Protein AF-0000000084687013 (afdb_homodimer)

Organism: Botryosphaeria parva (strain UCR-NP2) (NCBI:txid1287680)

Structure (mmCIF, N/CA/C/O backbone):
data_AF-0000000084687013-model_v1
#
loop_
_entity.id
_entity.type
_entity.pdbx_description
1 polymer 'Putative alpha-ketoglutarate-dependent sulfonate protein'
#
loop_
_atom_site.group_PDB
_atom_site.id
_atom_site.type_symbol
_atom_site.label_atom_id
_atom_site.label_alt_id
_atom_site.label_comp_id
_atom_site.label_asym_id
_atom_site.label_entity_id
_atom_site.label_seq_id
_atom_site.pdbx_PDB_ins_code
_atom_site.Cartn_x
_atom_site.Cartn_y
_atom_site.Cartn_z
_atom_site.occupancy
_atom_site.B_iso_or_equiv
_atom_site.auth_seq_id
_atom_site.auth_comp_id
_atom_site.auth_asym_id
_atom_site.auth_atom_id
_atom_site.pdbx_PDB_model_num
ATOM 1 N N . MET A 1 1 ? -30.984 -27.062 -12.453 1 40.03 1 MET A N 1
ATOM 2 C CA . MET A 1 1 ? -30.375 -26.594 -13.688 1 40.03 1 MET A CA 1
ATOM 3 C C . MET A 1 1 ? -28.891 -26.938 -13.719 1 40.03 1 MET A C 1
ATOM 5 O O . MET A 1 1 ? -28.172 -26.719 -12.734 1 40.03 1 MET A O 1
ATOM 9 N N . HIS A 1 2 ? -28.484 -27.766 -14.602 1 52.94 2 HIS A N 1
ATOM 10 C CA . HIS A 1 2 ? -27.141 -28.281 -14.719 1 52.94 2 HIS A CA 1
ATOM 11 C C . HIS A 1 2 ? -26.125 -27.156 -14.898 1 52.94 2 HIS A C 1
ATOM 13 O O . HIS A 1 2 ? -26.375 -26.203 -15.641 1 52.94 2 HIS A O 1
ATOM 19 N N . SER A 1 3 ? -25.125 -27.094 -14.016 1 67.81 3 SER A N 1
ATOM 20 C CA . SER A 1 3 ? -24.094 -26.078 -14.156 1 67.81 3 SER A CA 1
ATOM 21 C C . SER A 1 3 ? -23.484 -26.094 -15.555 1 67.81 3 SER A C 1
ATOM 23 O O . SER A 1 3 ? -23.219 -27.172 -16.109 1 67.81 3 SER A O 1
ATOM 25 N N . THR A 1 4 ? -23.453 -25.172 -16.344 1 86.12 4 THR A N 1
ATOM 26 C CA . THR A 1 4 ? -22.875 -25.047 -17.688 1 86.12 4 THR A CA 1
ATOM 27 C C . THR A 1 4 ? -21.406 -24.672 -17.594 1 86.12 4 THR A C 1
ATOM 29 O O . THR A 1 4 ? -20.766 -24.422 -18.625 1 86.12 4 THR A O 1
ATOM 32 N N . LEU A 1 5 ? -20.922 -24.766 -16.328 1 90.19 5 LEU A N 1
ATOM 33 C CA . LEU A 1 5 ? -19.531 -24.391 -16.141 1 90.19 5 LEU A CA 1
ATOM 34 C C . LEU A 1 5 ? -18.609 -25.5 -16.625 1 90.19 5 LEU A C 1
ATOM 36 O O . LEU A 1 5 ? -18.906 -26.688 -16.469 1 90.19 5 LEU A O 1
ATOM 40 N N . VAL A 1 6 ? -17.453 -25.172 -17.188 1 91.62 6 VAL A N 1
ATOM 41 C CA . VAL A 1 6 ? -16.406 -26.125 -17.609 1 91.62 6 VAL A CA 1
ATOM 42 C C . VAL A 1 6 ? -15.93 -26.922 -16.391 1 91.62 6 VAL A C 1
ATOM 44 O O . VAL A 1 6 ? -15.695 -28.125 -16.484 1 91.62 6 VAL A O 1
ATOM 47 N N . VAL A 1 7 ? -15.719 -26.25 -15.273 1 95.06 7 VAL A N 1
ATOM 48 C CA . VAL A 1 7 ? -15.297 -26.844 -14.008 1 95.06 7 VAL A CA 1
ATOM 49 C C . VAL A 1 7 ? -16.203 -26.359 -12.883 1 95.06 7 VAL A C 1
ATOM 51 O O . VAL A 1 7 ? -16.438 -25.156 -12.742 1 95.06 7 VAL A O 1
ATOM 54 N N . GLU A 1 8 ? -16.734 -27.281 -12.086 1 96.25 8 GLU A N 1
ATOM 55 C CA . GLU A 1 8 ? -17.562 -26.906 -10.953 1 96.25 8 GLU A CA 1
ATOM 56 C C . GLU A 1 8 ? -16.719 -26.375 -9.797 1 96.25 8 GLU A C 1
ATOM 58 O O . GLU A 1 8 ? -15.742 -27.016 -9.398 1 96.25 8 GLU A O 1
ATOM 63 N N . PRO A 1 9 ? -17.094 -25.203 -9.266 1 96.94 9 PRO A N 1
ATOM 64 C CA . PRO A 1 9 ? -16.344 -24.672 -8.125 1 96.94 9 PRO A CA 1
ATOM 65 C C . PRO A 1 9 ? -16.328 -25.625 -6.93 1 96.94 9 PRO A C 1
ATOM 67 O O . PRO A 1 9 ? -17.281 -26.375 -6.734 1 96.94 9 PRO A O 1
ATOM 70 N N . LEU A 1 10 ? -15.297 -25.5 -6.191 1 97.44 10 LEU A N 1
ATOM 71 C CA . LEU A 1 10 ? -15.164 -26.359 -5.016 1 97.44 10 LEU A CA 1
ATOM 72 C C . LEU A 1 10 ? -15.922 -25.766 -3.828 1 97.44 10 LEU A C 1
ATOM 74 O O . LEU A 1 10 ? -16.109 -24.547 -3.748 1 97.44 10 LEU A O 1
ATOM 78 N N . LYS A 1 11 ? -16.375 -26.641 -2.912 1 95.5 11 LYS A N 1
ATOM 79 C CA . LYS A 1 11 ? -17.031 -26.25 -1.672 1 95.5 11 LYS A CA 1
ATOM 80 C C . LYS A 1 11 ? -16.219 -26.672 -0.455 1 95.5 11 LYS A C 1
ATOM 82 O O . LYS A 1 11 ? -15.742 -27.812 -0.384 1 95.5 11 LYS A O 1
ATOM 87 N N . SER A 1 12 ? -15.992 -25.734 0.34 1 96.94 12 SER A N 1
ATOM 88 C CA . SER A 1 12 ? -15.266 -26.047 1.568 1 96.94 12 SER A CA 1
ATOM 89 C C . SER A 1 12 ? -16.031 -27.047 2.428 1 96.94 12 SER A C 1
ATOM 91 O O . SER A 1 12 ? -17.266 -27.016 2.477 1 96.94 12 SER A O 1
ATOM 93 N N . SER A 1 13 ? -15.328 -27.859 3.131 1 96.81 13 SER A N 1
ATOM 94 C CA . SER A 1 13 ? -15.945 -28.781 4.066 1 96.81 13 SER A CA 1
ATOM 95 C C . SER A 1 13 ? -16.203 -28.125 5.418 1 96.81 13 SER A C 1
ATOM 97 O O . SER A 1 13 ? -16.953 -28.672 6.246 1 96.81 13 SER A O 1
ATOM 99 N N . GLY A 1 14 ? -15.539 -26.984 5.648 1 96.25 14 GLY A N 1
ATOM 100 C CA . GLY A 1 14 ? -15.672 -26.297 6.918 1 96.25 14 GLY A CA 1
ATOM 101 C C . GLY A 1 14 ? -14.602 -26.688 7.922 1 96.25 14 GLY A C 1
ATOM 102 O O . GLY A 1 14 ? -14.695 -26.328 9.102 1 96.25 14 GLY A O 1
ATOM 103 N N . SER A 1 15 ? -13.57 -27.328 7.469 1 96.75 15 SER A N 1
ATOM 104 C CA . SER A 1 15 ? -12.539 -27.844 8.367 1 96.75 15 SER A CA 1
ATOM 105 C C . SER A 1 15 ? -11.727 -26.719 8.977 1 96.75 15 SER A C 1
ATOM 107 O O . SER A 1 15 ? -10.992 -26.922 9.945 1 96.75 15 SER A O 1
ATOM 109 N N . LEU A 1 16 ? -11.805 -25.516 8.414 1 96.75 16 LEU A N 1
ATOM 110 C CA . LEU A 1 16 ? -11.055 -24.391 8.953 1 96.75 16 LEU A CA 1
ATOM 111 C C . LEU A 1 16 ? -11.93 -23.562 9.891 1 96.75 16 LEU A C 1
ATOM 113 O O . LEU A 1 16 ? -11.5 -22.531 10.406 1 96.75 16 LEU A O 1
ATOM 117 N N . ASP A 1 17 ? -13.164 -24 10.078 1 94.44 17 ASP A N 1
ATOM 118 C CA . ASP A 1 17 ? -14.047 -23.281 10.992 1 94.44 17 ASP A CA 1
ATOM 119 C C . ASP A 1 17 ? -13.422 -23.172 12.383 1 94.44 17 ASP A C 1
ATOM 121 O O . ASP A 1 17 ? -12.906 -24.172 12.914 1 94.44 17 ASP A O 1
ATOM 125 N N . GLY A 1 18 ? -13.477 -21.984 12.953 1 93.69 18 GLY A N 1
ATOM 126 C CA . GLY A 1 18 ? -12.977 -21.781 14.297 1 93.69 18 GLY A CA 1
ATOM 127 C C . GLY A 1 18 ? -11.508 -21.375 14.336 1 93.69 18 GLY A C 1
ATOM 128 O O . GLY A 1 18 ? -11.008 -20.938 15.367 1 93.69 18 GLY A O 1
ATOM 129 N N . VAL A 1 19 ? -10.797 -21.625 13.234 1 96.69 19 VAL A N 1
ATOM 130 C CA . VAL A 1 19 ? -9.406 -21.188 13.18 1 96.69 19 VAL A CA 1
ATOM 131 C C . VAL A 1 19 ? -9.336 -19.672 13.352 1 96.69 19 VAL A C 1
ATOM 133 O O . VAL A 1 19 ? -10.117 -18.922 12.742 1 96.69 19 VAL A O 1
ATOM 136 N N . LYS A 1 20 ? -8.422 -19.25 14.227 1 96.94 20 LYS A N 1
ATOM 137 C CA . LYS A 1 20 ? -8.242 -17.828 14.453 1 96.94 20 LYS A CA 1
ATOM 138 C C . LYS A 1 20 ? -7.602 -17.156 13.242 1 96.94 20 LYS A C 1
ATOM 140 O O . LYS A 1 20 ? -6.562 -17.594 12.758 1 96.94 20 LYS A O 1
ATOM 145 N N . MET A 1 21 ? -8.25 -16.047 12.789 1 97.56 21 MET A N 1
ATOM 146 C CA . MET A 1 21 ? -7.781 -15.359 11.594 1 97.56 21 MET A CA 1
ATOM 147 C C . MET A 1 21 ? -7.789 -13.844 11.797 1 97.56 21 MET A C 1
ATOM 149 O O . MET A 1 21 ? -8.648 -13.312 12.5 1 97.56 21 MET A O 1
ATOM 153 N N . LYS A 1 22 ? -6.816 -13.219 11.266 1 96.81 22 LYS A N 1
ATOM 154 C CA . LYS A 1 22 ? -6.801 -11.766 11.117 1 96.81 22 LYS A CA 1
ATOM 155 C C . LYS A 1 22 ? -6.879 -11.367 9.648 1 96.81 22 LYS A C 1
ATOM 157 O O . LYS A 1 22 ? -5.926 -11.562 8.891 1 96.81 22 LYS A O 1
ATOM 162 N N . HIS A 1 23 ? -7.988 -10.836 9.258 1 97.38 23 HIS A N 1
ATOM 163 C CA . HIS A 1 23 ? -8.141 -10.367 7.887 1 97.38 23 HIS A CA 1
ATOM 164 C C . HIS A 1 23 ? -7.449 -9.023 7.684 1 97.38 23 HIS A C 1
ATOM 166 O O . HIS A 1 23 ? -7.801 -8.039 8.328 1 97.38 23 HIS A O 1
ATOM 172 N N . LEU A 1 24 ? -6.516 -8.938 6.801 1 97.44 24 LEU A N 1
ATOM 173 C CA . LEU A 1 24 ? -5.656 -7.773 6.621 1 97.44 24 LEU A CA 1
ATOM 174 C C . LEU A 1 24 ? -6.41 -6.645 5.926 1 97.44 24 LEU A C 1
ATOM 176 O O . LEU A 1 24 ? -6.207 -5.469 6.238 1 97.44 24 LEU A O 1
ATOM 180 N N . THR A 1 25 ? -7.199 -6.941 4.922 1 97.81 25 THR A N 1
ATOM 181 C CA . THR A 1 25 ? -8.133 -6.035 4.262 1 97.81 25 THR A CA 1
ATOM 182 C C . THR A 1 25 ? -9.445 -6.742 3.953 1 97.81 25 THR A C 1
ATOM 184 O O . THR A 1 25 ? -9.516 -7.973 3.961 1 97.81 25 THR A O 1
ATOM 187 N N . PRO A 1 26 ? -10.484 -5.969 3.688 1 96.31 26 PRO A N 1
ATOM 188 C CA . PRO A 1 26 ? -11.75 -6.609 3.328 1 96.31 26 PRO A CA 1
ATOM 189 C C . PRO A 1 26 ? -11.664 -7.391 2.02 1 96.31 26 PRO A C 1
ATOM 191 O O . PRO A 1 26 ? -12.266 -8.461 1.895 1 96.31 26 PRO A O 1
ATOM 194 N N . CYS A 1 27 ? -10.797 -6.91 1.166 1 95.19 27 CYS A N 1
ATOM 195 C CA . CYS A 1 27 ? -10.781 -7.426 -0.198 1 95.19 27 CYS A CA 1
ATOM 196 C C . CYS A 1 27 ? -9.898 -8.664 -0.302 1 95.19 27 CYS A C 1
ATOM 198 O O . CYS A 1 27 ? -10.211 -9.586 -1.057 1 95.19 27 CYS A O 1
ATOM 200 N N . LEU A 1 28 ? -8.805 -8.703 0.384 1 97.25 28 LEU A N 1
ATOM 201 C CA . LEU A 1 28 ? -7.883 -9.828 0.265 1 97.25 28 LEU A CA 1
ATOM 202 C C . LEU A 1 28 ? -6.922 -9.867 1.449 1 97.25 28 LEU A C 1
ATOM 204 O O . LEU A 1 28 ? -6.781 -8.883 2.174 1 97.25 28 LEU A O 1
ATOM 208 N N . GLY A 1 29 ? -6.348 -11.039 1.647 1 98.5 29 GLY A N 1
ATOM 209 C CA . GLY A 1 29 ? -5.273 -11.195 2.615 1 98.5 29 GLY A CA 1
ATOM 210 C C . GLY A 1 29 ? -5.77 -11.594 3.994 1 98.5 29 GLY A C 1
ATOM 211 O O . GLY A 1 29 ? -6.645 -10.938 4.559 1 98.5 29 GLY A O 1
ATOM 212 N N . THR A 1 30 ? -5.207 -12.656 4.516 1 98.69 30 THR A N 1
ATOM 213 C CA . THR A 1 30 ? -5.535 -13.141 5.852 1 98.69 30 THR A CA 1
ATOM 214 C C . THR A 1 30 ? -4.305 -13.742 6.527 1 98.69 30 THR A C 1
ATOM 216 O O . THR A 1 30 ? -3.527 -14.453 5.895 1 98.69 30 THR A O 1
ATOM 219 N N . VAL A 1 31 ? -4.094 -13.406 7.754 1 98.38 31 VAL A N 1
ATOM 220 C CA . VAL A 1 31 ? -3.129 -14.117 8.578 1 98.38 31 VAL A CA 1
ATOM 221 C C . VAL A 1 31 ? -3.842 -15.188 9.398 1 98.38 31 VAL A C 1
ATOM 223 O O . VAL A 1 31 ? -4.754 -14.883 10.172 1 98.38 31 VAL A O 1
ATOM 226 N N . ILE A 1 32 ? -3.518 -16.375 9.164 1 98.31 32 ILE A N 1
ATOM 227 C CA . ILE A 1 32 ? -4.02 -17.484 9.984 1 98.31 32 ILE A CA 1
ATOM 228 C C . ILE A 1 32 ? -3.168 -17.609 11.242 1 98.31 32 ILE A C 1
ATOM 2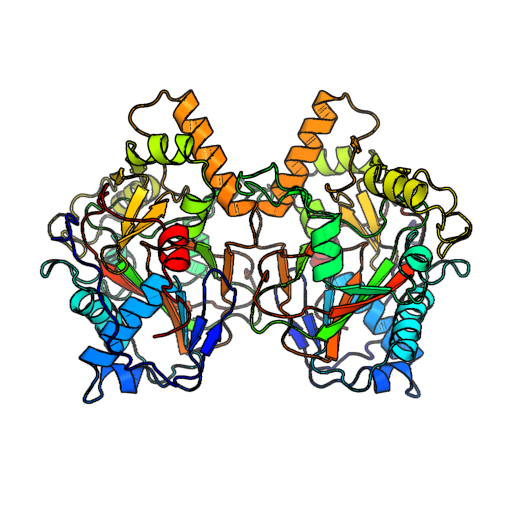30 O O . ILE A 1 32 ? -1.947 -17.766 11.156 1 98.31 32 ILE A O 1
ATOM 234 N N . GLN A 1 33 ? -3.828 -17.562 12.328 1 97.44 33 GLN A N 1
ATOM 235 C CA . GLN A 1 33 ? -3.109 -17.406 13.594 1 97.44 33 GLN A CA 1
ATOM 236 C C . GLN A 1 33 ? -3.145 -18.703 14.406 1 97.44 33 GLN A C 1
ATOM 238 O O . GLN A 1 33 ? -4.113 -19.453 14.336 1 97.44 33 GLN A O 1
ATOM 243 N N . ASP A 1 34 ? -2.055 -18.922 15.156 1 96.44 34 ASP A N 1
ATOM 244 C CA . ASP A 1 34 ? -1.953 -19.969 16.172 1 96.44 34 ASP A CA 1
ATOM 245 C C . ASP A 1 34 ? -2.1 -21.359 15.562 1 96.44 34 ASP A C 1
ATOM 247 O O . ASP A 1 34 ? -2.777 -22.219 16.125 1 96.44 34 ASP A O 1
ATOM 251 N N . VAL A 1 35 ? -1.617 -21.531 14.398 1 96.31 35 VAL A N 1
ATOM 252 C CA . VAL A 1 35 ? -1.641 -22.797 13.68 1 96.31 35 VAL A CA 1
ATOM 253 C C . VAL A 1 35 ? -0.219 -23.203 13.297 1 96.31 35 VAL A C 1
ATOM 255 O O . VAL A 1 35 ? 0.578 -22.359 12.867 1 96.31 35 VAL A O 1
ATOM 258 N N . ASN A 1 36 ? 0.105 -24.422 13.555 1 96.81 36 ASN A N 1
ATOM 259 C CA . ASN A 1 36 ? 1.317 -25.016 13.008 1 96.81 36 ASN A CA 1
ATOM 260 C C . ASN A 1 36 ? 1.042 -25.75 11.695 1 96.81 36 ASN A C 1
ATOM 262 O O . ASN A 1 36 ? 0.39 -26.797 11.688 1 96.81 36 ASN A O 1
ATOM 266 N N . LEU A 1 37 ? 1.521 -25.297 10.625 1 97.62 37 LEU A N 1
ATOM 267 C CA . LEU A 1 37 ? 1.234 -25.797 9.289 1 97.62 37 LEU A CA 1
ATOM 268 C C . LEU A 1 37 ? 1.715 -27.234 9.141 1 97.62 37 LEU A C 1
ATOM 270 O O . LEU A 1 37 ? 1.105 -28.031 8.414 1 97.62 37 LEU A O 1
ATOM 274 N N . LYS A 1 38 ? 2.805 -27.594 9.766 1 98.06 38 LYS A N 1
ATOM 275 C CA . LYS A 1 38 ? 3.281 -28.969 9.719 1 98.06 38 LYS A CA 1
ATOM 276 C C . LYS A 1 38 ? 2.193 -29.953 10.164 1 98.06 38 LYS A C 1
ATOM 278 O O . LYS A 1 38 ? 2.041 -31.031 9.578 1 98.06 38 LYS A O 1
ATOM 283 N N . ASP A 1 39 ? 1.474 -29.562 11.195 1 97.31 39 ASP A N 1
ATOM 284 C CA . ASP A 1 39 ? 0.395 -30.406 11.695 1 97.31 39 ASP A CA 1
ATOM 285 C C . ASP A 1 39 ? -0.703 -30.578 10.648 1 97.31 39 ASP A C 1
ATOM 287 O O . ASP A 1 39 ? -1.325 -31.625 10.555 1 97.31 39 ASP A O 1
ATOM 291 N N . TRP A 1 40 ? -0.98 -29.516 9.891 1 97.75 40 TRP A N 1
ATOM 292 C CA . TRP A 1 40 ? -1.974 -29.609 8.828 1 97.75 40 TRP A CA 1
ATOM 293 C C . TRP A 1 40 ? -1.481 -30.5 7.695 1 97.75 40 TRP A C 1
ATOM 295 O O . TRP A 1 40 ? -2.27 -31.219 7.078 1 97.75 40 TRP A O 1
ATOM 305 N N . ILE A 1 41 ? -0.212 -30.484 7.371 1 98.38 41 ILE A N 1
ATOM 306 C CA . ILE A 1 41 ? 0.369 -31.219 6.25 1 98.38 41 ILE A CA 1
ATOM 307 C C . ILE A 1 41 ? 0.458 -32.719 6.598 1 98.38 41 ILE A C 1
ATOM 309 O O . ILE A 1 41 ? 0.206 -33.562 5.746 1 98.38 41 ILE A O 1
ATOM 313 N N . THR A 1 42 ? 0.759 -33.031 7.883 1 98.06 42 THR A N 1
ATOM 314 C CA . THR A 1 42 ? 1.121 -34.406 8.219 1 98.06 42 THR A CA 1
ATOM 315 C C . THR A 1 42 ? 0.022 -35.062 9.039 1 98.06 42 THR A C 1
ATOM 317 O O . THR A 1 42 ? 0.051 -36.281 9.266 1 98.06 42 THR A O 1
ATOM 320 N N . GLY A 1 43 ? -0.936 -34.312 9.492 1 97.19 43 GLY A N 1
ATOM 321 C CA . GLY A 1 43 ? -1.951 -34.844 10.391 1 97.19 43 GLY A CA 1
ATOM 322 C C . GLY A 1 43 ? -2.943 -35.75 9.703 1 97.19 43 GLY A C 1
ATOM 323 O O . GLY A 1 43 ? -2.908 -35.906 8.484 1 97.19 43 GLY A O 1
ATOM 324 N N . PRO A 1 44 ? -3.869 -36.438 10.445 1 95.81 44 PRO A N 1
ATOM 325 C CA . PRO A 1 44 ? -4.809 -37.406 9.914 1 95.81 44 PRO A CA 1
ATOM 326 C C . PRO A 1 44 ? -5.832 -36.812 8.961 1 95.81 44 PRO A C 1
ATOM 328 O O . PRO A 1 44 ? -6.332 -37.5 8.07 1 95.81 44 PRO A O 1
ATOM 331 N N . ASP A 1 45 ? -6.168 -35.594 9.086 1 96.06 45 ASP A N 1
ATOM 332 C CA . ASP A 1 45 ? -7.145 -34.938 8.211 1 96.06 45 ASP A CA 1
ATOM 333 C C . ASP A 1 45 ? -6.465 -33.969 7.254 1 96.06 45 ASP A C 1
ATOM 335 O O . ASP A 1 45 ? -7.062 -32.969 6.859 1 96.06 45 ASP A O 1
ATOM 339 N N . SER A 1 46 ? -5.258 -34.281 6.922 1 98 46 SER A N 1
ATOM 340 C CA . SER A 1 46 ? -4.395 -33.375 6.164 1 98 46 SER A CA 1
ATOM 341 C C . SER A 1 46 ? -5.016 -33.031 4.816 1 98 46 SER A C 1
ATOM 343 O O . SER A 1 46 ? -5.051 -31.859 4.434 1 98 46 SER A O 1
ATOM 345 N N . ASP A 1 47 ? -5.531 -34.062 4.086 1 98.5 47 ASP A N 1
ATOM 346 C CA . ASP A 1 47 ? -6.086 -33.781 2.764 1 98.5 47 ASP A CA 1
ATOM 347 C C . ASP A 1 47 ? -7.258 -32.812 2.85 1 98.5 47 ASP A C 1
ATOM 349 O O . ASP A 1 47 ? -7.363 -31.875 2.043 1 98.5 47 ASP A O 1
ATOM 353 N N . THR A 1 48 ? -8.133 -33.031 3.83 1 98.31 48 THR A N 1
ATOM 354 C CA . THR A 1 48 ? -9.297 -32.188 4.008 1 98.31 48 THR A CA 1
ATOM 355 C C . THR A 1 48 ? -8.867 -30.766 4.375 1 98.31 48 THR A C 1
ATOM 357 O O . THR A 1 48 ? -9.391 -29.781 3.832 1 98.31 48 THR A O 1
ATOM 360 N N . LYS A 1 49 ? -7.898 -30.578 5.27 1 98 49 LYS A N 1
ATOM 361 C CA . LYS A 1 49 ? -7.402 -29.281 5.711 1 98 49 LYS A CA 1
ATOM 362 C C . LYS A 1 49 ? -6.742 -28.516 4.559 1 98 49 LYS A C 1
ATOM 364 O O . LYS A 1 49 ? -7.004 -27.344 4.355 1 98 49 LYS A O 1
ATOM 369 N N . LEU A 1 50 ? -5.934 -29.234 3.859 1 98.81 50 LEU A N 1
ATOM 370 C CA . LEU A 1 50 ? -5.195 -28.594 2.783 1 98.81 50 LEU A CA 1
ATOM 371 C C . LEU A 1 50 ? -6.125 -28.219 1.632 1 98.81 50 LEU A C 1
ATOM 373 O O . LEU A 1 50 ? -5.938 -27.188 0.986 1 98.81 50 LEU A O 1
ATOM 377 N N . ARG A 1 51 ? -7.078 -29.047 1.337 1 98.81 51 ARG A N 1
ATOM 378 C CA . ARG A 1 51 ? -8.07 -28.719 0.319 1 98.81 51 ARG A CA 1
ATOM 379 C C . ARG A 1 51 ? -8.844 -27.453 0.7 1 98.81 51 ARG A C 1
ATOM 381 O O . ARG A 1 51 ? -9.008 -26.562 -0.122 1 98.81 51 ARG A O 1
ATOM 388 N N . ASP A 1 52 ? -9.297 -27.422 1.933 1 98.75 52 ASP A N 1
ATOM 389 C CA . ASP A 1 52 ? -10.039 -26.25 2.396 1 98.75 52 ASP A CA 1
ATOM 390 C C . ASP A 1 52 ? -9.141 -25.016 2.441 1 98.75 52 ASP A C 1
ATOM 392 O O . ASP A 1 52 ? -9.594 -23.906 2.18 1 98.75 52 ASP A O 1
ATOM 396 N N . LEU A 1 53 ? -7.867 -25.234 2.803 1 98.81 53 LEU A N 1
ATOM 397 C CA . LEU A 1 53 ? -6.918 -24.125 2.762 1 98.81 53 LEU A CA 1
ATOM 398 C C . LEU A 1 53 ? -6.777 -23.578 1.342 1 98.81 53 LEU A C 1
ATOM 400 O O . LEU A 1 53 ? -6.773 -22.375 1.133 1 98.81 53 LEU A O 1
ATOM 404 N N . ALA A 1 54 ? -6.68 -24.484 0.354 1 98.88 54 ALA A N 1
ATOM 405 C CA . ALA A 1 54 ? -6.59 -24.078 -1.043 1 98.88 54 ALA A CA 1
ATOM 406 C C . ALA A 1 54 ? -7.805 -23.25 -1.453 1 98.88 54 ALA A C 1
ATOM 408 O O . ALA A 1 54 ? -7.668 -22.219 -2.109 1 98.88 54 ALA A O 1
ATOM 409 N N . ILE A 1 55 ? -8.969 -23.688 -1.062 1 98.75 55 ILE A N 1
ATOM 410 C CA . ILE A 1 55 ? -10.211 -22.984 -1.367 1 98.75 55 ILE A CA 1
ATOM 411 C C . ILE A 1 55 ? -10.188 -21.609 -0.709 1 98.75 55 ILE A C 1
ATOM 413 O O . ILE A 1 55 ? -10.508 -20.609 -1.35 1 98.75 55 ILE A O 1
ATOM 417 N N . PHE A 1 56 ? -9.789 -21.594 0.539 1 98.81 56 PHE A N 1
ATOM 418 C CA . PHE A 1 56 ? -9.773 -20.344 1.289 1 98.81 56 PHE A CA 1
ATOM 419 C C . PHE A 1 56 ? -8.789 -19.359 0.67 1 98.81 56 PHE A C 1
ATOM 421 O O . PHE A 1 56 ? -9.102 -18.172 0.515 1 98.81 56 PHE A O 1
ATOM 428 N N . ILE A 1 57 ? -7.621 -19.844 0.298 1 98.88 57 ILE A N 1
ATOM 429 C CA . ILE A 1 57 ? -6.625 -19 -0.353 1 98.88 57 ILE A CA 1
ATOM 430 C C . ILE A 1 57 ? -7.184 -18.469 -1.67 1 98.88 57 ILE A C 1
ATOM 432 O O . ILE A 1 57 ? -6.98 -17.297 -2.008 1 98.88 57 ILE A O 1
ATOM 436 N N . SER A 1 58 ? -7.879 -19.281 -2.406 1 98.81 58 SER A N 1
ATOM 437 C CA . SER A 1 58 ? -8.43 -18.875 -3.695 1 98.81 58 SER A CA 1
ATOM 438 C C . SER A 1 58 ? -9.477 -17.781 -3.529 1 98.81 58 SER A C 1
ATOM 440 O O . SER A 1 58 ? -9.695 -16.984 -4.441 1 98.81 58 SER A O 1
ATOM 442 N N . LYS A 1 59 ? -10.125 -17.734 -2.365 1 98.62 59 LYS A N 1
ATOM 443 C CA . LYS A 1 59 ? -11.094 -16.688 -2.076 1 98.62 59 LYS A CA 1
ATOM 444 C C . LYS A 1 59 ? -10.406 -15.422 -1.573 1 98.62 59 LYS A C 1
ATOM 446 O O . LYS A 1 59 ? -10.695 -14.312 -2.043 1 98.62 59 LYS A O 1
ATOM 451 N N . ARG A 1 60 ? -9.43 -15.57 -0.713 1 98.62 60 ARG A N 1
ATOM 452 C CA . ARG A 1 60 ? -8.805 -14.445 -0.024 1 98.62 60 ARG A CA 1
ATOM 453 C C . ARG A 1 60 ? -7.582 -13.945 -0.789 1 98.62 60 ARG A C 1
ATOM 455 O O . ARG A 1 60 ? -7.055 -12.875 -0.49 1 98.62 60 ARG A O 1
ATOM 462 N N . GLY A 1 61 ? -7.152 -14.75 -1.736 1 98.69 61 GLY A N 1
ATOM 463 C CA . GLY A 1 61 ? -6.031 -14.375 -2.588 1 98.69 61 GLY A CA 1
ATOM 464 C C . GLY A 1 61 ? -4.688 -14.75 -1.998 1 98.69 61 GLY A C 1
ATOM 465 O O . GLY A 1 61 ? -3.828 -15.297 -2.693 1 98.69 61 GLY A O 1
ATOM 466 N N . VAL A 1 62 ? -4.461 -14.438 -0.72 1 98.88 62 VAL A N 1
ATOM 467 C CA . VAL A 1 62 ? -3.174 -14.664 -0.068 1 98.88 62 VAL A CA 1
ATOM 468 C C . VAL A 1 62 ? -3.385 -14.891 1.426 1 98.88 62 VAL A C 1
ATOM 470 O O . VAL A 1 62 ? -4.219 -14.234 2.051 1 98.88 62 VAL A O 1
ATOM 473 N N . VAL A 1 63 ? -2.611 -15.828 1.998 1 98.81 63 VAL A N 1
ATOM 474 C CA . VAL A 1 63 ? -2.621 -16.078 3.434 1 98.81 63 VAL A CA 1
ATOM 475 C C . VAL A 1 63 ? -1.188 -16.125 3.961 1 98.81 63 VAL A C 1
ATOM 477 O O . VAL A 1 63 ? -0.264 -16.484 3.229 1 98.81 63 VAL A O 1
ATOM 480 N N . ALA A 1 64 ? -1.051 -15.758 5.176 1 98.81 64 ALA A N 1
ATOM 481 C CA . ALA A 1 64 ? 0.247 -15.82 5.844 1 98.81 64 ALA A CA 1
ATOM 482 C C . ALA A 1 64 ? 0.161 -16.625 7.137 1 98.81 64 ALA A C 1
ATOM 484 O O . ALA A 1 64 ? -0.865 -16.594 7.82 1 98.81 64 ALA A O 1
ATOM 485 N N . PHE A 1 65 ? 1.154 -17.375 7.398 1 98.75 65 PHE A N 1
ATOM 486 C CA . PHE A 1 65 ? 1.429 -18.016 8.688 1 98.75 65 PHE A CA 1
ATOM 487 C C . PHE A 1 65 ? 2.721 -17.484 9.289 1 98.75 65 PHE A C 1
ATOM 489 O O . PHE A 1 65 ? 3.707 -17.281 8.578 1 98.75 65 PHE A O 1
ATOM 496 N N . ARG A 1 66 ? 2.641 -17.234 10.555 1 98.31 66 ARG A N 1
ATOM 497 C CA . ARG A 1 66 ? 3.811 -16.656 11.203 1 98.31 66 ARG A CA 1
ATOM 498 C C . ARG A 1 66 ? 4.625 -17.719 11.93 1 98.31 66 ARG A C 1
ATOM 500 O O . ARG A 1 66 ? 4.066 -18.688 12.453 1 98.31 66 ARG A O 1
ATOM 507 N N . ALA A 1 67 ? 5.965 -17.562 11.906 1 97.75 67 ALA A N 1
ATOM 508 C CA . ALA A 1 67 ? 6.91 -18.297 12.742 1 97.75 67 ALA A CA 1
ATOM 509 C C . ALA A 1 67 ? 6.742 -19.812 12.578 1 97.75 67 ALA A C 1
ATOM 511 O O . ALA A 1 67 ? 6.652 -20.547 13.562 1 97.75 67 ALA A O 1
ATOM 512 N N . GLN A 1 68 ? 6.574 -20.234 11.344 1 98.25 68 GLN A N 1
ATOM 513 C CA . GLN A 1 68 ? 6.488 -21.656 11.055 1 98.25 68 GLN A CA 1
ATOM 514 C C . GLN A 1 68 ? 7.871 -22.312 11.055 1 98.25 68 GLN A C 1
ATOM 516 O O . GLN A 1 68 ? 8.367 -22.734 10.008 1 98.25 68 GLN A O 1
ATOM 521 N N . THR A 1 69 ? 8.438 -22.484 12.141 1 95.12 69 THR A N 1
ATOM 522 C CA . THR A 1 69 ? 9.836 -22.859 12.297 1 95.12 69 THR A CA 1
ATOM 523 C C . THR A 1 69 ? 10.023 -24.359 12.109 1 95.12 69 THR A C 1
ATOM 525 O O . THR A 1 69 ? 11.148 -24.844 11.945 1 95.12 69 THR A O 1
ATOM 528 N N . ASP A 1 70 ? 8.945 -25.094 12.062 1 95.44 70 ASP A N 1
ATOM 529 C CA . ASP A 1 70 ? 9.016 -26.531 11.891 1 95.44 70 ASP A CA 1
ATOM 530 C C . ASP A 1 70 ? 8.938 -26.922 10.414 1 95.44 70 ASP A C 1
ATOM 532 O O . ASP A 1 70 ? 9.016 -28.109 10.078 1 95.44 70 ASP A O 1
ATOM 536 N N . LEU A 1 71 ? 8.758 -26 9.555 1 96.56 71 LEU A N 1
ATOM 537 C CA . LEU A 1 71 ? 8.695 -26.281 8.125 1 96.56 71 LEU A CA 1
ATOM 538 C C . LEU A 1 71 ? 10.086 -26.281 7.504 1 96.56 71 LEU A C 1
ATOM 540 O O . LEU A 1 71 ? 10.93 -25.453 7.852 1 96.56 71 LEU A O 1
ATOM 544 N N . ASP A 1 72 ? 10.367 -27.25 6.73 1 95.56 72 ASP A N 1
ATOM 545 C CA . ASP A 1 72 ? 11.562 -27.281 5.898 1 95.56 72 ASP A CA 1
ATOM 546 C C . ASP A 1 72 ? 11.203 -27.344 4.418 1 95.56 72 ASP A C 1
ATOM 548 O O . ASP A 1 72 ? 10.023 -27.25 4.055 1 95.56 72 ASP A O 1
ATOM 552 N N . GLU A 1 73 ? 12.188 -27.438 3.596 1 96.31 73 GLU A N 1
ATOM 553 C CA . GLU A 1 73 ? 11.969 -27.375 2.152 1 96.31 73 GLU A CA 1
ATOM 554 C C . GLU A 1 73 ? 11.125 -28.562 1.676 1 96.31 73 GLU A C 1
ATOM 556 O O . GLU A 1 73 ? 10.273 -28.406 0.794 1 96.31 73 GLU A O 1
ATOM 561 N N . GLU A 1 74 ? 11.359 -29.703 2.23 1 97.5 74 GLU A N 1
ATOM 562 C CA . GLU A 1 74 ? 10.625 -30.906 1.812 1 97.5 74 GLU A CA 1
ATOM 563 C C . GLU A 1 74 ? 9.141 -30.766 2.139 1 97.5 74 GLU A C 1
ATOM 565 O O . GLU A 1 74 ? 8.289 -31.078 1.302 1 97.5 74 GLU A O 1
ATOM 570 N N . LEU A 1 75 ? 8.828 -30.359 3.365 1 98.25 75 LEU A N 1
ATOM 571 C CA . LEU A 1 75 ? 7.438 -30.141 3.748 1 98.25 75 LEU A CA 1
ATOM 572 C C . LEU A 1 75 ? 6.816 -29.016 2.914 1 98.25 75 LEU A C 1
ATOM 574 O O . LEU A 1 75 ? 5.629 -29.078 2.58 1 98.25 75 LEU A O 1
ATOM 578 N N . GLN A 1 76 ? 7.582 -28.031 2.645 1 98.44 76 GLN A N 1
ATOM 579 C CA . GLN A 1 76 ? 7.094 -26.922 1.83 1 98.44 76 GLN A CA 1
ATOM 580 C C . GLN A 1 76 ? 6.734 -27.391 0.423 1 98.44 76 GLN A C 1
ATOM 582 O O . GLN A 1 76 ? 5.703 -27 -0.125 1 98.44 76 GLN A O 1
ATOM 587 N N . LYS A 1 77 ? 7.613 -28.219 -0.182 1 98.62 77 LYS A N 1
ATOM 588 C CA . LYS A 1 77 ? 7.332 -28.797 -1.493 1 98.62 77 LYS A CA 1
ATOM 589 C C . LYS A 1 77 ? 6.047 -29.609 -1.466 1 98.62 77 LYS A C 1
ATOM 591 O O . LYS A 1 77 ? 5.223 -29.516 -2.377 1 98.62 77 LYS A O 1
ATOM 596 N N . ASP A 1 78 ? 5.98 -30.359 -0.441 1 98.69 78 ASP A N 1
ATOM 597 C CA . ASP A 1 78 ? 4.789 -31.188 -0.283 1 98.69 78 ASP A CA 1
ATOM 598 C C . ASP A 1 78 ? 3.531 -30.328 -0.183 1 98.69 78 ASP A C 1
ATOM 600 O O . ASP A 1 78 ? 2.52 -30.625 -0.822 1 98.69 78 ASP A O 1
ATOM 604 N N . LEU A 1 79 ? 3.58 -29.297 0.599 1 98.88 79 LEU A N 1
ATOM 605 C CA . LEU A 1 79 ? 2.475 -28.359 0.758 1 98.88 79 LEU A CA 1
ATOM 606 C C . LEU A 1 79 ? 2.061 -27.781 -0.587 1 98.88 79 LEU A C 1
ATOM 608 O O . LEU A 1 79 ? 0.887 -27.828 -0.961 1 98.88 79 LEU A O 1
ATOM 612 N N . ALA A 1 80 ? 3.012 -27.234 -1.305 1 98.88 80 ALA A N 1
ATOM 613 C CA . ALA A 1 80 ? 2.729 -26.578 -2.586 1 98.88 80 ALA A CA 1
ATOM 614 C C . ALA A 1 80 ? 2.086 -27.562 -3.562 1 98.88 80 ALA A C 1
ATOM 616 O O . ALA A 1 80 ? 1.071 -27.25 -4.188 1 98.88 80 ALA A O 1
ATOM 617 N N . GLN A 1 81 ? 2.66 -28.734 -3.656 1 98.69 81 GLN A N 1
ATOM 618 C CA . GLN A 1 81 ? 2.152 -29.75 -4.57 1 98.69 81 GLN A CA 1
ATOM 619 C C . GLN A 1 81 ? 0.733 -30.156 -4.195 1 98.69 81 GLN A C 1
ATOM 621 O O . GLN A 1 81 ? -0.141 -30.25 -5.059 1 98.69 81 GLN A O 1
ATOM 626 N N . ARG A 1 82 ? 0.474 -30.375 -2.99 1 98.81 82 ARG A N 1
ATOM 627 C CA . ARG A 1 82 ? -0.804 -30.922 -2.539 1 98.81 82 ARG A CA 1
ATOM 628 C C . ARG A 1 82 ? -1.898 -29.859 -2.592 1 98.81 82 ARG A C 1
ATOM 630 O O . ARG A 1 82 ? -3.064 -30.172 -2.836 1 98.81 82 ARG A O 1
ATOM 637 N N . LEU A 1 83 ? -1.577 -28.578 -2.348 1 98.88 83 LEU A N 1
ATOM 638 C CA . LEU A 1 83 ? -2.57 -27.531 -2.541 1 98.88 83 LEU A CA 1
ATOM 639 C C . LEU A 1 83 ? -3.158 -27.594 -3.945 1 98.88 83 LEU A C 1
ATOM 641 O O . LEU A 1 83 ? -4.379 -27.547 -4.117 1 98.88 83 LEU A O 1
ATOM 645 N N . GLY A 1 84 ? -2.258 -27.703 -4.934 1 98.81 84 GLY A N 1
ATOM 646 C CA . GLY A 1 84 ? -2.713 -27.781 -6.312 1 98.81 84 GLY A CA 1
ATOM 647 C C . GLY A 1 84 ? -3.494 -29.062 -6.602 1 98.81 84 GLY A C 1
ATOM 648 O O . GLY A 1 84 ? -4.598 -29 -7.152 1 98.81 84 GLY A O 1
ATOM 649 N N . LEU A 1 85 ? -2.979 -30.172 -6.195 1 98.62 85 LEU A N 1
ATOM 650 C CA . LEU A 1 85 ? -3.596 -31.453 -6.488 1 98.62 85 LEU A CA 1
ATOM 651 C C . LEU A 1 85 ? -4.98 -31.562 -5.855 1 98.62 85 LEU A C 1
ATOM 653 O O . LEU A 1 85 ? -5.945 -31.938 -6.52 1 98.62 85 LEU A O 1
ATOM 657 N N . LEU A 1 86 ? -5.09 -31.156 -4.617 1 98.75 86 LEU A N 1
ATOM 658 C CA . LEU A 1 86 ? -6.324 -31.312 -3.854 1 98.75 86 LEU A CA 1
ATOM 659 C C . LEU A 1 86 ? -7.371 -30.297 -4.297 1 98.75 86 LEU A C 1
ATOM 661 O O . LEU A 1 86 ? -8.555 -30.438 -3.982 1 98.75 86 LEU A O 1
ATOM 665 N N . SER A 1 87 ? -6.902 -29.25 -5 1 98.31 87 SER A N 1
ATOM 666 C CA . SER A 1 87 ? -7.852 -28.266 -5.48 1 98.31 87 SER A CA 1
ATOM 667 C C . SER A 1 87 ? -8.188 -28.484 -6.953 1 98.31 87 SER A C 1
ATOM 669 O O . SER A 1 87 ? -8.883 -27.672 -7.566 1 98.31 87 SER A O 1
ATOM 671 N N . GLY A 1 88 ? -7.652 -29.531 -7.559 1 97.88 88 GLY A N 1
ATOM 672 C CA . GLY A 1 88 ? -8.203 -29.984 -8.828 1 97.88 88 GLY A CA 1
ATOM 673 C C . GLY A 1 88 ? -7.289 -29.703 -10.008 1 97.88 88 GLY A C 1
ATOM 674 O O . GLY A 1 88 ? -7.711 -29.797 -11.164 1 97.88 88 GLY A O 1
ATOM 675 N N . LYS A 1 89 ? -6.023 -29.359 -9.797 1 98.06 89 LYS A N 1
ATOM 676 C CA . LYS A 1 89 ? -5.145 -29.156 -10.945 1 98.06 89 LYS A CA 1
ATOM 677 C C . LYS A 1 89 ? -4.977 -30.453 -11.734 1 98.06 89 LYS A C 1
ATOM 679 O O . LYS A 1 89 ? -5.207 -31.547 -11.203 1 98.06 89 LYS A O 1
ATOM 684 N N . PRO A 1 90 ? -4.566 -30.312 -13.062 1 97.75 90 PRO A N 1
ATOM 685 C CA . PRO A 1 90 ? -4.301 -31.547 -13.812 1 97.75 90 PRO A CA 1
ATOM 686 C C . PRO A 1 90 ? -3.234 -32.406 -13.156 1 97.75 90 PRO A C 1
ATOM 688 O O . PRO A 1 90 ? -2.23 -31.906 -12.656 1 97.75 90 PRO A O 1
ATOM 691 N N . LYS A 1 91 ? -3.43 -33.688 -13.227 1 97.19 91 LYS A N 1
ATOM 692 C CA . LYS A 1 91 ? -2.555 -34.656 -12.547 1 97.19 91 LYS A CA 1
ATOM 693 C C . LYS A 1 91 ? -1.141 -34.594 -13.125 1 97.19 91 LYS A C 1
ATOM 695 O O . LYS A 1 91 ? -0.173 -34.938 -12.43 1 97.19 91 LYS A O 1
ATOM 700 N N . GLU A 1 92 ? -1.036 -34.188 -14.336 1 97.5 92 GLU A N 1
ATOM 701 C CA . GLU A 1 92 ? 0.265 -34.156 -15 1 97.5 92 GLU A CA 1
ATOM 702 C C . GLU A 1 92 ? 1.051 -32.906 -14.617 1 97.5 92 GLU A C 1
ATOM 704 O O . GLU A 1 92 ? 2.215 -32.75 -15 1 97.5 92 GLU A O 1
ATOM 709 N N . CYS A 1 93 ? 0.407 -32 -13.914 1 98.12 93 CYS A N 1
ATOM 710 C CA . CYS A 1 93 ? 1.063 -30.766 -13.461 1 98.12 93 CYS A CA 1
ATOM 711 C C . CYS A 1 93 ? 1.677 -30.953 -12.078 1 98.12 93 CYS A C 1
ATOM 713 O O . CYS A 1 93 ? 1.029 -31.484 -11.172 1 98.12 93 CYS A O 1
ATOM 715 N N . HIS A 1 94 ? 2.867 -30.547 -11.922 1 98.19 94 HIS A N 1
ATOM 716 C CA . HIS A 1 94 ? 3.621 -30.672 -10.68 1 98.19 94 HIS A CA 1
ATOM 717 C C . HIS A 1 94 ? 4.176 -29.328 -10.227 1 98.19 94 HIS A C 1
ATOM 719 O O . HIS A 1 94 ? 3.502 -28.297 -10.344 1 98.19 94 HIS A O 1
ATOM 725 N N . LEU A 1 95 ? 5.352 -29.375 -9.523 1 98.5 95 LEU A N 1
ATOM 726 C CA . LEU A 1 95 ? 5.969 -28.125 -9.086 1 98.5 95 LEU A CA 1
ATOM 727 C C . LEU A 1 95 ? 6.719 -27.453 -10.227 1 98.5 95 LEU A C 1
ATOM 729 O O . LEU A 1 95 ? 7.32 -28.141 -11.062 1 98.5 95 LEU A O 1
ATOM 733 N N . TRP A 1 96 ? 6.664 -26.188 -10.258 1 97.88 96 TRP A N 1
ATOM 734 C CA . TRP A 1 96 ? 7.367 -25.422 -11.281 1 97.88 96 TRP A CA 1
ATOM 735 C C . TRP A 1 96 ? 8.875 -25.516 -11.094 1 97.88 96 TRP A C 1
ATOM 737 O O . TRP A 1 96 ? 9.375 -25.453 -9.969 1 97.88 96 TRP A O 1
ATOM 747 N N . LYS A 1 97 ? 9.523 -25.672 -12.203 1 96.88 97 LYS A N 1
ATOM 748 C CA . LYS A 1 97 ? 10.984 -25.594 -12.242 1 96.88 97 LYS A CA 1
ATOM 749 C C . LYS A 1 97 ? 11.453 -24.312 -12.938 1 96.88 97 LYS A C 1
ATOM 751 O O . LYS A 1 97 ? 11.258 -24.156 -14.148 1 96.88 97 LYS A O 1
ATOM 756 N N . HIS A 1 98 ? 12.008 -23.438 -12.141 1 93.75 98 HIS A N 1
ATOM 757 C CA . HIS A 1 98 ? 12.539 -22.234 -12.758 1 93.75 98 HIS A CA 1
ATOM 758 C C . HIS A 1 98 ? 13.594 -22.562 -13.805 1 93.75 98 HIS A C 1
ATOM 760 O O . HIS A 1 98 ? 14.484 -23.375 -13.562 1 93.75 98 HIS A O 1
ATOM 766 N N . PRO A 1 99 ? 13.586 -21.812 -14.906 1 93.62 99 PRO A N 1
ATOM 767 C CA . PRO A 1 99 ? 14.523 -22.141 -15.984 1 93.62 99 PRO A CA 1
ATOM 768 C C . PRO A 1 99 ? 15.984 -21.984 -15.562 1 93.62 99 PRO A C 1
ATOM 770 O O . PRO A 1 99 ? 16.859 -22.656 -16.094 1 93.62 99 PRO A O 1
ATOM 773 N N . MET A 1 100 ? 16.25 -21.203 -14.617 1 91.25 100 MET A N 1
ATOM 774 C CA . MET A 1 100 ? 17.625 -20.891 -14.219 1 91.25 100 MET A CA 1
ATOM 775 C C . MET A 1 100 ? 18.031 -21.719 -13 1 91.25 100 MET A C 1
ATOM 777 O O . MET A 1 100 ? 19.125 -21.531 -12.453 1 91.25 100 MET A O 1
ATOM 781 N N . SER A 1 101 ? 17.172 -22.578 -12.508 1 92.44 101 SER A N 1
ATOM 782 C CA . SER A 1 101 ? 17.422 -23.281 -11.258 1 92.44 101 SER A CA 1
ATOM 783 C C . SER A 1 101 ? 18.75 -24.047 -11.312 1 92.44 101 SER A C 1
ATOM 785 O O . SER A 1 101 ? 19.547 -23.984 -10.383 1 92.44 101 SER A O 1
ATOM 787 N N . LEU A 1 102 ? 19.031 -24.719 -12.367 1 91 102 LEU A N 1
ATOM 788 C CA . LEU A 1 102 ? 20.25 -25.5 -12.484 1 91 102 LEU A CA 1
ATOM 789 C C . LEU A 1 102 ? 21.484 -24.594 -12.547 1 91 102 LEU A C 1
ATOM 791 O O . LEU A 1 102 ? 22.5 -24.875 -11.906 1 91 102 LEU A O 1
ATOM 795 N N . ALA A 1 103 ? 21.328 -23.562 -13.344 1 88.5 103 ALA A N 1
ATOM 796 C CA . ALA A 1 103 ? 22.422 -22.609 -13.461 1 88.5 103 ALA A CA 1
ATOM 797 C C . ALA A 1 103 ? 22.766 -21.984 -12.102 1 88.5 103 ALA A C 1
ATOM 799 O O . ALA A 1 103 ? 23.922 -21.688 -11.812 1 88.5 103 ALA A O 1
ATOM 800 N N . ARG A 1 104 ? 21.766 -21.812 -11.281 1 87.31 104 ARG A N 1
ATOM 801 C CA . ARG A 1 104 ? 21.938 -21.188 -9.977 1 87.31 104 ARG A CA 1
ATOM 802 C C . ARG A 1 104 ? 22.328 -22.219 -8.922 1 87.31 104 ARG A C 1
ATOM 804 O O . ARG A 1 104 ? 22.703 -21.859 -7.801 1 87.31 104 ARG A O 1
ATOM 811 N N . GLY A 1 105 ? 22.234 -23.484 -9.242 1 89 105 GLY A N 1
ATOM 812 C CA . GLY A 1 105 ? 22.5 -24.531 -8.281 1 89 105 GLY A CA 1
ATOM 813 C C . GLY A 1 105 ? 21.391 -24.719 -7.262 1 89 105 GLY A C 1
ATOM 814 O O . GLY A 1 105 ? 21.641 -25.172 -6.141 1 89 105 GLY A O 1
ATOM 815 N N . ASP A 1 106 ? 20.188 -24.359 -7.598 1 89.25 106 ASP A N 1
ATOM 816 C CA . ASP A 1 106 ? 19.031 -24.453 -6.719 1 89.25 106 ASP A CA 1
ATOM 817 C C . ASP A 1 106 ? 18.375 -25.844 -6.82 1 89.25 106 ASP A C 1
ATOM 819 O O . ASP A 1 106 ? 18.547 -26.547 -7.82 1 89.25 106 ASP A O 1
ATOM 823 N N . ASP A 1 107 ? 17.75 -26.219 -5.707 1 94.12 107 ASP A N 1
ATOM 824 C CA . ASP A 1 107 ? 16.719 -27.25 -5.852 1 94.12 107 ASP A CA 1
ATOM 825 C C . ASP A 1 107 ? 15.656 -26.828 -6.855 1 94.12 107 ASP A C 1
ATOM 827 O O . ASP A 1 107 ? 15 -25.797 -6.672 1 94.12 107 ASP A O 1
ATOM 831 N N . PRO A 1 108 ? 15.477 -27.562 -7.918 1 95.38 108 PRO A N 1
ATOM 832 C CA . PRO A 1 108 ? 14.531 -27.141 -8.953 1 95.38 108 PRO A CA 1
ATOM 833 C C . PRO A 1 108 ? 13.102 -27.031 -8.445 1 95.38 108 PRO A C 1
ATOM 835 O O . PRO A 1 108 ? 12.266 -26.359 -9.055 1 95.38 108 PRO A O 1
ATOM 838 N N . ASP A 1 109 ? 12.773 -27.719 -7.363 1 97.06 109 ASP A N 1
ATOM 839 C CA . ASP A 1 109 ? 11.406 -27.719 -6.848 1 97.06 109 ASP A CA 1
ATOM 840 C C . ASP A 1 109 ? 11.227 -26.672 -5.75 1 97.06 109 ASP A C 1
ATOM 842 O O . ASP A 1 109 ? 10.117 -26.453 -5.266 1 97.06 109 ASP A O 1
ATOM 846 N N . CYS A 1 110 ? 12.234 -26.125 -5.305 1 96.69 110 CYS A N 1
ATOM 847 C CA . CYS A 1 110 ? 12.227 -25.141 -4.227 1 96.69 110 CYS A CA 1
ATOM 848 C C . CYS A 1 110 ? 13.422 -24.203 -4.34 1 96.69 110 CYS A C 1
ATOM 850 O O . CYS A 1 110 ? 14.508 -24.516 -3.848 1 96.69 110 CYS A O 1
ATOM 852 N N . SER A 1 111 ? 13.156 -23.062 -4.895 1 93.69 111 SER A N 1
ATOM 853 C CA . SER A 1 111 ? 14.242 -22.141 -5.23 1 93.69 111 SER A CA 1
ATOM 854 C C . SER A 1 111 ? 14.555 -21.203 -4.074 1 93.69 111 SER A C 1
ATOM 856 O O . SER A 1 111 ? 13.641 -20.719 -3.398 1 93.69 111 SER A O 1
ATOM 858 N N . LYS A 1 112 ? 15.859 -20.984 -3.949 1 91.94 112 LYS A N 1
ATOM 859 C CA . LYS A 1 112 ? 16.312 -19.969 -2.986 1 91.94 112 LYS A CA 1
ATOM 860 C C . LYS A 1 112 ? 16.219 -18.578 -3.572 1 91.94 112 LYS A C 1
ATOM 862 O O . LYS A 1 112 ? 16.703 -18.312 -4.676 1 91.94 112 LYS A O 1
ATOM 867 N N . LEU A 1 113 ? 15.508 -17.734 -2.898 1 90.94 113 LEU A N 1
ATOM 868 C CA . LEU A 1 113 ? 15.461 -16.312 -3.252 1 90.94 113 LEU A CA 1
ATOM 869 C C . LEU A 1 113 ? 16.375 -15.5 -2.344 1 90.94 113 LEU A C 1
ATOM 871 O O . LEU A 1 113 ? 16.062 -15.289 -1.17 1 90.94 113 LEU A O 1
ATOM 875 N N . ASP A 1 114 ? 17.406 -15.172 -2.928 1 86.69 114 ASP A N 1
ATOM 876 C CA . ASP A 1 114 ? 18.391 -14.312 -2.266 1 86.69 114 ASP A CA 1
ATOM 877 C C . ASP A 1 114 ? 18.406 -12.914 -2.879 1 86.69 114 ASP A C 1
ATOM 879 O O . ASP A 1 114 ? 18.797 -12.742 -4.031 1 86.69 114 ASP A O 1
ATOM 883 N N . ALA A 1 115 ? 17.984 -11.984 -2.068 1 83.31 115 ALA A N 1
ATOM 884 C CA . ALA A 1 115 ? 17.812 -10.633 -2.58 1 83.31 115 ALA A CA 1
ATOM 885 C C . ALA A 1 115 ? 19.125 -10.094 -3.148 1 83.31 115 ALA A C 1
ATOM 887 O O . ALA A 1 115 ? 19.125 -9.344 -4.129 1 83.31 115 ALA A O 1
ATOM 888 N N . LYS A 1 116 ? 20.281 -10.375 -2.582 1 78.31 116 LYS A N 1
ATOM 889 C CA . LYS A 1 116 ? 21.562 -9.922 -3.088 1 78.31 116 LYS A CA 1
ATOM 890 C C . LYS A 1 116 ? 21.812 -10.414 -4.512 1 78.31 116 LYS A C 1
ATOM 892 O O . LYS A 1 116 ? 22.297 -9.664 -5.359 1 78.31 116 LYS A O 1
ATOM 897 N N . VAL A 1 117 ? 21.391 -11.641 -4.738 1 72.06 117 VAL A N 1
ATOM 898 C CA . VAL A 1 117 ? 21.562 -12.242 -6.055 1 72.06 117 VAL A CA 1
ATOM 899 C C . VAL A 1 117 ? 20.578 -11.602 -7.043 1 72.06 117 VAL A C 1
ATOM 901 O O . VAL A 1 117 ? 20.953 -11.273 -8.172 1 72.06 117 VAL A O 1
ATOM 904 N N . GLN A 1 118 ? 19.391 -11.367 -6.602 1 69.88 118 GLN A N 1
ATOM 905 C CA . GLN A 1 118 ? 18.359 -10.805 -7.465 1 69.88 118 GLN A CA 1
ATOM 906 C C . GLN A 1 118 ? 18.703 -9.375 -7.867 1 69.88 118 GLN A C 1
ATOM 908 O O . GLN A 1 118 ? 18.438 -8.969 -9.008 1 69.88 118 GLN A O 1
ATOM 913 N N . GLN A 1 119 ? 19.125 -8.578 -6.922 1 67.06 119 GLN A N 1
ATOM 914 C CA . GLN A 1 119 ? 19.453 -7.176 -7.164 1 67.06 119 GLN A CA 1
ATOM 915 C C . GLN A 1 119 ? 20.609 -7.039 -8.141 1 67.06 119 GLN A C 1
ATOM 917 O O . GLN A 1 119 ? 20.703 -6.055 -8.875 1 67.06 119 GLN A O 1
ATOM 922 N N . SER A 1 120 ? 21.438 -7.98 -8.195 1 61.09 120 SER A N 1
ATOM 923 C CA . SER A 1 120 ? 22.594 -7.934 -9.086 1 61.09 120 SER A CA 1
ATOM 924 C C . SER A 1 120 ? 22.203 -8.289 -10.516 1 61.09 120 SER A C 1
ATOM 926 O O . SER A 1 120 ? 22.891 -7.895 -11.461 1 61.09 120 SER A O 1
ATOM 928 N N . THR A 1 121 ? 21.047 -8.906 -10.719 1 55.75 121 THR A N 1
ATOM 929 C CA . THR A 1 121 ? 20.719 -9.43 -12.039 1 55.75 121 THR A CA 1
ATOM 930 C C . THR A 1 121 ? 19.594 -8.609 -12.68 1 55.75 121 THR A C 1
ATOM 932 O O . THR A 1 121 ? 19.5 -8.531 -13.898 1 55.75 121 THR A O 1
ATOM 935 N N . HIS A 1 122 ? 18.734 -8.078 -11.945 1 53.25 122 HIS A N 1
ATOM 936 C CA . HIS A 1 122 ? 17.484 -7.66 -12.555 1 53.25 122 HIS A CA 1
ATOM 937 C C . HIS A 1 122 ? 17.375 -6.137 -12.617 1 53.25 122 HIS A C 1
ATOM 939 O O . HIS A 1 122 ? 16.656 -5.594 -13.453 1 53.25 122 HIS A O 1
ATOM 945 N N . PHE A 1 123 ? 17.891 -5.441 -11.75 1 51.75 123 PHE A N 1
ATOM 946 C CA . PHE A 1 123 ? 17.516 -4.035 -11.695 1 51.75 123 PHE A CA 1
ATOM 947 C C . PHE A 1 123 ? 18.609 -3.152 -12.266 1 51.75 123 PHE A C 1
ATOM 949 O O . PHE A 1 123 ? 19.734 -3.135 -11.75 1 51.75 123 PHE A O 1
ATOM 956 N N . LYS A 1 124 ? 18.578 -3.092 -13.617 1 48.34 124 LYS A N 1
ATOM 957 C CA . LYS A 1 124 ? 19.469 -2.053 -14.141 1 48.34 124 LYS A CA 1
ATOM 958 C C . LYS A 1 124 ? 18.797 -0.679 -14.062 1 48.34 124 LYS A C 1
ATOM 960 O O . LYS A 1 124 ? 17.75 -0.452 -14.672 1 48.34 124 LYS A O 1
ATOM 965 N N . LEU A 1 125 ? 18.969 -0.04 -13 1 52.09 125 LEU A N 1
ATOM 966 C CA . LEU A 1 125 ? 18.609 1.372 -13.023 1 52.09 125 LEU A CA 1
ATOM 967 C C . LEU A 1 125 ? 19.375 2.117 -14.109 1 52.09 125 LEU A C 1
ATOM 969 O O . LEU A 1 125 ? 20.484 1.708 -14.484 1 52.09 125 LEU A O 1
ATOM 973 N N . GLU A 1 126 ? 18.547 2.822 -14.961 1 51.78 126 GLU A N 1
ATOM 974 C CA . GLU A 1 126 ? 19.297 3.766 -15.781 1 51.78 126 GLU A CA 1
ATOM 975 C C . GLU A 1 126 ? 20.469 4.367 -15.016 1 51.78 126 GLU A C 1
ATOM 977 O O . GLU A 1 126 ? 20.344 4.68 -13.828 1 51.78 126 GLU A O 1
ATOM 982 N N . GLU A 1 127 ? 21.531 4.203 -15.461 1 59.47 127 GLU A N 1
ATOM 983 C CA . GLU A 1 127 ? 22.766 4.684 -14.828 1 59.47 127 GLU A CA 1
ATOM 984 C C . GLU A 1 127 ? 22.562 6.062 -14.211 1 59.47 127 GLU A C 1
ATOM 986 O O . GLU A 1 127 ? 22.094 6.984 -14.883 1 59.47 127 GLU A O 1
ATOM 991 N N . ASP A 1 128 ? 22.516 6.293 -12.906 1 67.38 128 ASP A N 1
ATOM 992 C CA . ASP A 1 128 ? 22.688 7.469 -12.062 1 67.38 128 ASP A CA 1
ATOM 993 C C . ASP A 1 128 ? 21.359 8.195 -11.859 1 67.38 128 ASP A C 1
ATOM 995 O O . ASP A 1 128 ? 21.344 9.367 -11.469 1 67.38 128 ASP A O 1
ATOM 999 N N . MET A 1 129 ? 20.188 7.535 -12.5 1 78.12 129 MET A N 1
ATOM 1000 C CA . MET A 1 129 ? 18.922 8.234 -12.266 1 78.12 129 MET A CA 1
ATOM 1001 C C . MET A 1 129 ? 18.062 7.48 -11.258 1 78.12 129 MET A C 1
ATOM 1003 O O . MET A 1 129 ? 18.062 6.25 -11.234 1 78.12 129 MET A O 1
ATOM 1007 N N . PRO A 1 130 ? 17.375 8.203 -10.484 1 83.12 130 PRO A N 1
ATOM 1008 C CA . PRO A 1 130 ? 16.484 7.559 -9.516 1 83.12 130 PRO A CA 1
ATOM 1009 C C . PRO A 1 130 ? 15.297 6.859 -10.188 1 83.12 130 PRO A C 1
ATOM 1011 O O . PRO A 1 130 ? 14.844 7.285 -11.25 1 83.12 130 PRO A O 1
ATOM 1014 N N . ARG A 1 131 ? 14.898 5.797 -9.625 1 84.69 131 ARG A N 1
ATOM 1015 C CA . ARG A 1 131 ? 13.719 5.09 -10.102 1 84.69 131 ARG A CA 1
ATOM 1016 C C . ARG A 1 131 ? 12.469 5.949 -9.961 1 84.69 131 ARG A C 1
ATOM 1018 O O . ARG A 1 131 ? 12.195 6.492 -8.883 1 84.69 131 ARG A O 1
ATOM 1025 N N . GLN A 1 132 ? 11.703 6.059 -11.062 1 89 132 GLN A N 1
ATOM 1026 C CA . GLN A 1 132 ? 10.547 6.941 -11.055 1 89 132 GLN A CA 1
ATOM 1027 C C . GLN A 1 132 ? 9.25 6.152 -10.891 1 89 132 GLN A C 1
ATOM 1029 O O . GLN A 1 132 ? 8.219 6.711 -10.508 1 89 132 GLN A O 1
ATOM 1034 N N . SER A 1 133 ? 9.336 4.918 -11.242 1 93 133 SER A N 1
ATOM 1035 C CA . SER A 1 133 ? 8.117 4.117 -11.188 1 93 133 SER A CA 1
ATOM 1036 C C . SER A 1 133 ? 8.43 2.654 -10.891 1 93 133 SER A C 1
ATOM 1038 O O . SER A 1 133 ? 9.406 2.102 -11.406 1 93 133 SER A O 1
ATOM 1040 N N . ALA A 1 134 ? 7.59 2.049 -10.023 1 92.88 134 ALA A N 1
ATOM 1041 C CA . ALA A 1 134 ? 7.648 0.612 -9.773 1 92.88 134 ALA A CA 1
ATOM 1042 C C . ALA A 1 134 ? 6.387 -0.087 -10.273 1 92.88 134 ALA A C 1
ATOM 1044 O O . ALA A 1 134 ? 6.082 -1.207 -9.859 1 92.88 134 ALA A O 1
ATOM 1045 N N . ALA A 1 135 ? 5.633 0.577 -11.141 1 93.81 135 ALA A N 1
ATOM 1046 C CA . ALA A 1 135 ? 4.348 0.074 -11.617 1 93.81 135 ALA A CA 1
ATOM 1047 C C . ALA A 1 135 ? 4.523 -1.221 -12.406 1 93.81 135 ALA A C 1
ATOM 1049 O O . ALA A 1 135 ? 3.633 -2.072 -12.414 1 93.81 135 ALA A O 1
ATOM 1050 N N . ASP A 1 136 ? 5.656 -1.376 -12.961 1 90.44 136 ASP A N 1
ATOM 1051 C CA . ASP A 1 136 ? 5.875 -2.51 -13.859 1 90.44 136 ASP A CA 1
ATOM 1052 C C . ASP A 1 136 ? 6.262 -3.762 -13.07 1 90.44 136 ASP A C 1
ATOM 1054 O O . ASP A 1 136 ? 6.461 -4.828 -13.656 1 90.44 136 ASP A O 1
ATOM 1058 N N . GLU A 1 137 ? 6.309 -3.641 -11.789 1 92.19 137 GLU A N 1
ATOM 1059 C CA . GLU A 1 137 ? 6.703 -4.785 -10.969 1 92.19 137 GLU A CA 1
ATOM 1060 C C . GLU A 1 137 ? 5.539 -5.758 -10.789 1 92.19 137 GLU A C 1
ATOM 1062 O O . GLU A 1 137 ? 5.742 -6.914 -10.406 1 92.19 137 GLU A O 1
ATOM 1067 N N . TRP A 1 138 ? 4.336 -5.336 -10.992 1 96.88 138 TRP A N 1
ATOM 1068 C CA . TRP A 1 138 ? 3.148 -6.145 -10.75 1 96.88 138 TRP A CA 1
ATOM 1069 C C . TRP A 1 138 ? 3.045 -7.281 -11.766 1 96.88 138 TRP A C 1
ATOM 1071 O O . TRP A 1 138 ? 3.053 -7.043 -12.977 1 96.88 138 TRP A O 1
ATOM 1081 N N . HIS A 1 139 ? 2.92 -8.539 -11.25 1 96.5 139 HIS A N 1
ATOM 1082 C CA . HIS A 1 139 ? 2.918 -9.664 -12.18 1 96.5 139 HIS A CA 1
ATOM 1083 C C . HIS A 1 139 ? 2.234 -10.875 -11.562 1 96.5 139 HIS A C 1
ATOM 1085 O O . HIS A 1 139 ? 1.871 -10.859 -10.383 1 96.5 139 HIS A O 1
ATOM 1091 N N . VAL A 1 140 ? 1.96 -11.805 -12.406 1 95.81 140 VAL A N 1
ATOM 1092 C CA . VAL A 1 140 ? 1.643 -13.188 -12.047 1 95.81 140 VAL A CA 1
ATOM 1093 C C . VAL A 1 140 ? 2.828 -14.094 -12.383 1 95.81 140 VAL A C 1
ATOM 1095 O O . VAL A 1 140 ? 3.463 -13.938 -13.43 1 95.81 140 VAL A O 1
ATOM 1098 N N . ASP A 1 141 ? 3.078 -14.953 -11.492 1 95.44 141 ASP A N 1
ATOM 1099 C CA . ASP A 1 141 ? 4.254 -15.805 -11.672 1 95.44 141 ASP A CA 1
ATOM 1100 C C . ASP A 1 141 ? 4.156 -16.625 -12.953 1 95.44 141 ASP A C 1
ATOM 1102 O O . ASP A 1 141 ? 3.109 -17.203 -13.25 1 95.44 141 ASP A O 1
ATOM 1106 N N . ALA A 1 142 ? 5.211 -16.609 -13.773 1 95.62 142 ALA A N 1
ATOM 1107 C CA . ALA A 1 142 ? 5.434 -17.5 -14.914 1 95.62 142 ALA A CA 1
ATOM 1108 C C . ALA A 1 142 ? 4.238 -17.484 -15.859 1 95.62 142 ALA A C 1
ATOM 1110 O O . ALA A 1 142 ? 3.844 -18.516 -16.391 1 95.62 142 ALA A O 1
ATOM 1111 N N . CYS A 1 143 ? 3.666 -16.312 -15.984 1 95.5 143 CYS A N 1
ATOM 1112 C CA . CYS A 1 143 ? 2.514 -16.156 -16.859 1 95.5 143 CYS A CA 1
ATOM 1113 C C . CYS A 1 143 ? 2.887 -16.453 -18.312 1 95.5 143 CYS A C 1
ATOM 1115 O O . CYS A 1 143 ? 2.008 -16.609 -19.156 1 95.5 143 CYS A O 1
ATOM 1117 N N . PHE A 1 144 ? 4.184 -16.609 -18.641 1 95.81 144 PHE A N 1
ATOM 1118 C CA . PHE A 1 144 ? 4.672 -16.891 -19.984 1 95.81 144 PHE A CA 1
ATOM 1119 C C . PHE A 1 144 ? 4.707 -18.391 -20.25 1 95.81 144 PHE A C 1
ATOM 1121 O O . PHE A 1 144 ? 5.051 -18.812 -21.359 1 95.81 144 PHE A O 1
ATOM 1128 N N . GLU A 1 145 ? 4.43 -19.234 -19.297 1 97.12 145 GLU A N 1
ATOM 1129 C CA . GLU A 1 145 ? 4.301 -20.672 -19.484 1 97.12 145 GLU A CA 1
ATOM 1130 C C . GLU A 1 145 ? 2.902 -21.047 -19.969 1 97.12 145 GLU A C 1
ATOM 1132 O O . GLU A 1 145 ? 1.932 -20.344 -19.672 1 97.12 145 GLU A O 1
ATOM 1137 N N . THR A 1 146 ? 2.82 -22.203 -20.672 1 97.75 146 THR A N 1
ATOM 1138 C CA . THR A 1 146 ? 1.521 -22.703 -21.109 1 97.75 146 THR A CA 1
ATOM 1139 C C . THR A 1 146 ? 0.624 -23 -19.922 1 97.75 146 THR A C 1
ATOM 1141 O O . THR A 1 146 ? -0.555 -22.641 -19.906 1 97.75 146 THR A O 1
ATOM 1144 N N . HIS A 1 147 ? 1.172 -23.75 -18.969 1 98.12 147 HIS A N 1
ATOM 1145 C CA . HIS A 1 147 ? 0.551 -23.938 -17.672 1 98.12 147 HIS A CA 1
ATOM 1146 C C . HIS A 1 147 ? 1.246 -23.109 -16.594 1 98.12 147 HIS A C 1
ATOM 1148 O O . HIS A 1 147 ? 2.318 -23.469 -16.109 1 98.12 147 HIS A O 1
ATOM 1154 N N . PRO A 1 148 ? 0.632 -21.969 -16.234 1 97.94 148 PRO A N 1
ATOM 1155 C CA . PRO A 1 148 ? 1.231 -21.141 -15.18 1 97.94 148 PRO A CA 1
ATOM 1156 C C . PRO A 1 148 ? 0.901 -21.625 -13.773 1 97.94 148 PRO A C 1
ATOM 1158 O O . PRO A 1 148 ? 0.073 -22.531 -13.609 1 97.94 148 PRO A O 1
ATOM 1161 N N . PRO A 1 149 ? 1.525 -21.062 -12.812 1 98.44 149 PRO A N 1
ATOM 1162 C CA . PRO A 1 149 ? 1.312 -21.469 -11.43 1 98.44 149 PRO A CA 1
ATOM 1163 C C . PRO A 1 149 ? -0.109 -21.203 -10.938 1 98.44 149 PRO A C 1
ATOM 1165 O O . PRO A 1 149 ? -0.707 -20.188 -11.305 1 98.44 149 PRO A O 1
ATOM 1168 N N . ASP A 1 150 ? -0.614 -22.188 -10.125 1 98.62 150 ASP A N 1
ATOM 1169 C CA . ASP A 1 150 ? -1.804 -21.906 -9.328 1 98.62 150 ASP A CA 1
ATOM 1170 C C . ASP A 1 150 ? -1.428 -21.359 -7.957 1 98.62 150 ASP A C 1
ATOM 1172 O O . ASP A 1 150 ? -1.576 -20.156 -7.707 1 98.62 150 ASP A O 1
ATOM 1176 N N . TYR A 1 151 ? -0.744 -22.109 -7.055 1 98.94 151 TYR A N 1
ATOM 1177 C CA . TYR A 1 151 ? -0.354 -21.641 -5.73 1 98.94 151 TYR A CA 1
ATOM 1178 C C . TYR A 1 151 ? 1.16 -21.5 -5.629 1 98.94 151 TYR A C 1
ATOM 1180 O O . TYR A 1 151 ? 1.903 -22.406 -6.016 1 98.94 151 TYR A O 1
ATOM 1188 N N . THR A 1 152 ? 1.596 -20.406 -5.121 1 98.81 152 THR A N 1
ATOM 1189 C CA . THR A 1 152 ? 2.996 -20.172 -4.785 1 98.81 152 THR A CA 1
ATOM 1190 C C . THR A 1 152 ? 3.172 -20.031 -3.273 1 98.81 152 THR A C 1
ATOM 1192 O O . THR A 1 152 ? 2.35 -19.406 -2.604 1 98.81 152 THR A O 1
ATOM 1195 N N . THR A 1 153 ? 4.199 -20.688 -2.74 1 98.88 153 THR A N 1
ATOM 1196 C CA . THR A 1 153 ? 4.578 -20.562 -1.338 1 98.88 153 THR A CA 1
ATOM 1197 C C . THR A 1 153 ? 5.957 -19.922 -1.203 1 98.88 153 THR A C 1
ATOM 1199 O O . THR A 1 153 ? 6.879 -20.266 -1.95 1 98.88 153 THR A O 1
ATOM 1202 N N . LEU A 1 154 ? 6.078 -18.969 -0.375 1 98.62 154 LEU A N 1
ATOM 1203 C CA . LEU A 1 154 ? 7.348 -18.328 -0.045 1 98.62 154 LEU A CA 1
ATOM 1204 C C . LEU A 1 154 ? 7.574 -18.312 1.463 1 98.62 154 LEU A C 1
ATOM 1206 O O . LEU A 1 154 ? 6.781 -17.734 2.211 1 98.62 154 LEU A O 1
ATOM 1210 N N . ARG A 1 155 ? 8.578 -19 1.878 1 98.5 155 ARG A N 1
ATOM 1211 C CA . ARG A 1 155 ? 8.953 -19.094 3.283 1 98.5 155 ARG A CA 1
ATOM 1212 C C . ARG A 1 155 ? 10.281 -18.375 3.543 1 98.5 155 ARG A C 1
ATOM 1214 O O . ARG A 1 155 ? 11.289 -18.672 2.895 1 98.5 155 ARG A O 1
ATOM 1221 N N . MET A 1 156 ? 10.258 -17.516 4.512 1 97.75 156 MET A N 1
ATOM 1222 C CA . MET A 1 156 ? 11.453 -16.719 4.781 1 97.75 156 MET A CA 1
ATOM 1223 C C . MET A 1 156 ? 12.336 -17.391 5.828 1 97.75 156 MET A C 1
ATOM 1225 O O . MET A 1 156 ? 11.828 -17.953 6.801 1 97.75 156 MET A O 1
ATOM 1229 N N . THR A 1 157 ? 13.641 -17.312 5.617 1 96.81 157 THR A N 1
ATOM 1230 C CA . THR A 1 157 ? 14.594 -17.766 6.625 1 96.81 157 THR A CA 1
ATOM 1231 C C . THR A 1 157 ? 15.375 -16.594 7.199 1 96.81 157 THR A C 1
ATOM 1233 O O . THR A 1 157 ? 15.844 -16.641 8.336 1 96.81 157 THR A O 1
ATOM 1236 N N . HIS A 1 158 ? 15.641 -15.562 6.449 1 96.5 158 HIS A N 1
ATOM 1237 C CA . HIS A 1 158 ? 16.234 -14.305 6.883 1 96.5 158 HIS A CA 1
ATOM 1238 C C . HIS A 1 158 ? 15.391 -13.109 6.434 1 96.5 158 HIS A C 1
ATOM 1240 O O . HIS A 1 158 ? 14.945 -13.062 5.285 1 96.5 158 HIS A O 1
ATOM 1246 N N . VAL A 1 159 ? 15.109 -12.258 7.312 1 95.94 159 VAL A N 1
ATOM 1247 C CA . VAL A 1 159 ? 14.312 -11.07 7.027 1 95.94 159 VAL A CA 1
ATOM 1248 C C . VAL A 1 159 ? 15.023 -9.828 7.578 1 95.94 159 VAL A C 1
ATOM 1250 O O . VAL A 1 159 ? 15.562 -9.859 8.688 1 95.94 159 VAL A O 1
ATOM 1253 N N . PRO A 1 160 ? 15.141 -8.758 6.785 1 95.25 160 PRO A N 1
ATOM 1254 C CA . PRO A 1 160 ? 15.664 -7.512 7.355 1 95.25 160 PRO A CA 1
ATOM 1255 C C . PRO A 1 160 ? 14.766 -6.934 8.438 1 95.25 160 PRO A C 1
ATOM 1257 O O . PRO A 1 160 ? 13.594 -7.316 8.547 1 95.25 160 PRO A O 1
ATOM 1260 N N . PRO A 1 161 ? 15.352 -6.031 9.281 1 94.19 161 PRO A N 1
ATOM 1261 C CA . PRO A 1 161 ? 14.539 -5.441 10.344 1 94.19 161 PRO A CA 1
ATOM 1262 C C . PRO A 1 161 ? 13.328 -4.684 9.812 1 94.19 161 PRO A C 1
ATOM 1264 O O . PRO A 1 161 ? 12.312 -4.562 10.5 1 94.19 161 PRO A O 1
ATOM 1267 N N . THR A 1 162 ? 13.406 -4.082 8.68 1 95.62 162 THR A N 1
ATOM 1268 C CA . THR A 1 162 ? 12.312 -3.404 7.984 1 95.62 162 THR A CA 1
ATOM 1269 C C . THR A 1 162 ? 12.539 -3.434 6.473 1 95.62 162 THR A C 1
ATOM 1271 O O . THR A 1 162 ? 13.672 -3.533 6.008 1 95.62 162 THR A O 1
ATOM 1274 N N . GLY A 1 163 ? 11.352 -3.395 5.75 1 95.69 163 GLY A N 1
ATOM 1275 C CA . GLY A 1 163 ? 11.445 -3.424 4.301 1 95.69 163 GLY A CA 1
ATOM 1276 C C . GLY A 1 163 ? 11.359 -4.824 3.725 1 95.69 163 GLY A C 1
ATOM 1277 O O . GLY A 1 163 ? 11.289 -5.805 4.469 1 95.69 163 GLY A O 1
ATOM 1278 N N . GLY A 1 164 ? 11.297 -4.906 2.369 1 95.88 164 GLY A N 1
ATOM 1279 C CA . GLY A 1 164 ? 11.281 -6.172 1.653 1 95.88 164 GLY A CA 1
ATOM 1280 C C . GLY A 1 164 ? 9.914 -6.832 1.639 1 95.88 164 GLY A C 1
ATOM 1281 O O . GLY A 1 164 ? 9.805 -8.031 1.396 1 95.88 164 GLY A O 1
ATOM 1282 N N . ASP A 1 165 ? 8.891 -6.105 1.851 1 97 165 ASP A N 1
ATOM 1283 C CA . ASP A 1 165 ? 7.527 -6.617 1.896 1 97 165 ASP A CA 1
ATOM 1284 C C . ASP A 1 165 ? 7.047 -7.027 0.505 1 97 165 ASP A C 1
ATOM 1286 O O . ASP A 1 165 ? 7.719 -6.754 -0.493 1 97 165 ASP A O 1
ATOM 1290 N N . THR A 1 166 ? 5.992 -7.723 0.459 1 97.69 166 THR A N 1
ATOM 1291 C CA . THR A 1 166 ? 5.355 -8.094 -0.801 1 97.69 166 THR A CA 1
ATOM 1292 C C . THR A 1 166 ? 3.961 -7.484 -0.903 1 97.69 166 THR A C 1
ATOM 1294 O O . THR A 1 166 ? 3.186 -7.531 0.054 1 97.69 166 THR A O 1
ATOM 1297 N N . MET A 1 167 ? 3.732 -6.867 -1.979 1 98.19 167 MET A N 1
ATOM 1298 C CA . MET A 1 167 ? 2.412 -6.32 -2.275 1 98.19 167 MET A CA 1
ATOM 1299 C C . MET A 1 167 ? 1.576 -7.316 -3.07 1 98.19 167 MET A C 1
ATOM 1301 O O . MET A 1 167 ? 2.098 -8.016 -3.943 1 98.19 167 MET A O 1
ATOM 1305 N N . PHE A 1 168 ? 0.281 -7.332 -2.783 1 98.69 168 PHE A N 1
ATOM 1306 C CA . PHE A 1 168 ? -0.678 -8.094 -3.572 1 98.69 168 PHE A CA 1
ATOM 1307 C C . PHE A 1 168 ? -1.859 -7.227 -3.98 1 98.69 168 PHE A C 1
ATOM 1309 O O . PHE A 1 168 ? -2.248 -6.312 -3.248 1 98.69 168 PHE A O 1
ATOM 1316 N N . ALA A 1 169 ? -2.412 -7.469 -5.125 1 98.56 169 ALA A N 1
ATOM 1317 C CA . ALA A 1 169 ? -3.613 -6.809 -5.629 1 98.56 169 ALA A CA 1
ATOM 1318 C C . ALA A 1 169 ? -4.648 -7.832 -6.09 1 98.56 169 ALA A C 1
ATOM 1320 O O . ALA A 1 169 ? -4.301 -8.844 -6.707 1 98.56 169 ALA A O 1
ATOM 1321 N N . SER A 1 170 ? -5.883 -7.562 -5.91 1 98.44 170 SER A N 1
ATOM 1322 C CA . SER A 1 170 ? -6.961 -8.5 -6.203 1 98.44 170 SER A CA 1
ATOM 1323 C C . SER A 1 170 ? -7.34 -8.461 -7.68 1 98.44 170 SER A C 1
ATOM 1325 O O . SER A 1 170 ? -7.875 -7.465 -8.164 1 98.44 170 SER A O 1
ATOM 1327 N N . SER A 1 171 ? -7.188 -9.609 -8.328 1 98.44 171 SER A N 1
ATOM 1328 C CA . SER A 1 171 ? -7.613 -9.734 -9.719 1 98.44 171 SER A CA 1
ATOM 1329 C C . SER A 1 171 ? -9.133 -9.758 -9.828 1 98.44 171 SER A C 1
ATOM 1331 O O . SER A 1 171 ? -9.695 -9.32 -10.836 1 98.44 171 SER A O 1
ATOM 1333 N N . TYR A 1 172 ? -9.789 -10.258 -8.766 1 98.56 172 TYR A N 1
ATOM 1334 C CA . TYR A 1 172 ? -11.242 -10.258 -8.734 1 98.56 172 TYR A CA 1
ATOM 1335 C C . TYR A 1 172 ? -11.789 -8.836 -8.703 1 98.56 172 TYR A C 1
ATOM 1337 O O . TYR A 1 172 ? -12.703 -8.5 -9.461 1 98.56 172 TYR A O 1
ATOM 1345 N N . GLU A 1 173 ? -11.211 -8.039 -7.828 1 97.56 173 GLU A N 1
ATOM 1346 C CA . GLU A 1 173 ? -11.672 -6.66 -7.688 1 97.56 173 GLU A CA 1
ATOM 1347 C C . GLU A 1 173 ? -11.383 -5.852 -8.953 1 97.56 173 GLU A C 1
ATOM 1349 O O . GLU A 1 173 ? -12.188 -5.004 -9.344 1 97.56 173 GLU A O 1
ATOM 1354 N N . LEU A 1 174 ? -10.234 -6.086 -9.531 1 98 174 LEU A N 1
ATOM 1355 C CA . LEU A 1 174 ? -9.906 -5.406 -10.781 1 98 174 LEU A CA 1
ATOM 1356 C C . LEU A 1 174 ? -10.992 -5.656 -11.828 1 98 174 LEU A C 1
ATOM 1358 O O . LEU A 1 174 ? -11.438 -4.723 -12.5 1 98 174 LEU A O 1
ATOM 1362 N N . TYR A 1 175 ? -11.391 -6.891 -11.969 1 98.12 175 TYR A N 1
ATOM 1363 C CA . TYR A 1 175 ? -12.453 -7.211 -12.914 1 98.12 175 TYR A CA 1
ATOM 1364 C C . TYR A 1 175 ? -13.742 -6.484 -12.547 1 98.12 175 TYR A C 1
ATOM 1366 O O . TYR A 1 175 ? -14.383 -5.879 -13.414 1 98.12 175 TYR A O 1
ATOM 1374 N N . ASP A 1 176 ? -14.094 -6.508 -11.297 1 97.06 176 ASP A N 1
ATOM 1375 C CA . ASP A 1 176 ? -15.367 -5.969 -10.828 1 97.06 176 ASP A CA 1
ATOM 1376 C C . ASP A 1 176 ? -15.406 -4.449 -10.977 1 97.06 176 ASP A C 1
ATOM 1378 O O . ASP A 1 176 ? -16.484 -3.854 -11.016 1 97.06 176 ASP A O 1
ATOM 1382 N N . ARG A 1 177 ? -14.305 -3.844 -11.094 1 95.69 177 ARG A N 1
ATOM 1383 C CA . ARG A 1 177 ? -14.258 -2.389 -11.203 1 95.69 177 ARG A CA 1
ATOM 1384 C C . ARG A 1 177 ? -14.414 -1.94 -12.648 1 95.69 177 ARG A C 1
ATOM 1386 O O . ARG A 1 177 ? -14.602 -0.752 -12.922 1 95.69 177 ARG A O 1
ATOM 1393 N N . LEU A 1 178 ? -14.281 -2.818 -13.562 1 96.19 178 LEU A N 1
ATOM 1394 C CA . LEU A 1 178 ? -14.555 -2.484 -14.953 1 96.19 178 LEU A CA 1
ATOM 1395 C C . LEU A 1 178 ? -16.047 -2.287 -15.18 1 96.19 178 LEU A C 1
ATOM 1397 O O . LEU A 1 178 ? -16.875 -3.016 -14.617 1 96.19 178 LEU A O 1
ATOM 1401 N N . SER A 1 179 ? -16.422 -1.31 -15.945 1 94.75 179 SER A N 1
ATOM 1402 C CA . SER A 1 179 ? -17.812 -1.196 -16.375 1 94.75 179 SER A CA 1
ATOM 1403 C C . SER A 1 179 ? -18.219 -2.398 -17.219 1 94.75 179 SER A C 1
ATOM 1405 O O . SER A 1 179 ? -17.375 -3.076 -17.812 1 94.75 179 SER A O 1
ATOM 1407 N N . PRO A 1 180 ? -19.484 -2.635 -17.281 1 94.19 180 PRO A N 1
ATOM 1408 C CA . PRO A 1 180 ? -19.953 -3.828 -18 1 94.19 180 PRO A CA 1
ATOM 1409 C C . PRO A 1 180 ? -19.453 -3.867 -19.453 1 94.19 180 PRO A C 1
ATOM 1411 O O . PRO A 1 180 ? -18.984 -4.906 -19.922 1 94.19 180 PRO A O 1
ATOM 1414 N N . PRO A 1 181 ? -19.484 -2.775 -20.266 1 95.94 181 PRO A N 1
ATOM 1415 C CA . PRO A 1 181 ? -18.938 -2.846 -21.625 1 95.94 181 PRO A CA 1
ATOM 1416 C C . PRO A 1 181 ? -17.453 -3.197 -21.641 1 95.94 181 PRO A C 1
ATOM 1418 O O . PRO A 1 181 ? -17 -3.939 -22.516 1 95.94 181 PRO A O 1
ATOM 1421 N N . PHE A 1 182 ? -16.641 -2.66 -20.719 1 96.56 182 PHE A N 1
ATOM 1422 C CA . PHE A 1 182 ? -15.227 -2.979 -20.672 1 96.56 182 PHE A CA 1
ATOM 1423 C C . PHE A 1 182 ? -15.008 -4.422 -20.234 1 96.56 182 PHE A C 1
ATOM 1425 O O . PHE A 1 182 ? -14.062 -5.078 -20.672 1 96.56 182 PHE A O 1
ATOM 1432 N N . GLN A 1 183 ? -15.891 -4.941 -19.328 1 96.94 183 GLN A N 1
ATOM 1433 C CA . GLN A 1 183 ? -15.836 -6.363 -19 1 96.94 183 GLN A CA 1
ATOM 1434 C C . GLN A 1 183 ? -16.016 -7.227 -20.234 1 96.94 183 GLN A C 1
ATOM 1436 O O . GLN A 1 183 ? -15.195 -8.102 -20.516 1 96.94 183 GLN A O 1
ATOM 1441 N N . ARG A 1 184 ? -17 -6.934 -21.016 1 97.31 184 ARG A N 1
ATOM 1442 C CA . ARG A 1 184 ? -17.281 -7.695 -22.219 1 97.31 184 ARG A CA 1
ATOM 1443 C C . ARG A 1 184 ? -16.125 -7.598 -23.203 1 97.31 184 ARG A C 1
ATOM 1445 O O . ARG A 1 184 ? -15.75 -8.594 -23.828 1 97.31 184 ARG A O 1
ATOM 1452 N N . LEU A 1 185 ? -15.617 -6.418 -23.344 1 97.56 185 LEU A N 1
ATOM 1453 C CA . LEU A 1 185 ? -14.477 -6.219 -24.234 1 97.56 185 LEU A CA 1
ATOM 1454 C C . LEU A 1 185 ? -13.312 -7.113 -23.844 1 97.56 185 LEU A C 1
ATOM 1456 O O . LEU A 1 185 ? -12.773 -7.848 -24.672 1 97.56 185 LEU A O 1
ATOM 1460 N N . LEU A 1 186 ? -12.938 -7.102 -22.578 1 97.81 186 LEU A N 1
ATOM 1461 C CA . LEU A 1 186 ? -11.727 -7.777 -22.125 1 97.81 186 LEU A CA 1
ATOM 1462 C C . LEU A 1 186 ? -11.938 -9.289 -22.062 1 97.81 186 LEU A C 1
ATOM 1464 O O . LEU A 1 186 ? -10.984 -10.055 -22.172 1 97.81 186 LEU A O 1
ATOM 1468 N N . GLU A 1 187 ? -13.148 -9.773 -21.828 1 97.69 187 GLU A N 1
ATOM 1469 C CA . GLU A 1 187 ? -13.469 -11.195 -21.812 1 97.69 187 GLU A CA 1
ATOM 1470 C C . GLU A 1 187 ? -13.141 -11.852 -23.156 1 97.69 187 GLU A C 1
ATOM 1472 O O . GLU A 1 187 ? -12.859 -13.047 -23.219 1 97.69 187 GLU A O 1
ATOM 1477 N N . GLY A 1 188 ? -13.016 -11.148 -24.203 1 95.12 188 GLY A N 1
ATOM 1478 C CA . GLY A 1 188 ? -12.766 -11.688 -25.531 1 95.12 188 GLY A CA 1
ATOM 1479 C C . GLY A 1 188 ? -11.32 -11.555 -25.969 1 95.12 188 GLY A C 1
ATOM 1480 O O . GLY A 1 188 ? -10.953 -11.977 -27.062 1 95.12 188 GLY A O 1
ATOM 1481 N N . LEU A 1 189 ? -10.492 -11.055 -25.094 1 97.81 189 LEU A N 1
ATOM 1482 C CA . LEU A 1 189 ? -9.141 -10.711 -25.516 1 97.81 189 LEU A CA 1
ATOM 1483 C C . LEU A 1 189 ? -8.109 -11.594 -24.812 1 97.81 189 LEU A C 1
ATOM 1485 O O . LEU A 1 189 ? -8.43 -12.25 -23.812 1 97.81 189 LEU A O 1
ATOM 1489 N N . LYS A 1 190 ? -6.977 -11.617 -25.422 1 98 190 LYS A N 1
ATOM 1490 C CA . LYS A 1 190 ? -5.816 -12.297 -24.859 1 98 190 LYS A CA 1
ATOM 1491 C C . LYS A 1 190 ? -4.645 -11.336 -24.672 1 98 190 LYS A C 1
ATOM 1493 O O . LYS A 1 190 ? -4.539 -10.336 -25.391 1 98 190 LYS A O 1
ATOM 1498 N N . ILE A 1 191 ? -3.889 -11.633 -23.766 1 97.94 191 ILE A N 1
ATOM 1499 C CA . ILE A 1 191 ? -2.654 -10.898 -23.516 1 97.94 191 ILE A CA 1
ATOM 1500 C C . ILE A 1 191 ? -1.453 -11.773 -23.859 1 97.94 191 ILE A C 1
ATOM 1502 O O . ILE A 1 191 ? -1.398 -12.945 -23.469 1 97.94 191 ILE A O 1
ATOM 1506 N N . HIS A 1 192 ? -0.554 -11.211 -24.656 1 97.56 192 HIS A N 1
ATOM 1507 C CA . HIS A 1 192 ? 0.679 -11.898 -25.016 1 97.56 192 HIS A CA 1
ATOM 1508 C C . HIS A 1 192 ? 1.812 -11.547 -24.062 1 97.56 192 HIS A C 1
ATOM 1510 O O . HIS A 1 192 ? 2.199 -10.375 -23.953 1 97.56 192 HIS A O 1
ATOM 1516 N N . TYR A 1 193 ? 2.299 -12.57 -23.375 1 96.88 193 TYR A N 1
ATOM 1517 C CA . TYR A 1 193 ? 3.41 -12.398 -22.438 1 96.88 193 TYR A CA 1
ATOM 1518 C C . TYR A 1 193 ? 4.719 -12.867 -23.062 1 96.88 193 TYR A C 1
ATOM 1520 O O . TYR A 1 193 ? 4.734 -13.82 -23.844 1 96.88 193 TYR A O 1
ATOM 1528 N N . HIS A 1 194 ? 5.75 -12.164 -22.719 1 95.69 194 HIS A N 1
ATOM 1529 C CA . HIS A 1 194 ? 7.086 -12.531 -23.156 1 95.69 194 HIS A CA 1
ATOM 1530 C C . HIS A 1 194 ? 8.141 -12.094 -22.156 1 95.69 194 HI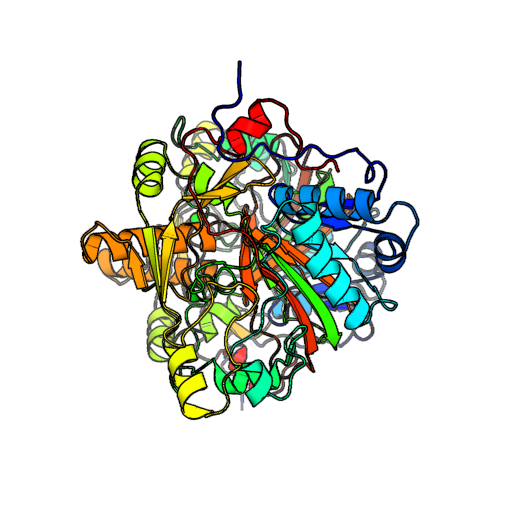S A C 1
ATOM 1532 O O . HIS A 1 194 ? 8.18 -10.922 -21.75 1 95.69 194 HIS A O 1
ATOM 1538 N N . SER A 1 195 ? 8.922 -13.047 -21.672 1 93.62 195 SER A N 1
ATOM 1539 C CA . SER A 1 195 ? 10.086 -12.695 -20.859 1 93.62 195 SER A CA 1
ATOM 1540 C C . SER A 1 195 ? 11.375 -12.812 -21.672 1 93.62 195 SER A C 1
ATOM 1542 O O . SER A 1 195 ? 12.094 -13.805 -21.578 1 93.62 195 SER A O 1
ATOM 1544 N N . ALA A 1 196 ? 11.641 -11.734 -22.375 1 90.44 196 ALA A N 1
ATOM 1545 C CA . ALA A 1 196 ? 12.852 -11.703 -23.188 1 90.44 196 ALA A CA 1
ATOM 1546 C C . ALA A 1 196 ? 14.102 -11.781 -22.328 1 90.44 196 ALA A C 1
ATOM 1548 O O . ALA A 1 196 ? 15.102 -12.375 -22.719 1 90.44 196 ALA A O 1
ATOM 1549 N N . SER A 1 197 ? 14.047 -11.195 -21.203 1 87.31 197 SER A N 1
ATOM 1550 C CA . SER A 1 197 ? 15.188 -11.195 -20.297 1 87.31 197 SER A CA 1
ATOM 1551 C C . SER A 1 197 ? 15.508 -12.602 -19.812 1 87.31 197 SER A C 1
ATOM 1553 O O . SER A 1 197 ? 16.672 -12.969 -19.688 1 87.31 197 SER A O 1
ATOM 1555 N N . LEU A 1 198 ? 14.523 -13.32 -19.531 1 90 198 LEU A N 1
ATOM 1556 C CA . LEU A 1 198 ? 14.727 -14.703 -19.109 1 90 198 LEU A CA 1
ATOM 1557 C C . LEU A 1 198 ? 15.328 -15.531 -20.234 1 90 198 LEU A C 1
ATOM 1559 O O . LEU A 1 198 ? 16.219 -16.359 -20 1 90 198 LEU A O 1
ATOM 1563 N N . SER A 1 199 ? 14.82 -15.336 -21.422 1 92.06 199 SER A N 1
ATOM 1564 C CA . SER A 1 199 ? 15.383 -16.016 -22.578 1 92.06 199 SER A CA 1
ATOM 1565 C C . SER A 1 199 ? 16.875 -15.734 -22.734 1 92.06 199 SER A C 1
ATOM 1567 O O . SER A 1 199 ? 17.672 -16.641 -22.969 1 92.06 199 SER A O 1
ATOM 1569 N N . ARG A 1 200 ? 17.188 -14.508 -22.594 1 91.25 200 ARG A N 1
ATOM 1570 C CA . ARG A 1 200 ? 18.594 -14.102 -22.703 1 91.25 200 ARG A CA 1
ATOM 1571 C C . ARG A 1 200 ? 19.438 -14.727 -21.594 1 91.25 200 ARG A C 1
ATOM 1573 O O . ARG A 1 200 ? 20.547 -15.18 -21.844 1 91.25 200 ARG A O 1
ATOM 1580 N N . ALA A 1 201 ? 18.906 -14.734 -20.422 1 89.25 201 ALA A N 1
ATOM 1581 C CA . ALA A 1 201 ? 19.625 -15.289 -19.281 1 89.25 201 ALA A CA 1
ATOM 1582 C C . ALA A 1 201 ? 19.891 -16.781 -19.469 1 89.25 201 ALA A C 1
ATOM 1584 O O . ALA A 1 201 ? 20.969 -17.266 -19.172 1 89.25 201 ALA A O 1
ATOM 1585 N N . VAL A 1 202 ? 18.922 -17.469 -19.906 1 92 202 VAL A N 1
ATOM 1586 C CA . VAL A 1 202 ? 19.016 -18.906 -20.156 1 92 202 VAL A CA 1
ATOM 1587 C C . VAL A 1 202 ? 20.062 -19.188 -21.219 1 92 202 VAL A C 1
ATOM 1589 O O . VAL A 1 202 ? 20.922 -20.062 -21.062 1 92 202 VAL A O 1
ATOM 1592 N N . LYS A 1 203 ? 20.031 -18.469 -22.234 1 91.69 203 LYS A N 1
ATOM 1593 C CA . LYS A 1 203 ? 21 -18.625 -23.312 1 91.69 203 LYS A CA 1
ATOM 1594 C C . LYS A 1 203 ? 22.422 -18.344 -22.828 1 91.69 203 LYS A C 1
ATOM 1596 O O . LYS A 1 203 ? 23.344 -19.078 -23.156 1 91.69 203 LYS A O 1
ATOM 1601 N N . ALA A 1 204 ? 22.531 -17.359 -22.062 1 92 204 ALA A N 1
ATOM 1602 C CA . ALA A 1 204 ? 23.828 -16.953 -21.562 1 92 204 ALA A CA 1
ATOM 1603 C C . ALA A 1 204 ? 24.391 -17.969 -20.578 1 92 204 ALA A C 1
ATOM 1605 O O . ALA A 1 204 ? 25.594 -18.203 -20.516 1 92 204 ALA A O 1
ATOM 1606 N N . SER A 1 205 ? 23.531 -18.5 -19.797 1 90.31 205 SER A N 1
ATOM 1607 C CA . SER A 1 205 ? 23.969 -19.422 -18.766 1 90.31 205 SER A CA 1
ATOM 1608 C C . SER A 1 205 ? 24.469 -20.734 -19.375 1 90.31 205 SER A C 1
ATOM 1610 O O . SER A 1 205 ? 25.344 -21.391 -18.812 1 90.31 205 SER A O 1
ATOM 1612 N N . GLY A 1 206 ? 23.906 -21.203 -20.422 1 89.5 206 GLY A N 1
ATOM 1613 C CA . GLY A 1 206 ? 24.25 -22.469 -21.078 1 89.5 206 GLY A CA 1
ATOM 1614 C C . GLY A 1 206 ? 23.797 -23.688 -20.297 1 89.5 206 GLY A C 1
ATOM 1615 O O . GLY A 1 206 ? 24.109 -24.812 -20.672 1 89.5 206 GLY A O 1
ATOM 1616 N N . LYS A 1 207 ? 23.172 -23.453 -19.219 1 91.69 207 LYS A N 1
ATOM 1617 C CA . LYS A 1 207 ? 22.734 -24.562 -18.359 1 91.69 207 LYS A CA 1
ATOM 1618 C C . LYS A 1 207 ? 21.297 -24.391 -17.922 1 91.69 207 LYS A C 1
ATOM 1620 O O . LYS A 1 207 ? 21 -24.391 -16.719 1 91.69 207 LYS A O 1
ATOM 1625 N N . PRO A 1 208 ? 20.406 -24.281 -18.859 1 91 208 PRO A N 1
ATOM 1626 C CA . PRO A 1 208 ? 18.984 -24.141 -18.484 1 91 208 PRO A CA 1
ATOM 1627 C C . PRO A 1 208 ? 18.406 -25.453 -17.938 1 91 208 PRO A C 1
ATOM 1629 O O . PRO A 1 208 ? 18.891 -26.531 -18.25 1 91 208 PRO A O 1
ATOM 1632 N N . TYR A 1 209 ? 17.422 -25.312 -17.047 1 93.25 209 TYR A N 1
ATOM 1633 C CA . TYR A 1 209 ? 16.656 -26.5 -16.688 1 93.25 209 TYR A CA 1
ATOM 1634 C C . TYR A 1 209 ? 16.016 -27.141 -17.906 1 93.25 209 TYR A C 1
ATOM 1636 O O . TYR A 1 209 ? 15.43 -26.453 -18.75 1 93.25 209 TYR A O 1
ATOM 1644 N N . PRO A 1 210 ? 16.125 -28.406 -17.922 1 91.62 210 PRO A N 1
ATOM 1645 C CA . PRO A 1 210 ? 15.539 -29.062 -19.078 1 91.62 210 PRO A CA 1
ATOM 1646 C C . PRO A 1 210 ? 14.016 -29.141 -19.016 1 91.62 210 PRO A C 1
ATOM 1648 O O . PRO A 1 210 ? 13.43 -28.938 -17.953 1 91.62 210 PRO A O 1
ATOM 1651 N N . ASP A 1 211 ? 13.391 -29.344 -20.047 1 90.56 211 ASP A N 1
ATOM 1652 C CA . ASP A 1 211 ? 11.953 -29.531 -20.156 1 90.56 211 ASP A CA 1
ATOM 1653 C C . ASP A 1 211 ? 11.539 -30.906 -19.625 1 90.56 211 ASP A C 1
ATOM 1655 O O . ASP A 1 211 ? 12.344 -31.844 -19.625 1 90.56 211 ASP A O 1
ATOM 1659 N N . PRO A 1 212 ? 10.258 -31.062 -19.125 1 96 212 PRO A N 1
ATOM 1660 C CA . PRO A 1 212 ? 9.266 -30 -18.938 1 96 212 PRO A CA 1
ATOM 1661 C C . PRO A 1 212 ? 9.43 -29.266 -17.609 1 96 212 PRO A C 1
ATOM 1663 O O . PRO A 1 212 ? 10.094 -29.781 -16.703 1 96 212 PRO A O 1
ATOM 1666 N N . ARG A 1 213 ? 9.062 -28.141 -17.453 1 97.12 213 ARG A N 1
ATOM 1667 C CA . ARG A 1 213 ? 9.141 -27.328 -16.234 1 97.12 213 ARG A CA 1
ATOM 1668 C C . ARG A 1 213 ? 7.84 -27.391 -15.453 1 97.12 213 ARG A C 1
ATOM 1670 O O . ARG A 1 213 ? 7.125 -26.391 -15.336 1 97.12 213 ARG A O 1
ATOM 1677 N N . GLY A 1 214 ? 7.527 -28.594 -14.859 1 97.38 214 GLY A N 1
ATOM 1678 C CA . GLY A 1 214 ? 6.391 -28.766 -13.969 1 97.38 214 GLY A CA 1
ATOM 1679 C C . GLY A 1 214 ? 5.145 -29.25 -14.688 1 97.38 214 GLY A C 1
ATOM 1680 O O . GLY A 1 214 ? 4.227 -29.781 -14.055 1 97.38 214 GLY A O 1
ATOM 1681 N N . ALA A 1 215 ? 4.996 -29.047 -16.031 1 98.06 215 ALA A N 1
ATOM 1682 C CA . ALA A 1 215 ? 3.914 -29.547 -16.875 1 98.06 215 ALA A CA 1
ATOM 1683 C C . ALA A 1 215 ? 4.43 -29.938 -18.25 1 98.06 215 ALA A C 1
ATOM 1685 O O . ALA A 1 215 ? 5.316 -29.281 -18.797 1 98.06 215 ALA A O 1
ATOM 1686 N N . PRO A 1 216 ? 3.803 -30.969 -18.891 1 97.75 216 PRO A N 1
ATOM 1687 C CA . PRO A 1 216 ? 4.297 -31.438 -20.188 1 97.75 216 PRO A CA 1
ATOM 1688 C C . PRO A 1 216 ? 4.355 -30.344 -21.25 1 97.75 216 PRO A C 1
ATOM 1690 O O . PRO A 1 216 ? 5.238 -30.344 -22.109 1 97.75 216 PRO A O 1
ATOM 1693 N N . ALA A 1 217 ? 3.535 -29.422 -21.141 1 97.56 217 ALA A N 1
ATOM 1694 C CA . ALA A 1 217 ? 3.432 -28.391 -22.172 1 97.56 217 ALA A CA 1
ATOM 1695 C C . ALA A 1 217 ? 4.391 -27.234 -21.891 1 97.56 217 ALA A C 1
ATOM 1697 O O . ALA A 1 217 ? 4.598 -26.375 -22.734 1 97.56 217 ALA A O 1
ATOM 1698 N N . ASN A 1 218 ? 4.965 -27.156 -20.703 1 97.94 218 ASN A N 1
ATOM 1699 C CA . ASN A 1 218 ? 5.926 -26.109 -20.375 1 97.94 218 ASN A CA 1
ATOM 1700 C C . ASN A 1 218 ? 7.328 -26.453 -20.859 1 97.94 218 ASN A C 1
ATOM 1702 O O . ASN A 1 218 ? 8.164 -26.922 -20.094 1 97.94 218 ASN A O 1
ATOM 1706 N N . VAL A 1 219 ? 7.492 -26.188 -22.125 1 96.75 219 VAL A N 1
ATOM 1707 C CA . VAL A 1 219 ? 8.734 -26.562 -22.797 1 96.75 219 VAL A CA 1
ATOM 1708 C C . VAL A 1 219 ? 9.258 -25.391 -23.625 1 96.75 219 VAL A C 1
ATOM 1710 O O . VAL A 1 219 ? 8.555 -24.406 -23.828 1 96.75 219 VAL A O 1
ATOM 1713 N N . GLY A 1 220 ? 10.492 -25.516 -24.047 1 95 220 GLY A N 1
ATOM 1714 C CA . GLY A 1 220 ? 11.109 -24.484 -24.859 1 95 220 GLY A CA 1
ATOM 1715 C C . GLY A 1 220 ? 11.68 -23.328 -24.047 1 95 220 GLY A C 1
ATOM 1716 O O . GLY A 1 220 ? 11.438 -23.234 -22.844 1 95 220 GLY A O 1
ATOM 1717 N N . TYR A 1 221 ? 12.391 -22.5 -24.703 1 94.88 221 TYR A N 1
ATOM 1718 C CA . TYR A 1 221 ? 13.109 -21.453 -23.984 1 94.88 221 TYR A CA 1
ATOM 1719 C C . TYR A 1 221 ? 12.742 -20.062 -24.516 1 94.88 221 TYR A C 1
ATOM 1721 O O . TYR A 1 221 ? 13.461 -19.094 -24.281 1 94.88 221 TYR A O 1
ATOM 1729 N N . GLU A 1 222 ? 11.695 -19.906 -25.203 1 94.19 222 GLU A N 1
ATOM 1730 C CA . GLU A 1 222 ? 11.266 -18.609 -25.719 1 94.19 222 GLU A CA 1
ATOM 1731 C C . GLU A 1 222 ? 10.531 -17.812 -24.656 1 94.19 222 GLU A C 1
ATOM 1733 O O . GLU A 1 222 ? 10.57 -16.578 -24.672 1 94.19 222 GLU A O 1
ATOM 1738 N N . PHE A 1 223 ? 9.836 -18.531 -23.734 1 95.31 223 PHE A N 1
ATOM 1739 C CA . PHE A 1 223 ? 9.102 -17.953 -22.625 1 95.31 223 PHE A CA 1
ATOM 1740 C C . PHE A 1 223 ? 8.094 -16.922 -23.109 1 95.31 223 PHE A C 1
ATOM 1742 O O . PHE A 1 223 ? 8.086 -15.781 -22.625 1 95.31 223 PHE A O 1
ATOM 1749 N N . LYS A 1 224 ? 7.383 -17.234 -24.109 1 96.5 224 LYS A N 1
ATOM 1750 C CA . LYS A 1 224 ? 6.281 -16.453 -24.672 1 96.5 224 LYS A CA 1
ATOM 1751 C C . LYS A 1 224 ? 4.996 -17.281 -24.734 1 96.5 224 LYS A C 1
ATOM 1753 O O . LYS A 1 224 ? 5.031 -18.469 -25.062 1 96.5 224 LYS A O 1
ATOM 1758 N N . ASN A 1 225 ? 3.955 -16.719 -24.359 1 96.56 225 ASN A N 1
ATOM 1759 C CA . ASN A 1 225 ? 2.648 -17.375 -24.391 1 96.56 225 ASN A CA 1
ATOM 1760 C C . ASN A 1 225 ? 1.514 -16.359 -24.375 1 96.56 225 ASN A C 1
ATOM 1762 O O . ASN A 1 225 ? 1.708 -15.211 -23.953 1 96.56 225 ASN A O 1
ATOM 1766 N N . SER A 1 226 ? 0.386 -16.734 -24.875 1 97.31 226 SER A N 1
ATOM 1767 C CA . SER A 1 226 ? -0.827 -15.922 -24.828 1 97.31 226 SER A CA 1
ATOM 1768 C C . SER A 1 226 ? -1.831 -16.484 -23.828 1 97.31 226 SER A C 1
ATOM 1770 O O . SER A 1 226 ? -2.086 -17.688 -23.812 1 97.31 226 SER A O 1
ATOM 1772 N N . GLN A 1 227 ? -2.301 -15.672 -22.969 1 97.75 227 GLN A N 1
ATOM 1773 C CA . GLN A 1 227 ? -3.279 -16.062 -21.953 1 97.75 227 GLN A CA 1
ATOM 1774 C C . GLN A 1 227 ? -4.551 -15.219 -22.078 1 97.75 227 GLN A C 1
ATOM 1776 O O . GLN A 1 227 ? -4.508 -14.078 -22.531 1 97.75 227 GLN A O 1
ATOM 1781 N N . PRO A 1 228 ? -5.684 -15.82 -21.688 1 98 228 PRO A N 1
ATOM 1782 C CA . PRO A 1 228 ? -6.875 -14.969 -21.641 1 98 228 PRO A CA 1
ATOM 1783 C C . PRO A 1 228 ? -6.715 -13.781 -20.703 1 98 228 PRO A C 1
ATOM 1785 O O . PRO A 1 228 ? -6.176 -13.93 -19.594 1 98 228 PRO A O 1
ATOM 1788 N N . LEU A 1 229 ? -7.137 -12.641 -21.109 1 97.81 229 LEU A N 1
ATOM 1789 C CA . LEU A 1 229 ? -7.059 -11.438 -20.281 1 97.81 229 LEU A CA 1
ATOM 1790 C C . LEU A 1 229 ? -7.988 -11.539 -19.078 1 97.81 229 LEU A C 1
ATOM 1792 O O . LEU A 1 229 ? -7.699 -10.984 -18.016 1 97.81 229 LEU A O 1
ATOM 1796 N N . VAL A 1 230 ? -9.141 -12.148 -19.25 1 98.44 230 VAL A N 1
ATOM 1797 C CA . VAL A 1 230 ? -10.039 -12.531 -18.156 1 98.44 230 VAL A CA 1
ATOM 1798 C C . VAL A 1 230 ? -10.078 -14.055 -18.047 1 98.44 230 VAL A C 1
ATOM 1800 O O . VAL A 1 230 ? -10.352 -14.75 -19.031 1 98.44 230 VAL A O 1
ATOM 1803 N N . ARG A 1 231 ? -9.773 -14.508 -16.891 1 98.19 231 ARG A N 1
ATOM 1804 C CA . ARG A 1 231 ? -9.797 -15.953 -16.703 1 98.19 231 ARG A CA 1
ATOM 1805 C C . ARG A 1 231 ? -10.789 -16.344 -15.617 1 98.19 231 ARG A C 1
ATOM 1807 O O . ARG A 1 231 ? -11.227 -15.5 -14.828 1 98.19 231 ARG A O 1
ATOM 1814 N N . THR A 1 232 ? -11.195 -17.609 -15.617 1 98.62 232 THR A N 1
ATOM 1815 C CA . THR A 1 232 ? -12.016 -18.203 -14.57 1 98.62 232 THR A CA 1
ATOM 1816 C C . THR A 1 232 ? -11.156 -19.016 -13.609 1 98.62 232 THR A C 1
ATOM 1818 O O . THR A 1 232 ? -10.344 -19.844 -14.031 1 98.62 232 THR A O 1
ATOM 1821 N N . ASN A 1 233 ? -11.188 -18.688 -12.352 1 98.62 233 ASN A N 1
ATOM 1822 C CA . ASN A 1 233 ? -10.562 -19.547 -11.336 1 98.62 233 ASN A CA 1
ATOM 1823 C C . ASN A 1 233 ? -11.352 -20.828 -11.125 1 98.62 233 ASN A C 1
ATOM 1825 O O . ASN A 1 233 ? -12.508 -20.797 -10.703 1 98.62 233 ASN A O 1
ATOM 1829 N N . PRO A 1 234 ? -10.797 -21.938 -11.43 1 98.44 234 PRO A N 1
ATOM 1830 C CA . PRO A 1 234 ? -11.57 -23.188 -11.367 1 98.44 234 PRO A CA 1
ATOM 1831 C C . PRO A 1 234 ? -11.992 -23.547 -9.945 1 98.44 234 PRO A C 1
ATOM 1833 O O . PRO A 1 234 ? -12.906 -24.344 -9.758 1 98.44 234 PRO A O 1
ATOM 1836 N N . VAL A 1 235 ? -11.336 -22.984 -8.984 1 98.69 235 VAL A N 1
ATOM 1837 C CA . VAL A 1 235 ? -11.609 -23.328 -7.59 1 98.69 235 VAL A CA 1
ATOM 1838 C C . VAL A 1 235 ? -12.828 -22.547 -7.098 1 98.69 235 VAL A C 1
ATOM 1840 O O . VAL A 1 235 ? -13.688 -23.109 -6.406 1 98.69 235 VAL A O 1
ATOM 1843 N N . THR A 1 236 ? -12.961 -21.25 -7.445 1 98.12 236 THR A N 1
ATOM 1844 C CA . THR A 1 236 ? -14.031 -20.391 -6.953 1 98.12 236 THR A CA 1
ATOM 1845 C C . THR A 1 236 ? -15.125 -20.234 -8 1 98.12 236 THR A C 1
ATOM 1847 O O . THR A 1 236 ? -16.266 -19.891 -7.672 1 98.12 236 THR A O 1
ATOM 1850 N N . GLY A 1 237 ? -14.766 -20.406 -9.266 1 98.19 237 GLY A N 1
ATOM 1851 C CA . GLY A 1 237 ? -15.68 -20.109 -10.352 1 98.19 237 GLY A CA 1
ATOM 1852 C C . GLY A 1 237 ? -15.766 -18.625 -10.664 1 98.19 237 GLY A C 1
ATOM 1853 O O . GLY A 1 237 ? -16.672 -18.188 -11.375 1 98.19 237 GLY A O 1
ATOM 1854 N N . TRP A 1 238 ? -14.891 -17.812 -10.102 1 98.69 238 TRP A N 1
ATOM 1855 C CA . TRP A 1 238 ? -14.992 -16.359 -10.227 1 98.69 238 TRP A CA 1
ATOM 1856 C C . TRP A 1 238 ? -14.133 -15.859 -11.383 1 98.69 238 TRP A C 1
ATOM 1858 O O . TRP A 1 238 ? -13.086 -16.438 -11.695 1 98.69 238 TRP A O 1
ATOM 1868 N N . LYS A 1 239 ? -14.555 -14.773 -12.016 1 98.69 239 LYS A N 1
ATOM 1869 C CA . LYS A 1 239 ? -13.805 -14.086 -13.055 1 98.69 239 LYS A CA 1
ATOM 1870 C C . LYS A 1 239 ? -12.719 -13.195 -12.445 1 98.69 239 LYS A C 1
ATOM 1872 O O . LYS A 1 239 ? -12.953 -12.531 -11.438 1 98.69 239 LYS A O 1
ATOM 1877 N N . ALA A 1 240 ? -11.555 -13.25 -13.008 1 98.38 240 ALA A N 1
ATOM 1878 C CA . ALA A 1 240 ? -10.414 -12.453 -12.562 1 98.38 240 ALA A CA 1
ATOM 1879 C C . ALA A 1 240 ? -9.703 -11.805 -13.75 1 98.38 240 ALA A C 1
ATOM 1881 O O . ALA A 1 240 ? -9.594 -12.406 -14.82 1 98.38 240 ALA A O 1
ATOM 1882 N N . LEU A 1 241 ? -9.297 -10.57 -13.57 1 97.5 241 LEU A N 1
ATOM 1883 C CA . LEU A 1 241 ? -8.414 -9.953 -14.555 1 97.5 241 LEU A CA 1
ATOM 1884 C C . LEU A 1 241 ? -6.992 -10.484 -14.43 1 97.5 241 LEU A C 1
ATOM 1886 O O . LEU A 1 241 ? -6.312 -10.211 -13.438 1 97.5 241 LEU A O 1
ATOM 1890 N N . TYR A 1 242 ? -6.578 -11.227 -15.359 1 92.94 242 TYR A N 1
ATOM 1891 C CA . TYR A 1 242 ? -5.277 -11.883 -15.383 1 92.94 242 TYR A CA 1
ATOM 1892 C C . TYR A 1 242 ? -4.262 -11.062 -16.156 1 92.94 242 TYR A C 1
ATOM 1894 O O . TYR A 1 242 ? -3.771 -11.492 -17.203 1 92.94 242 TYR A O 1
ATOM 1902 N N . ALA A 1 243 ? -3.842 -9.859 -15.641 1 86.5 243 ALA A N 1
ATOM 1903 C CA . ALA A 1 243 ? -3.223 -8.828 -16.469 1 86.5 243 ALA A CA 1
ATOM 1904 C C . ALA A 1 243 ? -2.002 -8.227 -15.773 1 86.5 243 ALA A C 1
ATOM 1906 O O . ALA A 1 243 ? -1.835 -7.004 -15.742 1 86.5 243 ALA A O 1
ATOM 1907 N N . GLY A 1 244 ? -1.127 -9.07 -15.328 1 84.44 244 GLY A N 1
ATOM 1908 C CA . GLY A 1 244 ? 0.141 -8.539 -14.852 1 84.44 244 GLY A CA 1
ATOM 1909 C C . GLY A 1 244 ? 0.949 -7.859 -15.945 1 84.44 244 GLY A C 1
ATOM 1910 O O . GLY A 1 244 ? 0.982 -8.336 -17.078 1 84.44 244 GLY A O 1
ATOM 1911 N N . VAL A 1 245 ? 1.666 -6.766 -15.656 1 85.44 245 VAL A N 1
ATOM 1912 C CA . VAL A 1 245 ? 2.217 -5.934 -16.719 1 85.44 245 VAL A CA 1
ATOM 1913 C C . VAL A 1 245 ? 3.703 -6.242 -16.906 1 85.44 245 VAL A C 1
ATOM 1915 O O . VAL A 1 245 ? 4.281 -5.941 -17.953 1 85.44 245 VAL A O 1
ATOM 1918 N N . LEU A 1 246 ? 4.402 -6.734 -15.961 1 88.19 246 LEU A N 1
ATOM 1919 C CA . LEU A 1 246 ? 5.848 -6.93 -16 1 88.19 246 LEU A CA 1
ATOM 1920 C C . LEU A 1 246 ? 6.25 -7.719 -17.25 1 88.19 246 LEU A C 1
ATOM 1922 O O . LEU A 1 246 ? 7.219 -7.363 -17.922 1 88.19 246 LEU A O 1
ATOM 1926 N N . PHE A 1 247 ? 5.496 -8.719 -17.719 1 92.06 247 PHE A N 1
ATOM 1927 C CA . PHE A 1 247 ? 5.863 -9.562 -18.859 1 92.06 247 PHE A CA 1
ATOM 1928 C C . PHE A 1 247 ? 4.918 -9.328 -20.031 1 92.06 247 PHE A C 1
ATOM 1930 O O . PHE A 1 247 ? 4.953 -10.062 -21.016 1 92.06 247 PHE A O 1
ATOM 1937 N N . ALA A 1 248 ? 4.09 -8.352 -19.922 1 94.56 248 ALA A N 1
ATOM 1938 C CA . ALA A 1 248 ? 3.096 -8.117 -20.953 1 94.56 248 ALA A CA 1
ATOM 1939 C C . ALA A 1 248 ? 3.727 -7.465 -22.188 1 94.56 248 ALA A C 1
ATOM 1941 O O . ALA A 1 248 ? 4.414 -6.445 -22.062 1 94.56 248 ALA A O 1
ATOM 1942 N N . GLN A 1 249 ? 3.51 -8 -23.266 1 94.56 249 GLN A N 1
ATOM 1943 C CA . GLN A 1 249 ? 4 -7.418 -24.516 1 94.56 249 GLN A CA 1
ATOM 1944 C C . GLN A 1 249 ? 2.9 -6.637 -25.234 1 94.56 249 GLN A C 1
ATOM 1946 O O . GLN A 1 249 ? 3.113 -5.5 -25.656 1 94.56 249 GLN A O 1
ATOM 1951 N N . ARG A 1 250 ? 1.761 -7.32 -25.344 1 96.12 250 ARG A N 1
ATOM 1952 C CA . ARG A 1 250 ? 0.641 -6.668 -26.016 1 96.12 250 ARG A CA 1
ATOM 1953 C C . ARG A 1 250 ? -0.665 -7.41 -25.75 1 96.12 250 ARG A C 1
ATOM 1955 O O . ARG A 1 250 ? -0.651 -8.578 -25.359 1 96.12 250 ARG A O 1
ATOM 1962 N N . ILE A 1 251 ? -1.722 -6.68 -25.984 1 97.56 251 ILE A N 1
ATOM 1963 C CA . ILE A 1 251 ? -3.039 -7.305 -26.047 1 97.56 251 ILE A CA 1
ATOM 1964 C C . ILE A 1 251 ? -3.361 -7.691 -27.484 1 97.56 251 ILE A C 1
ATOM 1966 O O . ILE A 1 251 ? -3.225 -6.879 -28.406 1 97.56 251 ILE A O 1
ATOM 1970 N N . GLU A 1 252 ? -3.719 -8.891 -27.703 1 97.12 252 GLU A N 1
ATOM 1971 C CA . GLU A 1 252 ? -3.975 -9.414 -29.031 1 97.12 252 GLU A CA 1
ATOM 1972 C C . GLU A 1 252 ? -5.34 -8.961 -29.547 1 97.12 252 GLU A C 1
ATOM 1974 O O . GLU A 1 252 ? -6.246 -8.695 -28.766 1 97.12 252 GLU A O 1
ATOM 1979 N N . GLY A 1 253 ? -5.445 -8.828 -30.891 1 96 253 GLY A N 1
ATOM 1980 C CA . GLY A 1 253 ? -6.73 -8.57 -31.516 1 96 253 GLY A CA 1
ATOM 1981 C C . GLY A 1 253 ? -7.066 -7.094 -31.594 1 96 253 GLY A C 1
ATOM 1982 O O . GLY A 1 253 ? -8.141 -6.723 -32.062 1 96 253 GLY A O 1
ATOM 1983 N N . VAL A 1 254 ? -6.188 -6.254 -31.094 1 97.75 254 VAL A N 1
ATOM 1984 C CA . VAL A 1 254 ? -6.395 -4.809 -31.172 1 97.75 254 VAL A CA 1
ATOM 1985 C C . VAL A 1 254 ? -5.156 -4.137 -31.75 1 97.75 254 VAL A C 1
ATOM 1987 O O . VAL A 1 254 ? -4.117 -4.777 -31.922 1 97.75 254 VAL A O 1
ATOM 1990 N N . THR A 1 255 ? -5.316 -2.869 -32.125 1 97.88 255 THR A N 1
ATOM 1991 C CA . THR A 1 255 ? -4.176 -2.129 -32.656 1 97.88 255 THR A CA 1
ATOM 1992 C C . THR A 1 255 ? -3.125 -1.899 -31.562 1 97.88 255 THR A C 1
ATOM 1994 O O . THR A 1 255 ? -3.41 -2.049 -30.375 1 97.88 255 THR A O 1
ATOM 1997 N N . GLU A 1 256 ? -2.018 -1.513 -32.062 1 97.38 256 GLU A N 1
ATOM 1998 C CA . GLU A 1 256 ? -0.929 -1.235 -31.125 1 97.38 256 GLU A CA 1
ATOM 1999 C C . GLU A 1 256 ? -1.301 -0.113 -30.172 1 97.38 256 GLU A C 1
ATOM 2001 O O . GLU A 1 256 ? -1.014 -0.196 -28.969 1 97.38 256 GLU A O 1
ATOM 2006 N N . SER A 1 257 ? -1.896 0.847 -30.734 1 97.56 257 SER A N 1
ATOM 2007 C CA . SER A 1 257 ? -2.295 1.985 -29.906 1 97.56 257 SER A CA 1
ATOM 2008 C C . SER A 1 257 ? -3.342 1.583 -28.875 1 97.56 257 SER A 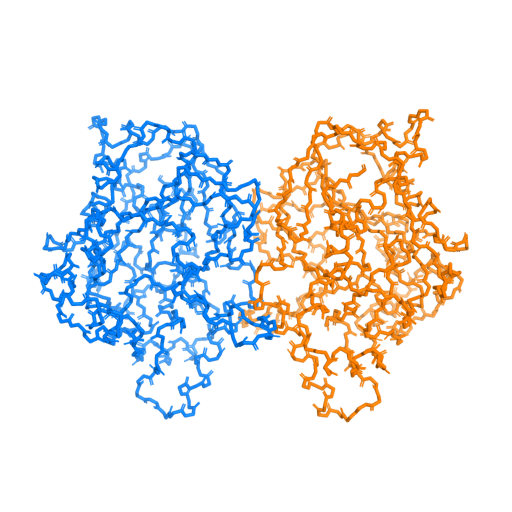C 1
ATOM 2010 O O . SER A 1 257 ? -3.273 2.006 -27.719 1 97.56 257 SER A O 1
ATOM 2012 N N . GLU A 1 258 ? -4.27 0.771 -29.266 1 97.69 258 GLU A N 1
ATOM 2013 C CA . GLU A 1 258 ? -5.301 0.294 -28.359 1 97.69 258 GLU A CA 1
ATOM 2014 C C . GLU A 1 258 ? -4.711 -0.625 -27.281 1 97.69 258 GLU A C 1
ATOM 2016 O O . GLU A 1 258 ? -5.125 -0.582 -26.125 1 97.69 258 GLU A O 1
ATOM 2021 N N . SER A 1 259 ? -3.773 -1.429 -27.703 1 97.62 259 SER A N 1
ATOM 2022 C CA . SER A 1 259 ? -3.08 -2.299 -26.766 1 97.62 259 SER A CA 1
ATOM 2023 C C . SER A 1 259 ? -2.373 -1.489 -25.672 1 97.62 259 SER A C 1
ATOM 2025 O O . SER A 1 259 ? -2.537 -1.758 -24.484 1 97.62 259 SER A O 1
ATOM 2027 N N . LYS A 1 260 ? -1.68 -0.524 -26.125 1 97 260 LYS A N 1
ATOM 2028 C CA . LYS A 1 260 ? -0.959 0.329 -25.172 1 97 260 LYS A CA 1
ATOM 2029 C C . LYS A 1 260 ? -1.922 1.025 -24.219 1 97 260 LYS A C 1
ATOM 2031 O O . LYS A 1 260 ? -1.664 1.096 -23.016 1 97 260 LYS A O 1
ATOM 2036 N N . MET A 1 261 ? -2.963 1.532 -24.734 1 96.81 261 MET A N 1
ATOM 2037 C CA . MET A 1 261 ? -3.971 2.217 -23.922 1 96.81 261 MET A CA 1
ATOM 2038 C C . MET A 1 261 ? -4.559 1.278 -22.875 1 96.81 261 MET A C 1
ATOM 2040 O O . MET A 1 261 ? -4.691 1.652 -21.703 1 96.81 261 MET A O 1
ATOM 2044 N N . LEU A 1 262 ? -4.887 0.1 -23.234 1 97.19 262 LEU A N 1
ATOM 2045 C CA . LEU A 1 262 ? -5.5 -0.862 -22.328 1 97.19 262 LEU A CA 1
ATOM 2046 C C . LEU A 1 262 ? -4.516 -1.291 -21.25 1 97.19 262 LEU A C 1
ATOM 2048 O O . LEU A 1 262 ? -4.879 -1.383 -20.078 1 97.19 262 LEU A O 1
ATOM 2052 N N . LEU A 1 263 ? -3.299 -1.543 -21.672 1 97 263 LEU A N 1
ATOM 2053 C CA . LEU A 1 263 ? -2.285 -1.942 -20.703 1 97 263 LEU A CA 1
ATOM 2054 C C . LEU A 1 263 ? -2.023 -0.827 -19.703 1 97 263 LEU A C 1
ATOM 2056 O O . LEU A 1 263 ? -1.879 -1.086 -18.5 1 97 263 LEU A O 1
ATOM 2060 N N . ASP A 1 264 ? -1.995 0.382 -20.156 1 95.75 264 ASP A N 1
ATOM 2061 C CA . ASP A 1 264 ? -1.831 1.532 -19.266 1 95.75 264 ASP A CA 1
ATOM 2062 C C . ASP A 1 264 ? -3 1.646 -18.297 1 95.75 264 ASP A C 1
ATOM 2064 O O . ASP A 1 264 ? -2.799 1.904 -17.109 1 95.75 264 ASP A O 1
ATOM 2068 N N . LYS A 1 265 ? -4.152 1.508 -18.797 1 95.94 265 LYS A N 1
ATOM 2069 C CA . LYS A 1 265 ? -5.34 1.578 -17.938 1 95.94 265 LYS A CA 1
ATOM 2070 C C . LYS A 1 265 ? -5.289 0.527 -16.844 1 95.94 265 LYS A C 1
ATOM 2072 O O . LYS A 1 265 ? -5.566 0.829 -15.68 1 95.94 265 LYS A O 1
ATOM 2077 N N . ILE A 1 266 ? -4.953 -0.673 -17.188 1 96.25 266 ILE A N 1
ATOM 2078 C CA . ILE A 1 266 ? -4.902 -1.775 -16.234 1 96.25 266 ILE A CA 1
ATOM 2079 C C . ILE A 1 266 ? -3.842 -1.49 -15.172 1 96.25 266 ILE A C 1
ATOM 2081 O O . ILE A 1 266 ? -4.09 -1.659 -13.969 1 96.25 266 ILE A O 1
ATOM 2085 N N . GLN A 1 267 ? -2.703 -1.081 -15.672 1 96.31 267 GLN A N 1
ATOM 2086 C CA . GLN A 1 267 ? -1.63 -0.753 -14.734 1 96.31 267 GLN A CA 1
ATOM 2087 C C . GLN A 1 267 ? -2.066 0.33 -13.758 1 96.31 267 GLN A C 1
ATOM 2089 O O . GLN A 1 267 ? -1.779 0.244 -12.562 1 96.31 267 GLN A O 1
ATOM 2094 N N . ARG A 1 268 ? -2.752 1.321 -14.219 1 96.56 268 ARG A N 1
ATOM 2095 C CA . ARG A 1 268 ? -3.232 2.408 -13.375 1 96.56 268 ARG A CA 1
ATOM 2096 C C . ARG A 1 268 ? -4.297 1.915 -12.406 1 96.56 268 ARG A C 1
ATOM 2098 O O . ARG A 1 268 ? -4.328 2.338 -11.242 1 96.56 268 ARG A O 1
ATOM 2105 N N . MET A 1 269 ? -5.164 1.054 -12.844 1 97.06 269 MET A N 1
ATOM 2106 C CA . MET A 1 269 ? -6.172 0.495 -11.953 1 97.06 269 MET A CA 1
ATOM 2107 C C . MET A 1 269 ? -5.52 -0.227 -10.773 1 97.06 269 MET A C 1
ATOM 2109 O O . MET A 1 269 ? -6.023 -0.175 -9.656 1 97.06 269 MET A O 1
ATOM 2113 N N . ILE A 1 270 ? -4.43 -0.854 -11.062 1 97.69 270 ILE A N 1
ATOM 2114 C CA . ILE A 1 270 ? -3.73 -1.568 -10 1 97.69 270 ILE A CA 1
ATOM 2115 C C . ILE A 1 270 ? -3.088 -0.568 -9.039 1 97.69 270 ILE A C 1
ATOM 2117 O O . ILE A 1 270 ? -3.328 -0.613 -7.832 1 97.69 270 ILE A O 1
ATOM 2121 N N . THR A 1 271 ? -2.352 0.387 -9.531 1 97.69 271 THR A N 1
ATOM 2122 C CA . THR A 1 271 ? -1.483 1.227 -8.711 1 97.69 271 THR A CA 1
ATOM 2123 C C . THR A 1 271 ? -2.291 2.314 -8.008 1 97.69 271 THR A C 1
ATOM 2125 O O . THR A 1 271 ? -1.937 2.744 -6.91 1 97.69 271 THR A O 1
ATOM 2128 N N . GLU A 1 272 ? -3.4 2.727 -8.578 1 97.19 272 GLU A N 1
ATOM 2129 C CA . GLU A 1 272 ? -4.125 3.885 -8.07 1 97.19 272 GLU A CA 1
ATOM 2130 C C . GLU A 1 272 ? -5.125 3.48 -6.988 1 97.19 272 GLU A C 1
ATOM 2132 O O . GLU A 1 272 ? -5.727 4.336 -6.34 1 97.19 272 GLU A O 1
ATOM 2137 N N . ASN A 1 273 ? -5.297 2.184 -6.793 1 97 273 ASN A N 1
ATOM 2138 C CA . ASN A 1 273 ? -6.355 1.733 -5.895 1 97 273 ASN A CA 1
ATOM 2139 C C . ASN A 1 273 ? -5.801 0.889 -4.75 1 97 273 ASN A C 1
ATOM 2141 O O . ASN A 1 273 ? -5.809 -0.341 -4.82 1 97 273 ASN A O 1
ATOM 2145 N N . HIS A 1 274 ? -5.473 1.605 -3.678 1 97.06 274 HIS A N 1
ATOM 2146 C CA . HIS A 1 274 ? -4.855 0.926 -2.545 1 97.06 274 HIS A CA 1
ATOM 2147 C C . HIS A 1 274 ? -5.871 0.067 -1.798 1 97.06 274 HIS A C 1
ATOM 2149 O O . HIS A 1 274 ? -5.492 -0.788 -0.994 1 97.06 274 HIS A O 1
ATOM 2155 N N . ASP A 1 275 ? -7.176 0.275 -2.027 1 96.62 275 ASP A N 1
ATOM 2156 C CA . ASP A 1 275 ? -8.211 -0.501 -1.349 1 96.62 275 ASP A CA 1
ATOM 2157 C C . ASP A 1 275 ? -8.32 -1.903 -1.943 1 96.62 275 ASP A C 1
ATOM 2159 O O . ASP A 1 275 ? -8.953 -2.783 -1.356 1 96.62 275 ASP A O 1
ATOM 2163 N N . LEU A 1 276 ? -7.758 -2.158 -3.07 1 97.56 276 LEU A N 1
ATOM 2164 C CA . LEU A 1 276 ? -7.777 -3.52 -3.598 1 97.56 276 LEU A CA 1
ATOM 2165 C C . LEU A 1 276 ? -6.402 -4.172 -3.473 1 97.56 276 LEU A C 1
ATOM 2167 O O . LEU A 1 276 ? -6.113 -5.152 -4.156 1 97.56 276 LEU A O 1
ATOM 2171 N N . GLN A 1 277 ? -5.543 -3.555 -2.695 1 98.19 277 GLN A N 1
ATOM 2172 C CA . GLN A 1 277 ? -4.195 -4.059 -2.449 1 98.19 277 GLN A CA 1
ATOM 2173 C C . GLN A 1 277 ? -4.023 -4.473 -0.992 1 98.19 277 GLN A C 1
ATOM 2175 O O . GLN A 1 277 ? -4.816 -4.09 -0.132 1 98.19 277 GLN A O 1
ATOM 2180 N N . VAL A 1 278 ? -3.061 -5.258 -0.743 1 98.25 278 VAL A N 1
ATOM 2181 C CA . VAL A 1 278 ? -2.596 -5.547 0.609 1 98.25 278 VAL A CA 1
ATOM 2182 C C . VAL A 1 278 ? -1.072 -5.652 0.621 1 98.25 278 VAL A C 1
ATOM 2184 O O . VAL A 1 278 ? -0.469 -6.117 -0.348 1 98.25 278 VAL A O 1
ATOM 2187 N N . ARG A 1 279 ? -0.492 -5.074 1.596 1 97.56 279 ARG A N 1
ATOM 2188 C CA . ARG A 1 279 ? 0.936 -5.227 1.855 1 97.56 279 ARG A CA 1
ATOM 2189 C C . ARG A 1 279 ? 1.19 -6.281 2.926 1 97.56 279 ARG A C 1
ATOM 2191 O O . ARG A 1 279 ? 0.765 -6.125 4.07 1 97.56 279 ARG A O 1
ATOM 2198 N N . VAL A 1 280 ? 1.871 -7.332 2.625 1 97.81 280 VAL A N 1
ATOM 2199 C CA . VAL A 1 280 ? 2.213 -8.367 3.59 1 97.81 280 VAL A CA 1
ATOM 2200 C C . VAL A 1 280 ? 3.664 -8.211 4.035 1 97.81 280 VAL A C 1
ATOM 2202 O O . VAL A 1 280 ? 4.59 -8.453 3.256 1 97.81 280 VAL A O 1
ATOM 2205 N N . GLY A 1 281 ? 3.863 -7.766 5.215 1 95.94 281 GLY A N 1
ATOM 2206 C CA . GLY A 1 281 ? 5.191 -7.656 5.801 1 95.94 281 GLY A CA 1
ATOM 2207 C C . GLY A 1 281 ? 5.715 -8.977 6.336 1 95.94 281 GLY A C 1
ATOM 2208 O O . GLY A 1 281 ? 4.938 -9.828 6.77 1 95.94 281 GLY A O 1
ATOM 2209 N N . TRP A 1 282 ? 7.008 -9.117 6.309 1 96.56 282 TRP A N 1
ATOM 2210 C CA . TRP A 1 282 ? 7.676 -10.273 6.898 1 96.56 282 TRP A CA 1
ATOM 2211 C C . TRP A 1 282 ? 8.109 -9.977 8.336 1 96.56 282 TRP A C 1
ATOM 2213 O O . TRP A 1 282 ? 8.836 -9.008 8.586 1 96.56 282 TRP A O 1
ATOM 2223 N N . GLU A 1 283 ? 7.68 -10.727 9.242 1 94.62 283 GLU A N 1
ATOM 2224 C CA . GLU A 1 283 ? 7.883 -10.414 10.648 1 94.62 283 GLU A CA 1
ATOM 2225 C C . GLU A 1 283 ? 9.133 -11.109 11.195 1 94.62 283 GLU A C 1
ATOM 2227 O O . GLU A 1 283 ? 9.742 -10.641 12.148 1 94.62 283 GLU A O 1
ATOM 2232 N N . GLY A 1 284 ? 9.461 -12.227 10.633 1 95.75 284 GLY A N 1
ATOM 2233 C CA . GLY A 1 284 ? 10.633 -12.953 11.094 1 95.75 284 GLY A CA 1
ATOM 2234 C C . GLY A 1 284 ? 10.836 -14.273 10.375 1 95.75 284 GLY A C 1
ATOM 2235 O O . GLY A 1 284 ? 10.039 -14.641 9.508 1 95.75 284 GLY A O 1
ATOM 2236 N N . PRO A 1 285 ? 11.922 -14.961 10.711 1 96.12 285 PRO A N 1
ATOM 2237 C CA . PRO A 1 285 ? 12.148 -16.281 10.125 1 96.12 285 PRO A CA 1
ATOM 2238 C C . PRO A 1 285 ? 10.984 -17.25 10.383 1 96.12 285 PRO A C 1
ATOM 2240 O O . PRO A 1 285 ? 10.406 -17.234 11.477 1 96.12 285 PRO A O 1
ATOM 2243 N N . GLY A 1 286 ? 10.688 -18 9.391 1 97.31 286 GLY A N 1
ATOM 2244 C CA . GLY A 1 286 ? 9.617 -18.984 9.516 1 97.31 286 GLY A CA 1
ATOM 2245 C C . GLY A 1 286 ? 8.297 -18.5 8.953 1 97.31 286 GLY A C 1
ATOM 2246 O O . GLY A 1 286 ? 7.383 -19.297 8.719 1 97.31 286 GLY A O 1
ATOM 2247 N N . ASP A 1 287 ? 8.195 -17.219 8.742 1 98.38 287 ASP A N 1
ATOM 2248 C CA . ASP A 1 287 ? 6.992 -16.734 8.078 1 98.38 287 ASP A CA 1
ATOM 2249 C C . ASP A 1 287 ? 6.82 -17.391 6.707 1 98.38 287 ASP A C 1
ATOM 2251 O O . ASP A 1 287 ? 7.789 -17.516 5.949 1 98.38 287 ASP A O 1
ATOM 2255 N N . ILE A 1 288 ? 5.633 -17.812 6.395 1 98.81 288 ILE A N 1
ATOM 2256 C CA . ILE A 1 288 ? 5.328 -18.328 5.07 1 98.81 288 ILE A CA 1
ATOM 2257 C C . ILE A 1 288 ? 4.066 -17.672 4.527 1 98.81 288 ILE A C 1
ATOM 2259 O O . ILE A 1 288 ? 3.082 -17.5 5.254 1 98.81 288 ILE A O 1
ATOM 2263 N N . VAL A 1 289 ? 4.164 -17.188 3.33 1 98.88 289 VAL A N 1
ATOM 2264 C CA . VAL A 1 289 ? 3.037 -16.609 2.604 1 98.88 289 VAL A CA 1
ATOM 2265 C C . VAL A 1 289 ? 2.68 -17.5 1.416 1 98.88 289 VAL A C 1
ATOM 2267 O O . VAL A 1 289 ? 3.564 -18 0.714 1 98.88 289 VAL A O 1
ATOM 2270 N N . ILE A 1 290 ? 1.417 -17.766 1.234 1 98.94 290 ILE A N 1
ATOM 2271 C CA . ILE A 1 290 ? 0.871 -18.578 0.158 1 98.94 290 ILE A CA 1
ATOM 2272 C C . ILE A 1 290 ? -0.172 -17.781 -0.621 1 98.94 290 ILE A C 1
ATOM 2274 O O . ILE A 1 290 ? -1.089 -17.203 -0.031 1 98.94 290 ILE A O 1
ATOM 2278 N N . TRP A 1 291 ? -0.006 -17.734 -1.899 1 98.94 291 TRP A N 1
ATOM 2279 C CA . TRP A 1 291 ? -1.006 -16.984 -2.656 1 98.94 291 TRP A CA 1
ATOM 2280 C C . TRP A 1 291 ? -1.437 -17.766 -3.898 1 98.94 291 TRP A C 1
ATOM 2282 O O . TRP A 1 291 ? -0.733 -18.672 -4.348 1 98.94 291 TRP A O 1
ATOM 2292 N N . ASP A 1 292 ? -2.627 -17.547 -4.379 1 98.88 292 ASP A N 1
ATOM 2293 C CA . ASP A 1 292 ? -3.193 -18.062 -5.617 1 98.88 292 ASP A CA 1
ATOM 2294 C C . ASP A 1 292 ? -2.971 -17.094 -6.773 1 98.88 292 ASP A C 1
ATOM 2296 O O . ASP A 1 292 ? -3.627 -16.062 -6.855 1 98.88 292 ASP A O 1
ATOM 2300 N N . ASN A 1 293 ? -2.1 -17.469 -7.703 1 98.62 293 ASN A N 1
ATOM 2301 C CA . ASN A 1 293 ? -1.732 -16.625 -8.836 1 98.62 293 ASN A CA 1
ATOM 2302 C C . ASN A 1 293 ? -2.932 -16.344 -9.734 1 98.62 293 ASN A C 1
ATOM 2304 O O . ASN A 1 293 ? -2.9 -15.406 -10.539 1 98.62 293 ASN A O 1
ATOM 2308 N N . ARG A 1 294 ? -3.973 -17.078 -9.609 1 98.38 294 ARG 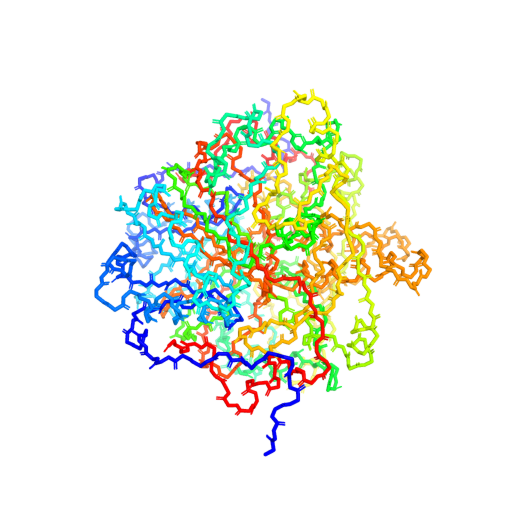A N 1
ATOM 2309 C CA . ARG A 1 294 ? -5.168 -16.891 -10.422 1 98.38 294 ARG A CA 1
ATOM 2310 C C . ARG A 1 294 ? -6.055 -15.797 -9.852 1 98.38 294 ARG A C 1
ATOM 2312 O O . ARG A 1 294 ? -6.957 -15.305 -10.539 1 98.38 294 ARG A O 1
ATOM 2319 N N . ALA A 1 295 ? -5.734 -15.414 -8.562 1 98.12 295 ALA A N 1
ATOM 2320 C CA . ALA A 1 295 ? -6.621 -14.5 -7.848 1 98.12 295 ALA A CA 1
ATOM 2321 C C . ALA A 1 295 ? -5.922 -13.172 -7.566 1 98.12 295 ALA A C 1
ATOM 2323 O O . ALA A 1 295 ? -6.574 -12.172 -7.262 1 98.12 295 ALA A O 1
ATOM 2324 N N . VAL A 1 296 ? -4.578 -13.164 -7.695 1 98.62 296 VAL A N 1
ATOM 2325 C CA . VAL A 1 296 ? -3.879 -11.945 -7.316 1 98.62 296 VAL A CA 1
ATOM 2326 C C . VAL A 1 296 ? -2.715 -11.695 -8.273 1 98.62 296 VAL A C 1
ATOM 2328 O O . VAL A 1 296 ? -2.213 -12.625 -8.906 1 98.62 296 VAL A O 1
ATOM 2331 N N . LEU A 1 297 ? -2.359 -10.43 -8.391 1 98.25 297 LEU A N 1
ATOM 2332 C CA . LEU A 1 297 ? -1.039 -9.984 -8.828 1 98.25 297 LEU A CA 1
ATOM 2333 C C . LEU A 1 297 ? -0.158 -9.648 -7.625 1 98.25 297 LEU A C 1
ATOM 2335 O O . LEU A 1 297 ? -0.661 -9.43 -6.523 1 98.25 297 LEU A O 1
ATOM 2339 N N . HIS A 1 298 ? 1.102 -9.688 -7.828 1 98.31 298 HIS A N 1
ATOM 2340 C CA . HIS A 1 298 ? 1.955 -9.312 -6.707 1 98.31 298 HIS A CA 1
ATOM 2341 C C . HIS A 1 298 ? 3.193 -8.555 -7.188 1 98.31 298 HIS A C 1
ATOM 2343 O O . HIS A 1 298 ? 3.508 -8.57 -8.375 1 98.31 298 HIS A O 1
ATOM 2349 N N . ALA A 1 299 ? 3.807 -7.855 -6.312 1 96.69 299 ALA A N 1
ATOM 2350 C CA . ALA A 1 299 ? 5.027 -7.082 -6.527 1 96.69 299 ALA A CA 1
ATOM 2351 C C . ALA A 1 299 ? 5.914 -7.094 -5.285 1 96.69 299 ALA A C 1
ATOM 2353 O O . ALA A 1 299 ? 5.441 -6.82 -4.18 1 96.69 299 ALA A O 1
ATOM 2354 N N . ALA A 1 300 ? 7.145 -7.43 -5.516 1 94.19 300 ALA A N 1
ATOM 2355 C CA . ALA A 1 300 ? 8.109 -7.312 -4.43 1 94.19 300 ALA A CA 1
ATOM 2356 C C . ALA A 1 300 ? 8.469 -5.852 -4.172 1 94.19 300 ALA A C 1
ATOM 2358 O O . ALA A 1 300 ? 8.594 -5.062 -5.113 1 94.19 300 ALA A O 1
ATOM 2359 N N . THR A 1 301 ? 8.625 -5.488 -2.975 1 94.69 301 THR A N 1
ATOM 2360 C CA . THR A 1 301 ? 9.039 -4.137 -2.623 1 94.69 301 THR A CA 1
ATOM 2361 C C . THR A 1 301 ? 10.562 -4.055 -2.484 1 94.69 301 THR A C 1
ATOM 2363 O O . THR A 1 301 ? 11.141 -4.68 -1.596 1 94.69 301 THR A O 1
ATOM 2366 N N . GLN A 1 302 ? 11.18 -3.291 -3.27 1 90.19 302 GLN A N 1
ATOM 2367 C CA . GLN A 1 302 ? 12.633 -3.176 -3.312 1 90.19 302 GLN A CA 1
ATOM 2368 C C . GLN A 1 302 ? 13.117 -1.993 -2.477 1 90.19 302 GLN A C 1
ATOM 2370 O O . GLN A 1 302 ? 13.656 -1.024 -3.016 1 90.19 302 GLN A O 1
ATOM 2375 N N . ASP A 1 303 ? 13.047 -2.133 -1.166 1 93.12 303 ASP A N 1
ATOM 2376 C CA . ASP A 1 303 ? 13.359 -0.981 -0.324 1 93.12 303 ASP A CA 1
ATOM 2377 C C . ASP A 1 303 ? 14.281 -1.375 0.826 1 93.12 303 ASP A C 1
ATOM 2379 O O . ASP A 1 303 ? 14.438 -0.624 1.79 1 93.12 303 ASP A O 1
ATOM 2383 N N . HIS A 1 304 ? 14.867 -2.49 0.778 1 92.56 304 HIS A N 1
ATOM 2384 C CA . HIS A 1 304 ? 15.602 -2.969 1.945 1 92.56 304 HIS A CA 1
ATOM 2385 C C . HIS A 1 304 ? 17.094 -3.045 1.664 1 92.56 304 HIS A C 1
ATOM 2387 O O . HIS A 1 304 ? 17.828 -3.773 2.342 1 92.56 304 HIS A O 1
ATOM 2393 N N . HIS A 1 305 ? 17.547 -2.432 0.626 1 86.75 305 HIS A N 1
ATOM 2394 C CA . HIS A 1 305 ? 18.969 -2.43 0.307 1 86.75 305 HIS A CA 1
ATOM 2395 C C . HIS A 1 305 ? 19.797 -1.942 1.491 1 86.75 305 HIS A C 1
ATOM 2397 O O . HIS A 1 305 ? 19.516 -0.881 2.053 1 86.75 305 HIS A O 1
ATOM 2403 N N . GLY A 1 306 ? 20.797 -2.744 1.877 1 86.94 306 GLY A N 1
ATOM 2404 C CA . GLY A 1 306 ? 21.703 -2.355 2.936 1 86.94 306 GLY A CA 1
ATOM 2405 C C . GLY A 1 306 ? 21.141 -2.568 4.324 1 86.94 306 GLY A C 1
ATOM 2406 O O . GLY A 1 306 ? 21.781 -2.225 5.324 1 86.94 306 GLY A O 1
ATOM 2407 N N . LEU A 1 307 ? 20.016 -3.125 4.422 1 91.31 307 LEU A N 1
ATOM 2408 C CA . LEU A 1 307 ? 19.375 -3.213 5.727 1 91.31 307 LEU A CA 1
ATOM 2409 C C . LEU A 1 307 ? 19.469 -4.629 6.289 1 91.31 307 LEU A C 1
ATOM 2411 O O . LEU A 1 307 ? 18.953 -4.906 7.371 1 91.31 307 LEU A O 1
ATOM 2415 N N . GLY A 1 308 ? 20.141 -5.473 5.535 1 91.06 308 GLY A N 1
ATOM 2416 C CA . GLY A 1 308 ? 20.297 -6.848 5.988 1 91.06 308 GLY A CA 1
ATOM 2417 C C . GLY A 1 308 ? 19.859 -7.867 4.953 1 91.06 308 GLY A C 1
ATOM 2418 O O . GLY A 1 308 ? 19.344 -7.504 3.895 1 91.06 308 GLY A O 1
ATOM 2419 N N . ALA A 1 309 ? 20.047 -9.141 5.32 1 92.88 309 ALA A N 1
ATOM 2420 C CA . ALA A 1 309 ? 19.766 -10.227 4.379 1 92.88 309 ALA A CA 1
ATOM 2421 C C . ALA A 1 309 ? 18.266 -10.477 4.277 1 92.88 309 ALA A C 1
ATOM 2423 O O . ALA A 1 309 ? 17.531 -10.352 5.266 1 92.88 309 ALA A O 1
ATOM 2424 N N . ARG A 1 310 ? 17.875 -10.766 3.189 1 95.12 310 ARG A N 1
ATOM 2425 C CA . ARG A 1 310 ? 16.531 -11.258 2.871 1 95.12 310 ARG A CA 1
ATOM 2426 C C . ARG A 1 310 ? 16.609 -12.547 2.061 1 95.12 310 ARG A C 1
ATOM 2428 O O . ARG A 1 310 ? 16.875 -12.516 0.856 1 95.12 310 ARG A O 1
ATOM 2435 N N . ILE A 1 311 ? 16.359 -13.648 2.678 1 95.62 311 ILE A N 1
ATOM 2436 C CA . ILE A 1 311 ? 16.484 -14.969 2.059 1 95.62 311 ILE A CA 1
ATOM 2437 C C . ILE A 1 311 ? 15.219 -15.781 2.305 1 95.62 311 ILE A C 1
ATOM 2439 O O . ILE A 1 311 ? 14.734 -15.867 3.438 1 95.62 311 ILE A O 1
ATOM 2443 N N . GLY A 1 312 ? 14.68 -16.25 1.275 1 96.12 312 GLY A N 1
ATOM 2444 C CA . GLY A 1 312 ? 13.516 -17.125 1.359 1 96.12 312 GLY A CA 1
ATOM 2445 C C . GLY A 1 312 ? 13.555 -18.266 0.368 1 96.12 312 GLY A C 1
ATOM 2446 O O . GLY A 1 312 ? 14.445 -18.344 -0.477 1 96.12 312 GLY A O 1
ATOM 2447 N N . TRP A 1 313 ? 12.648 -19.188 0.577 1 96.69 313 TRP A N 1
ATOM 2448 C CA . TRP A 1 313 ? 12.484 -20.359 -0.278 1 96.69 313 TRP A CA 1
ATOM 2449 C C . TRP A 1 313 ? 11.102 -20.375 -0.923 1 96.69 313 TRP A C 1
ATOM 2451 O O . TRP A 1 313 ? 10.094 -20.219 -0.237 1 96.69 313 TRP A O 1
ATOM 2461 N N . ARG A 1 314 ? 11.148 -20.578 -2.184 1 97.75 314 ARG A N 1
ATOM 2462 C CA . ARG A 1 314 ? 9.906 -20.531 -2.941 1 97.75 314 ARG A CA 1
ATOM 2463 C C . ARG A 1 314 ? 9.609 -21.859 -3.602 1 97.75 314 ARG A C 1
ATOM 2465 O O . ARG A 1 314 ? 10.461 -22.422 -4.305 1 97.75 314 ARG A O 1
ATOM 2472 N N . SER A 1 315 ? 8.516 -22.453 -3.357 1 98.56 315 SER A N 1
ATOM 2473 C CA . SER A 1 315 ? 7.961 -23.609 -4.066 1 98.56 315 SER A CA 1
ATOM 2474 C C . SER A 1 315 ? 6.625 -23.266 -4.715 1 98.56 315 SER A C 1
ATOM 2476 O O . SER A 1 315 ? 5.75 -22.672 -4.074 1 98.56 315 SER A O 1
ATOM 2478 N N . THR A 1 316 ? 6.492 -23.594 -5.957 1 98.69 316 THR A N 1
ATOM 2479 C CA . THR A 1 316 ? 5.379 -23.125 -6.766 1 98.69 316 THR A CA 1
ATOM 2480 C C . THR A 1 316 ? 4.676 -24.281 -7.457 1 98.69 316 THR A C 1
ATOM 2482 O O . THR A 1 316 ? 5.309 -25.062 -8.172 1 98.69 316 THR A O 1
ATOM 2485 N N . SER A 1 317 ? 3.416 -24.406 -7.223 1 98.81 317 SER A N 1
ATOM 2486 C CA . SER A 1 317 ? 2.582 -25.406 -7.879 1 98.81 317 SER A CA 1
ATOM 2487 C C . SER A 1 317 ? 2.117 -24.922 -9.25 1 98.81 317 SER A C 1
ATOM 2489 O O . SER A 1 317 ? 1.712 -23.781 -9.406 1 98.81 317 SER A O 1
ATOM 2491 N N . ILE A 1 318 ? 2.162 -25.812 -10.258 1 98.75 318 ILE A N 1
ATOM 2492 C CA . ILE A 1 318 ? 1.664 -25.5 -11.594 1 98.75 318 ILE A CA 1
ATOM 2493 C C . ILE A 1 318 ? 0.188 -25.875 -11.695 1 98.75 318 ILE A C 1
ATOM 2495 O O . ILE A 1 318 ? -0.222 -26.938 -11.219 1 98.75 318 ILE A O 1
ATOM 2499 N N . GLY A 1 319 ? -0.582 -24.938 -12.18 1 98.5 319 GLY A N 1
ATOM 2500 C CA . GLY A 1 319 ? -2.014 -25.156 -12.312 1 98.5 319 GLY A CA 1
ATOM 2501 C C . GLY A 1 319 ? -2.432 -25.531 -13.719 1 98.5 319 GLY A C 1
ATOM 2502 O O . GLY A 1 319 ? -1.63 -26.047 -14.492 1 98.5 319 GLY A O 1
ATOM 2503 N N . GLU A 1 320 ? -3.668 -25.406 -14.023 1 98.25 320 GLU A N 1
ATOM 2504 C CA . GLU A 1 320 ? -4.27 -25.703 -15.328 1 98.25 320 GLU A CA 1
ATOM 2505 C C . GLU A 1 320 ? -3.908 -24.625 -16.344 1 98.25 320 GLU A C 1
ATOM 2507 O O . GLU A 1 320 ? -3.422 -23.547 -15.977 1 98.25 320 GLU A O 1
ATOM 2512 N N . LYS A 1 321 ? -4.074 -24.984 -17.641 1 98 321 LYS A N 1
ATOM 2513 C CA . LYS A 1 321 ? -4.031 -23.938 -18.656 1 98 321 LYS A CA 1
ATOM 2514 C C . LYS A 1 321 ? -5.129 -22.906 -18.422 1 98 321 LYS A C 1
ATOM 2516 O O . LYS A 1 321 ? -6.301 -23.266 -18.266 1 98 321 LYS A O 1
ATOM 2521 N N . PRO A 1 322 ? -4.805 -21.625 -18.312 1 98.12 322 PRO A N 1
ATOM 2522 C CA . PRO A 1 322 ? -5.816 -20.594 -18.078 1 98.12 322 PRO A CA 1
ATOM 2523 C C . PRO A 1 322 ? -6.949 -20.625 -19.094 1 98.12 322 PRO A C 1
ATOM 2525 O O . PRO A 1 322 ? -6.711 -20.875 -20.281 1 98.12 322 PRO A O 1
ATOM 2528 N N . TYR A 1 323 ? -8.156 -20.406 -18.719 1 97.75 323 TYR A N 1
ATOM 2529 C CA . TYR A 1 323 ? -9.336 -20.391 -19.578 1 97.75 323 TYR A CA 1
ATOM 2530 C C . TYR A 1 323 ? -10.352 -19.359 -19.078 1 97.75 323 TYR A C 1
ATOM 2532 O O . TYR A 1 323 ? -10.266 -18.891 -17.938 1 97.75 323 TYR A O 1
ATOM 2540 N N . PHE A 1 324 ? -11.195 -19 -19.984 1 98.12 324 PHE A N 1
ATOM 2541 C CA . PHE A 1 324 ? -12.352 -18.188 -19.656 1 98.12 324 PHE A CA 1
ATOM 2542 C C . PHE A 1 324 ? -13.648 -18.953 -19.906 1 98.12 324 PHE A C 1
ATOM 2544 O O . PHE A 1 324 ? -13.867 -19.453 -21 1 98.12 324 PHE A O 1
ATOM 2551 N N . ASP A 1 325 ? -14.422 -19.062 -18.859 1 98.06 325 ASP A N 1
ATOM 2552 C CA . ASP A 1 325 ? -15.766 -19.625 -18.969 1 98.06 325 ASP A CA 1
ATOM 2553 C C . ASP A 1 325 ? -16.828 -18.531 -18.938 1 98.06 325 ASP A C 1
ATOM 2555 O O . ASP A 1 325 ? -17.031 -17.891 -17.906 1 98.06 325 ASP A O 1
ATOM 2559 N N . PRO A 1 326 ? -17.562 -18.359 -20 1 96.31 326 PRO A N 1
ATOM 2560 C CA . PRO A 1 326 ? -18.594 -17.312 -20.031 1 96.31 326 PRO A CA 1
ATOM 2561 C C . PRO A 1 326 ? -19.688 -17.531 -19 1 96.31 326 PRO A C 1
ATOM 2563 O O . PRO A 1 326 ? -20.406 -16.594 -18.656 1 96.31 326 PRO A O 1
ATOM 2566 N N . ALA A 1 327 ? -19.797 -18.719 -18.5 1 97 327 ALA A N 1
ATOM 2567 C CA . ALA A 1 327 ? -20.828 -19.016 -17.516 1 97 327 ALA A CA 1
ATOM 2568 C C . ALA A 1 327 ? -20.359 -18.703 -16.109 1 97 327 ALA A C 1
ATOM 2570 O O . ALA A 1 327 ? -21.156 -18.75 -15.156 1 97 327 ALA A O 1
ATOM 2571 N N . SER A 1 328 ? -19.078 -18.422 -15.938 1 97.69 328 SER A N 1
ATOM 2572 C CA . SER A 1 328 ? -18.578 -18.031 -14.625 1 97.69 328 SER A CA 1
ATOM 2573 C C . SER A 1 328 ? -19.141 -16.688 -14.188 1 97.69 328 SER A C 1
ATOM 2575 O O . SER A 1 328 ? -19.719 -15.961 -15 1 97.69 328 SER A O 1
ATOM 2577 N N . ILE A 1 329 ? -19 -16.375 -12.836 1 97.69 329 ILE A N 1
ATOM 2578 C CA . ILE A 1 329 ? -19.562 -15.141 -12.297 1 97.69 329 ILE A CA 1
ATOM 2579 C C . ILE A 1 329 ? -18.469 -14.312 -11.648 1 97.69 329 ILE A C 1
ATOM 2581 O O . ILE A 1 329 ? -17.375 -14.82 -11.383 1 97.69 329 ILE A O 1
ATOM 2585 N N . SER A 1 330 ? -18.719 -13.023 -11.484 1 97.94 330 SER A N 1
ATOM 2586 C CA . SER A 1 330 ? -17.766 -12.18 -10.773 1 97.94 330 SER A CA 1
ATOM 2587 C C . SER A 1 330 ? -17.828 -12.422 -9.266 1 97.94 330 SER A C 1
ATOM 2589 O O . SER A 1 330 ? -18.797 -12.992 -8.766 1 97.94 330 SER A O 1
ATOM 2591 N N . ARG A 1 331 ? -16.828 -12.023 -8.57 1 97.75 331 ARG A N 1
ATOM 2592 C CA . ARG A 1 331 ? -16.875 -12.102 -7.117 1 97.75 331 ARG A CA 1
ATOM 2593 C C . ARG A 1 331 ? -18.016 -11.258 -6.551 1 97.75 331 ARG A C 1
ATOM 2595 O O . ARG A 1 331 ? -18.688 -11.68 -5.609 1 97.75 331 ARG A O 1
ATOM 2602 N N . LYS A 1 332 ? -18.141 -10.047 -7.082 1 95.69 332 LYS A N 1
ATOM 2603 C CA . LYS A 1 332 ? -19.219 -9.172 -6.648 1 95.69 332 LYS A CA 1
ATOM 2604 C C . LYS A 1 332 ? -20.578 -9.883 -6.73 1 95.69 332 LYS A C 1
ATOM 2606 O O . LYS A 1 332 ? -21.375 -9.805 -5.805 1 95.69 332 LYS A O 1
ATOM 2611 N N . GLN A 1 333 ? -20.812 -10.57 -7.836 1 96.94 333 GLN A N 1
ATOM 2612 C CA . GLN A 1 333 ? -22.047 -11.32 -8.023 1 96.94 333 GLN A CA 1
ATOM 2613 C C . GLN A 1 333 ? -22.172 -12.453 -7.004 1 96.94 333 GLN A C 1
ATOM 2615 O O . GLN A 1 333 ? -23.25 -12.695 -6.461 1 96.94 333 GLN A O 1
ATOM 2620 N N . ALA A 1 334 ? -21.062 -13.148 -6.797 1 97.06 334 ALA A N 1
ATOM 2621 C CA . ALA A 1 334 ? -21.062 -14.25 -5.844 1 97.06 334 ALA A CA 1
ATOM 2622 C C . ALA A 1 334 ? -21.391 -13.766 -4.434 1 97.06 334 ALA A C 1
ATOM 2624 O O . ALA A 1 334 ? -22.172 -14.383 -3.723 1 97.06 334 ALA A O 1
ATOM 2625 N N . LEU A 1 335 ? -20.75 -12.656 -4.043 1 94.94 335 LEU A N 1
ATOM 2626 C CA . LEU A 1 335 ? -21 -12.086 -2.719 1 94.94 335 LEU A CA 1
ATOM 2627 C C . LEU A 1 335 ? -22.438 -11.617 -2.582 1 94.94 335 LEU A C 1
ATOM 2629 O O . LEU A 1 335 ? -23.062 -11.805 -1.533 1 94.94 335 LEU A O 1
ATOM 2633 N N . ALA A 1 336 ? -22.953 -11.016 -3.588 1 94.88 336 ALA A N 1
ATOM 2634 C CA . ALA A 1 336 ? -24.344 -10.586 -3.594 1 94.88 336 ALA A CA 1
ATOM 2635 C C . ALA A 1 336 ? -25.281 -11.773 -3.436 1 94.88 336 ALA A C 1
ATOM 2637 O O . ALA A 1 336 ? -26.375 -11.641 -2.877 1 94.88 336 ALA A O 1
ATOM 2638 N N . ALA A 1 337 ? -24.844 -12.93 -3.877 1 95.31 337 ALA A N 1
ATOM 2639 C CA . ALA A 1 337 ? -25.641 -14.148 -3.803 1 95.31 337 ALA A CA 1
ATOM 2640 C C . ALA A 1 337 ? -25.453 -14.844 -2.461 1 95.31 337 ALA A C 1
ATOM 2642 O O . ALA A 1 337 ? -25.984 -15.938 -2.246 1 95.31 337 ALA A O 1
ATOM 2643 N N . GLY A 1 338 ? -24.641 -14.25 -1.624 1 92.88 338 GLY A N 1
ATOM 2644 C CA . GLY A 1 338 ? -24.594 -14.742 -0.258 1 92.88 338 GLY A CA 1
ATOM 2645 C C . GLY A 1 338 ? -23.328 -15.523 0.042 1 92.88 338 GLY A C 1
ATOM 2646 O O . GLY A 1 338 ? -23.172 -16.062 1.136 1 92.88 338 GLY A O 1
ATOM 2647 N N . GLN A 1 339 ? -22.438 -15.609 -0.92 1 92.5 339 GLN A N 1
ATOM 2648 C CA . GLN A 1 339 ? -21.156 -16.25 -0.625 1 92.5 339 GLN A CA 1
ATOM 2649 C C . GLN A 1 339 ? -20.312 -15.398 0.307 1 92.5 339 GLN A C 1
ATOM 2651 O O . GLN A 1 339 ? -20.359 -14.172 0.252 1 92.5 339 GLN A O 1
ATOM 2656 N N . ASP A 1 340 ? -19.484 -16.078 1.158 1 92.19 340 ASP A N 1
ATOM 2657 C CA . ASP A 1 340 ? -18.641 -15.445 2.154 1 92.19 340 ASP A CA 1
ATOM 2658 C C . ASP A 1 340 ? -17.156 -15.711 1.873 1 92.19 340 ASP A C 1
ATOM 2660 O O . ASP A 1 340 ? -16.766 -16.859 1.625 1 92.19 340 ASP A O 1
ATOM 2664 N N . ILE A 1 341 ? -16.391 -14.68 1.896 1 93.88 341 ILE A N 1
ATOM 2665 C CA . ILE A 1 341 ? -14.992 -14.898 1.585 1 93.88 341 ILE A CA 1
ATOM 2666 C C . ILE A 1 341 ? -14.188 -15.016 2.879 1 93.88 341 ILE A C 1
ATOM 2668 O O . ILE A 1 341 ? -12.984 -15.297 2.85 1 93.88 341 ILE A O 1
ATOM 2672 N N . PHE A 1 342 ? -14.805 -14.859 4.02 1 92.62 342 PHE A N 1
ATOM 2673 C CA . PHE A 1 342 ? -14.078 -14.828 5.285 1 92.62 342 PHE A CA 1
ATOM 2674 C C . PHE A 1 342 ? -14.172 -16.172 5.992 1 92.62 342 PHE A C 1
ATOM 2676 O O . PHE A 1 342 ? -13.523 -16.391 7.016 1 92.62 342 PHE A O 1
ATOM 2683 N N . SER A 1 343 ? -15.023 -17.031 5.453 1 85.38 343 SER A N 1
ATOM 2684 C CA . SER A 1 343 ? -15.188 -18.328 6.098 1 85.38 343 SER A CA 1
ATOM 2685 C C . SER A 1 343 ? -14.438 -19.422 5.34 1 85.38 343 SER A C 1
ATOM 2687 O O . SER A 1 343 ? -14.32 -19.359 4.113 1 85.38 343 SER A O 1
ATOM 2689 N N . GLY A 1 344 ? -13.805 -20.297 6.051 1 72.12 344 GLY A N 1
ATOM 2690 C CA . GLY A 1 344 ? -13.102 -21.453 5.5 1 72.12 344 GLY A CA 1
ATOM 2691 C C . GLY A 1 344 ? -13.781 -22.766 5.816 1 72.12 344 GLY A C 1
ATOM 2692 O O . GLY A 1 344 ? -14.672 -22.828 6.672 1 72.12 344 GLY A O 1
ATOM 2693 N N . MET B 1 1 ? 30.844 28.172 9.875 1 40.16 1 MET B N 1
ATOM 2694 C CA . MET B 1 1 ? 30.078 28.766 8.789 1 40.16 1 MET B CA 1
ATOM 2695 C C . MET B 1 1 ? 28.609 28.922 9.18 1 40.16 1 MET B C 1
ATOM 2697 O O . MET B 1 1 ? 28 28 9.711 1 40.16 1 MET B O 1
ATOM 2701 N N . HIS B 1 2 ? 28.156 30.109 9.289 1 52.72 2 HIS B N 1
ATOM 2702 C CA . HIS B 1 2 ? 26.828 30.469 9.758 1 52.72 2 HIS B CA 1
ATOM 2703 C C . HIS B 1 2 ? 25.75 29.828 8.883 1 52.72 2 HIS B C 1
ATOM 2705 O O . HIS B 1 2 ? 25.875 29.812 7.652 1 52.72 2 HIS B O 1
ATOM 2711 N N . SER B 1 3 ? 24.844 29.047 9.484 1 67.88 3 SER B N 1
ATOM 2712 C CA . SER B 1 3 ? 23.75 28.453 8.719 1 67.88 3 SER B CA 1
ATOM 2713 C C . SER B 1 3 ? 23 29.516 7.922 1 67.88 3 SER B C 1
ATOM 2715 O O . SER B 1 3 ? 22.734 30.609 8.43 1 67.88 3 SER B O 1
ATOM 2717 N N . THR B 1 4 ? 22.844 29.547 6.711 1 86.31 4 THR B N 1
ATOM 2718 C CA . THR B 1 4 ? 22.125 30.469 5.844 1 86.31 4 THR B CA 1
ATOM 2719 C C . THR B 1 4 ? 20.641 30.078 5.754 1 86.31 4 THR B C 1
ATOM 2721 O O . THR B 1 4 ? 19.891 30.688 5 1 86.31 4 THR B O 1
ATOM 2724 N N . LEU B 1 5 ? 20.312 29.125 6.684 1 89.88 5 LEU B N 1
ATOM 2725 C CA . LEU B 1 5 ? 18.938 28.672 6.66 1 89.88 5 LEU B CA 1
ATOM 2726 C C . LEU B 1 5 ? 18.016 29.688 7.336 1 89.88 5 LEU B C 1
ATOM 2728 O O . LEU B 1 5 ? 18.406 30.328 8.312 1 89.88 5 LEU B O 1
ATOM 2732 N N . VAL B 1 6 ? 16.797 29.859 6.867 1 91.38 6 VAL B N 1
ATOM 2733 C CA . VAL B 1 6 ? 15.773 30.703 7.461 1 91.38 6 VAL B CA 1
ATOM 2734 C C . VAL B 1 6 ? 15.469 30.25 8.883 1 91.38 6 VAL B C 1
ATOM 2736 O O . VAL B 1 6 ? 15.289 31.062 9.789 1 91.38 6 VAL B O 1
ATOM 2739 N N . VAL B 1 7 ? 15.344 28.953 9.078 1 94.94 7 VAL B N 1
ATOM 2740 C CA . VAL B 1 7 ? 15.109 28.312 10.367 1 94.94 7 VAL B CA 1
ATOM 2741 C C . VAL B 1 7 ? 16.109 27.188 10.586 1 94.94 7 VAL B C 1
ATOM 2743 O O . VAL B 1 7 ? 16.297 26.328 9.711 1 94.94 7 VAL B O 1
ATOM 2746 N N . GLU B 1 8 ? 16.766 27.172 11.742 1 96.19 8 GLU B N 1
ATOM 2747 C CA . GLU B 1 8 ? 17.703 26.094 12.055 1 96.19 8 GLU B CA 1
ATOM 2748 C C . GLU B 1 8 ? 16.969 24.828 12.453 1 96.19 8 GLU B C 1
ATOM 2750 O O . GLU B 1 8 ? 16.078 24.859 13.312 1 96.19 8 GLU B O 1
ATOM 2755 N N . PRO B 1 9 ? 17.344 23.703 11.828 1 96.88 9 PRO B N 1
ATOM 2756 C CA . PRO B 1 9 ? 16.703 22.438 12.203 1 96.88 9 PRO B CA 1
ATOM 2757 C C . PRO B 1 9 ? 16.875 22.109 13.68 1 96.88 9 PRO B C 1
ATOM 2759 O O . PRO B 1 9 ? 17.891 22.484 14.281 1 96.88 9 PRO B O 1
ATOM 2762 N N . LEU B 1 10 ? 15.93 21.391 14.164 1 97.44 10 LEU B N 1
ATOM 2763 C CA . LEU B 1 10 ? 15.984 21 15.57 1 97.44 10 LEU B CA 1
ATOM 2764 C C . LEU B 1 10 ? 16.828 19.75 15.758 1 97.44 10 LEU B C 1
ATOM 2766 O O . LEU B 1 10 ? 16.953 18.938 14.836 1 97.44 10 LEU B O 1
ATOM 2770 N N . LYS B 1 11 ? 17.438 19.625 16.953 1 95.31 11 LYS B N 1
ATOM 2771 C CA . LYS B 1 11 ? 18.203 18.438 17.344 1 95.31 11 LYS B CA 1
ATOM 2772 C C . LYS B 1 11 ? 17.547 17.719 18.516 1 95.31 11 LYS B C 1
ATOM 2774 O O . LYS B 1 11 ? 17.156 18.359 19.5 1 95.31 11 LYS B O 1
ATOM 2779 N N . SER B 1 12 ? 17.375 16.5 18.312 1 96.94 12 SER B N 1
ATOM 2780 C CA . SER B 1 12 ? 16.812 15.695 19.391 1 96.94 12 SER B CA 1
ATOM 2781 C C . SER B 1 12 ? 17.719 15.703 20.609 1 96.94 12 SER B C 1
ATOM 2783 O O . SER B 1 12 ? 18.953 15.719 20.484 1 96.94 12 SER B O 1
ATOM 2785 N N . SER B 1 13 ? 17.156 15.625 21.766 1 96.81 13 SER B N 1
ATOM 2786 C CA . SER B 1 13 ? 17.922 15.523 23 1 96.81 13 SER B CA 1
ATOM 2787 C C . SER B 1 13 ? 18.297 14.078 23.297 1 96.81 13 SER B C 1
ATOM 2789 O O . SER B 1 13 ? 19.156 13.812 24.141 1 96.81 13 SER B O 1
ATOM 2791 N N . GLY B 1 14 ? 17.609 13.148 22.641 1 96.25 14 GLY B N 1
ATOM 2792 C CA . GLY B 1 14 ? 17.844 11.734 22.859 1 96.25 14 GLY B CA 1
ATOM 2793 C C . GLY B 1 14 ? 16.922 11.125 23.906 1 96.25 14 GLY B C 1
ATOM 2794 O O . GLY B 1 14 ? 17.125 10 24.344 1 96.25 14 GLY B O 1
ATOM 2795 N N . SER B 1 15 ? 15.883 11.828 24.234 1 96.75 15 SER B N 1
ATOM 2796 C CA . SER B 1 15 ? 14.992 11.391 25.312 1 96.75 15 SER B CA 1
ATOM 2797 C C . SER B 1 15 ? 14.195 10.164 24.891 1 96.75 15 SER B C 1
ATOM 2799 O O . SER B 1 15 ? 13.586 9.492 25.734 1 96.75 15 SER B O 1
ATOM 2801 N N . LEU B 1 16 ? 14.141 9.852 23.594 1 96.81 16 LEU B N 1
ATOM 2802 C CA . LEU B 1 16 ? 13.414 8.68 23.141 1 96.81 16 LEU B CA 1
ATOM 2803 C C . LEU B 1 16 ? 14.344 7.484 22.969 1 96.81 16 LEU B C 1
ATOM 2805 O O . LEU B 1 16 ? 13.914 6.418 22.531 1 96.81 16 LEU B O 1
ATOM 2809 N N . ASP B 1 17 ? 15.609 7.691 23.281 1 94.5 17 ASP B N 1
ATOM 2810 C CA . ASP B 1 17 ? 16.547 6.582 23.188 1 94.5 17 ASP B CA 1
ATOM 2811 C C . ASP B 1 17 ? 16.094 5.398 24.047 1 94.5 17 ASP B C 1
ATOM 2813 O O . ASP B 1 17 ? 15.688 5.574 25.188 1 94.5 17 ASP B O 1
ATOM 2817 N N . GLY B 1 18 ? 16.156 4.203 23.469 1 93.69 18 GLY B N 1
ATOM 2818 C CA . GLY B 1 18 ? 15.797 2.998 24.188 1 93.69 18 GLY B CA 1
ATOM 2819 C C . GLY B 1 18 ? 14.328 2.641 24.062 1 93.69 18 GLY B C 1
ATOM 2820 O O . GLY B 1 18 ? 13.922 1.529 24.406 1 93.69 18 GLY B O 1
ATOM 2821 N N . VAL B 1 19 ? 13.5 3.607 23.641 1 96.75 19 VAL B N 1
ATOM 2822 C CA . VAL B 1 19 ? 12.086 3.303 23.422 1 96.75 19 VAL B CA 1
ATOM 2823 C C . VAL B 1 19 ? 11.953 2.217 22.359 1 96.75 19 VAL B C 1
ATOM 2825 O O . VAL B 1 19 ? 12.617 2.273 21.328 1 96.75 19 VAL B O 1
ATOM 2828 N N . LYS B 1 20 ? 11.133 1.223 22.688 1 97 20 LYS B N 1
ATOM 2829 C CA . LYS B 1 20 ? 10.906 0.139 21.734 1 97 20 LYS B CA 1
ATOM 2830 C C . LYS B 1 20 ? 10.086 0.62 20.547 1 97 20 LYS B C 1
ATOM 2832 O O . LYS B 1 20 ? 9.031 1.225 20.719 1 97 20 LYS B O 1
ATOM 2837 N N . MET B 1 21 ? 10.625 0.322 19.344 1 97.56 21 MET B N 1
ATOM 2838 C CA . MET B 1 21 ? 9.984 0.79 18.109 1 97.56 21 MET B CA 1
ATOM 2839 C C . MET B 1 21 ? 9.938 -0.319 17.062 1 97.56 21 MET B C 1
ATOM 2841 O O . MET B 1 21 ? 10.844 -1.148 16.984 1 97.56 21 MET B O 1
ATOM 2845 N N . LYS B 1 22 ? 8.867 -0.35 16.359 1 96.81 22 LYS B N 1
ATOM 2846 C CA . LYS B 1 22 ? 8.758 -1.147 15.141 1 96.81 22 LYS B CA 1
ATOM 2847 C C . LYS B 1 22 ? 8.648 -0.256 13.906 1 96.81 22 LYS B C 1
ATOM 2849 O O . LYS B 1 22 ? 7.617 0.392 13.695 1 96.81 22 LYS B O 1
ATOM 2854 N N . HIS B 1 23 ? 9.688 -0.217 13.125 1 97.38 23 HIS B N 1
ATOM 2855 C CA . HIS B 1 23 ? 9.656 0.564 11.898 1 97.38 23 HIS B CA 1
ATOM 2856 C C . HIS B 1 23 ? 8.875 -0.16 10.805 1 97.38 23 HIS B C 1
ATOM 2858 O O . HIS B 1 23 ? 9.242 -1.267 10.398 1 97.38 23 HIS B O 1
ATOM 2864 N N . LEU B 1 24 ? 7.844 0.424 10.289 1 97.5 24 LEU B N 1
ATOM 2865 C CA . LEU B 1 24 ? 6.91 -0.216 9.367 1 97.5 24 LEU B CA 1
ATOM 2866 C C . LEU B 1 24 ? 7.52 -0.337 7.973 1 97.5 24 LEU B C 1
ATOM 2868 O O . LEU B 1 24 ? 7.285 -1.326 7.273 1 97.5 24 LEU B O 1
ATOM 2872 N N . THR B 1 25 ? 8.203 0.663 7.492 1 97.75 25 THR B N 1
ATOM 2873 C CA . THR B 1 25 ? 9 0.663 6.273 1 97.75 25 THR B CA 1
ATOM 2874 C C . THR B 1 25 ? 10.312 1.413 6.484 1 97.75 25 THR B C 1
ATOM 2876 O O . THR B 1 25 ? 10.445 2.182 7.438 1 97.75 25 THR B O 1
ATOM 2879 N N . PRO B 1 26 ? 11.273 1.203 5.598 1 96.31 26 PRO B N 1
ATOM 2880 C CA . PRO B 1 26 ? 12.523 1.957 5.727 1 96.31 26 PRO B CA 1
ATOM 2881 C C . PRO B 1 26 ? 12.328 3.459 5.535 1 96.31 26 PRO B C 1
ATOM 2883 O O . PRO B 1 26 ? 12.977 4.262 6.211 1 96.31 26 PRO B O 1
ATOM 2886 N N . CYS B 1 27 ? 11.328 3.762 4.742 1 95.25 27 CYS B N 1
ATOM 2887 C CA . CYS B 1 27 ? 11.18 5.141 4.293 1 95.25 27 CYS B CA 1
ATOM 2888 C C . CYS B 1 27 ? 10.359 5.953 5.289 1 95.25 27 CYS B C 1
ATOM 2890 O O . CYS B 1 27 ? 10.617 7.141 5.496 1 95.25 27 CYS B O 1
ATOM 2892 N N . LEU B 1 28 ? 9.367 5.387 5.875 1 97.38 28 LEU B N 1
ATOM 2893 C CA . LEU B 1 28 ? 8.492 6.129 6.777 1 97.38 28 LEU B CA 1
ATOM 2894 C C . LEU B 1 28 ? 7.68 5.18 7.652 1 97.38 28 LEU B C 1
ATOM 2896 O O . LEU B 1 28 ? 7.566 3.992 7.348 1 97.38 28 LEU B O 1
ATOM 2900 N N . GLY B 1 29 ? 7.195 5.723 8.758 1 98.5 29 GLY B N 1
ATOM 2901 C CA . GLY B 1 29 ? 6.246 5.008 9.602 1 98.5 29 GLY B CA 1
ATOM 2902 C C . GLY B 1 29 ? 6.914 4.215 10.711 1 98.5 29 GLY B C 1
ATOM 2903 O O . GLY B 1 29 ? 7.82 3.42 10.445 1 98.5 29 GLY B O 1
ATOM 2904 N N . THR B 1 30 ? 6.477 4.453 11.914 1 98.69 30 THR B N 1
ATOM 2905 C CA . THR B 1 30 ? 6.98 3.734 13.086 1 98.69 30 THR B CA 1
ATOM 2906 C C . THR B 1 30 ? 5.871 3.518 14.109 1 98.69 30 THR B C 1
ATOM 2908 O O . THR B 1 30 ? 5.066 4.418 14.359 1 98.69 30 THR B O 1
ATOM 2911 N N . VAL B 1 31 ? 5.777 2.336 14.633 1 98.38 31 VAL B N 1
ATOM 2912 C CA . VAL B 1 31 ? 4.953 2.088 15.812 1 98.38 31 VAL B CA 1
ATOM 2913 C C . VAL B 1 31 ? 5.812 2.164 17.062 1 98.38 31 VAL B C 1
ATOM 2915 O O . VAL B 1 31 ? 6.789 1.424 17.203 1 98.38 31 VAL B O 1
ATOM 2918 N N . ILE B 1 32 ? 5.527 3.082 17.875 1 98.31 32 ILE B N 1
ATOM 2919 C CA . ILE B 1 32 ? 6.176 3.16 19.188 1 98.31 32 ILE B CA 1
ATOM 2920 C C . ILE B 1 32 ? 5.48 2.219 20.172 1 98.31 32 ILE B C 1
ATOM 2922 O O . ILE B 1 32 ? 4.27 2.314 20.375 1 98.31 32 ILE B O 1
ATOM 2926 N N . GLN B 1 33 ? 6.266 1.38 20.734 1 97.44 33 GLN B N 1
ATOM 2927 C CA . GLN B 1 33 ? 5.688 0.265 21.484 1 97.44 33 GLN B CA 1
ATOM 2928 C C . GLN B 1 33 ? 5.887 0.444 22.984 1 97.44 33 GLN B C 1
ATOM 2930 O O . GLN B 1 33 ? 6.879 1.031 23.422 1 97.44 33 GLN B O 1
ATOM 2935 N N . ASP B 1 34 ? 4.902 -0.049 23.75 1 96.38 34 ASP B N 1
ATOM 2936 C CA . ASP B 1 34 ? 4.977 -0.192 25.203 1 96.38 34 ASP B CA 1
ATOM 2937 C C . ASP B 1 34 ? 5.125 1.168 25.875 1 96.38 34 ASP B C 1
ATOM 2939 O O . ASP B 1 34 ? 5.91 1.316 26.812 1 96.38 34 ASP B O 1
ATOM 2943 N N . VAL B 1 35 ? 4.516 2.148 25.344 1 96.31 35 VAL B N 1
ATOM 2944 C CA . VAL B 1 35 ? 4.523 3.504 25.891 1 96.31 35 VAL B CA 1
ATOM 2945 C C . VAL B 1 35 ? 3.09 3.973 26.125 1 96.31 35 VAL B C 1
ATOM 2947 O O . VAL B 1 35 ? 2.209 3.736 25.297 1 96.31 35 VAL B O 1
ATOM 2950 N N . ASN B 1 36 ? 2.857 4.5 27.25 1 96.75 36 ASN B N 1
ATOM 2951 C CA . ASN B 1 36 ? 1.623 5.23 27.516 1 96.75 36 ASN B CA 1
ATOM 2952 C C . ASN B 1 36 ? 1.787 6.723 27.25 1 96.75 36 ASN B C 1
ATOM 2954 O O . ASN B 1 36 ? 2.479 7.426 27.984 1 96.75 36 ASN B O 1
ATOM 2958 N N . LEU B 1 37 ? 1.162 7.238 26.281 1 97.56 37 LEU B N 1
ATOM 2959 C CA . LEU B 1 37 ? 1.321 8.609 25.812 1 97.56 37 LEU B CA 1
ATOM 2960 C C . LEU B 1 37 ? 0.903 9.602 26.906 1 97.56 37 LEU B C 1
ATOM 2962 O O . LEU B 1 37 ? 1.466 10.695 27 1 97.56 37 LEU B O 1
ATOM 2966 N N . LYS B 1 38 ? -0.081 9.273 27.688 1 98.06 38 LYS B N 1
ATOM 2967 C CA . LYS B 1 38 ? -0.491 10.148 28.781 1 98.06 38 LYS B CA 1
ATOM 2968 C C . LYS B 1 38 ? 0.689 10.477 29.703 1 98.06 38 LYS B C 1
ATOM 2970 O O . LYS B 1 38 ? 0.828 11.609 30.156 1 98.06 38 LYS B O 1
ATOM 2975 N N . ASP B 1 39 ? 1.499 9.469 29.953 1 97.31 39 ASP B N 1
ATOM 2976 C CA . ASP B 1 39 ? 2.67 9.68 30.797 1 97.31 39 ASP B CA 1
ATOM 2977 C C . ASP B 1 39 ? 3.646 10.664 30.156 1 97.31 39 ASP B C 1
ATOM 2979 O O . ASP B 1 39 ? 4.309 11.43 30.844 1 97.31 39 ASP B O 1
ATOM 2983 N N . TRP B 1 40 ? 3.787 10.602 28.844 1 97.75 40 TRP B N 1
ATOM 2984 C CA . TRP B 1 40 ? 4.652 11.539 28.141 1 97.75 40 TRP B CA 1
ATOM 2985 C C . TRP B 1 40 ? 4.082 12.953 28.188 1 97.75 40 TRP B C 1
ATOM 2987 O O . TRP B 1 40 ? 4.828 13.93 28.266 1 97.75 40 TRP B O 1
ATOM 2997 N N . ILE B 1 41 ? 2.775 13.117 28.125 1 98.38 41 ILE B N 1
ATOM 2998 C CA . ILE B 1 41 ? 2.107 14.414 28.062 1 98.38 41 ILE B CA 1
ATOM 2999 C C . ILE B 1 41 ? 2.133 15.07 29.438 1 98.38 41 ILE B C 1
ATOM 3001 O O . ILE B 1 41 ? 2.324 16.281 29.562 1 98.38 41 ILE B O 1
ATOM 3005 N N . THR B 1 42 ? 2.004 14.266 30.531 1 98.06 42 THR B N 1
ATOM 3006 C CA . THR B 1 42 ? 1.754 14.844 31.859 1 98.06 42 THR B CA 1
ATOM 3007 C C . THR B 1 42 ? 2.971 14.672 32.75 1 98.06 42 THR B C 1
ATOM 3009 O O . THR B 1 42 ? 3.029 15.258 33.844 1 98.06 42 THR B O 1
ATOM 3012 N N . GLY B 1 43 ? 3.939 13.914 32.344 1 97.12 43 GLY B N 1
ATOM 3013 C CA . GLY B 1 43 ? 5.074 13.594 33.188 1 97.12 43 GLY B CA 1
ATOM 3014 C C . GLY B 1 43 ? 6.035 14.75 33.375 1 97.12 43 GLY B C 1
ATOM 3015 O O . GLY B 1 43 ? 5.867 15.805 32.75 1 97.12 43 GLY B O 1
ATOM 3016 N N . PRO B 1 44 ? 7.078 14.641 34.25 1 95.75 44 PRO B N 1
ATOM 3017 C CA . PRO B 1 44 ? 8.008 15.719 34.594 1 95.75 44 PRO B CA 1
ATOM 3018 C C . PRO B 1 44 ? 8.883 16.141 33.406 1 95.75 44 PRO B C 1
ATOM 3020 O O . PRO B 1 44 ? 9.305 17.297 33.344 1 95.75 44 PRO B O 1
ATOM 3023 N N . ASP B 1 45 ? 9.148 15.312 32.469 1 96.06 45 ASP B N 1
ATOM 3024 C CA . ASP B 1 45 ? 9.984 15.648 31.328 1 96.06 45 ASP B CA 1
ATOM 3025 C C . ASP B 1 45 ? 9.148 15.734 30.047 1 96.06 45 ASP B C 1
ATOM 3027 O O . ASP B 1 45 ? 9.641 15.445 28.969 1 96.06 45 ASP B O 1
ATOM 3031 N N . SER B 1 46 ? 7.926 16.141 30.234 1 98 46 SER B N 1
ATOM 3032 C CA . SER B 1 46 ? 6.938 16.109 29.172 1 98 46 SER B CA 1
ATOM 3033 C C . SER B 1 46 ? 7.375 16.969 27.984 1 98 46 SER B C 1
ATOM 3035 O O . SER B 1 46 ? 7.309 16.531 26.828 1 98 46 SER B O 1
ATOM 3037 N N . ASP B 1 47 ? 7.863 18.203 28.281 1 98.5 47 ASP B N 1
ATOM 3038 C 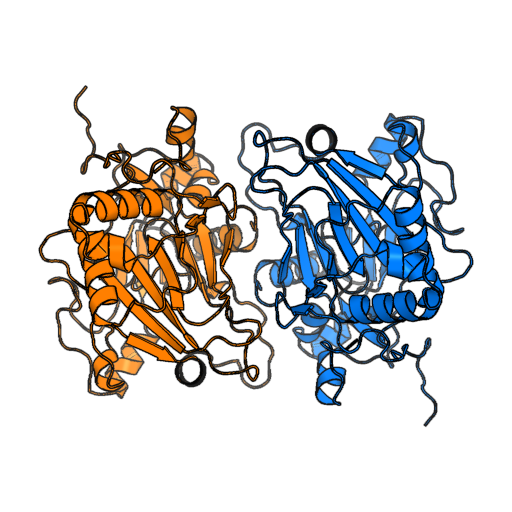CA . ASP B 1 47 ? 8.25 19.094 27.188 1 98.5 47 ASP B CA 1
ATOM 3039 C C . ASP B 1 47 ? 9.375 18.484 26.344 1 98.5 47 ASP B C 1
ATOM 3041 O O . ASP B 1 47 ? 9.336 18.547 25.109 1 98.5 47 ASP B O 1
ATOM 3045 N N . THR B 1 48 ? 10.359 17.922 27.047 1 98.31 48 THR B N 1
ATOM 3046 C CA . THR B 1 48 ? 11.484 17.297 26.344 1 98.31 48 THR B CA 1
ATOM 3047 C C . THR B 1 48 ? 11.031 16.109 25.516 1 98.31 48 THR B C 1
ATOM 3049 O O . THR B 1 48 ? 11.445 15.953 24.375 1 98.31 48 THR B O 1
ATOM 3052 N N . LYS B 1 49 ? 10.164 15.25 26.031 1 98 49 LYS B N 1
ATOM 3053 C CA . LYS B 1 49 ? 9.656 14.062 25.344 1 98 49 LYS B CA 1
ATOM 3054 C C . LYS B 1 49 ? 8.828 14.445 24.125 1 98 49 LYS B C 1
ATOM 3056 O O . LYS B 1 49 ? 9 13.875 23.047 1 98 49 LYS B O 1
ATOM 3061 N N . LEU B 1 50 ? 7.984 15.391 24.344 1 98.81 50 LEU B N 1
ATOM 3062 C CA . LEU B 1 50 ? 7.094 15.781 23.25 1 98.81 50 LEU B CA 1
ATOM 3063 C C . LEU B 1 50 ? 7.867 16.5 22.156 1 98.81 50 LEU B C 1
ATOM 3065 O O . LEU B 1 50 ? 7.559 16.344 20.969 1 98.81 50 LEU B O 1
ATOM 3069 N N . ARG B 1 51 ? 8.828 17.297 22.516 1 98.81 51 ARG B N 1
ATOM 3070 C CA . ARG B 1 51 ? 9.68 17.938 21.516 1 98.81 51 ARG B CA 1
ATOM 3071 C C . ARG B 1 51 ? 10.422 16.906 20.688 1 98.81 51 ARG B C 1
ATOM 3073 O O . ARG B 1 51 ? 10.453 16.984 19.453 1 98.81 51 ARG B O 1
ATOM 3080 N N . ASP B 1 52 ? 11.008 15.945 21.359 1 98.75 52 ASP B N 1
ATOM 3081 C CA . ASP B 1 52 ? 11.734 14.891 20.656 1 98.75 52 ASP B CA 1
ATOM 3082 C C . ASP B 1 52 ? 10.789 14.039 19.828 1 98.75 52 ASP B C 1
ATOM 3084 O O . ASP B 1 52 ? 11.156 13.57 18.75 1 98.75 52 ASP B O 1
ATOM 3088 N N . LEU B 1 53 ? 9.586 13.812 20.359 1 98.81 53 LEU B N 1
ATOM 3089 C CA . LEU B 1 53 ? 8.578 13.102 19.562 1 98.81 53 LEU B CA 1
ATOM 3090 C C . LEU B 1 53 ? 8.25 13.859 18.297 1 98.81 53 LEU B C 1
ATOM 3092 O O . LEU B 1 53 ? 8.164 13.258 17.219 1 98.81 53 LEU B O 1
ATOM 3096 N N . ALA B 1 54 ? 8.086 15.18 18.391 1 98.88 54 ALA B N 1
ATOM 3097 C CA . ALA B 1 54 ? 7.812 16 17.219 1 98.88 54 ALA B CA 1
ATOM 3098 C C . ALA B 1 54 ? 8.93 15.875 16.188 1 98.88 54 ALA B C 1
ATOM 3100 O O . ALA B 1 54 ? 8.664 15.734 14.992 1 98.88 54 ALA B O 1
ATOM 3101 N N . ILE B 1 55 ? 10.156 15.914 16.641 1 98.75 55 ILE B N 1
ATOM 3102 C CA . ILE B 1 55 ? 11.312 15.781 15.766 1 98.75 55 ILE B CA 1
ATOM 3103 C C . ILE B 1 55 ? 11.297 14.406 15.102 1 98.75 55 ILE B C 1
ATOM 3105 O O . ILE B 1 55 ? 11.492 14.297 13.891 1 98.75 55 ILE B O 1
ATOM 3109 N N . PHE B 1 56 ? 11.047 13.398 15.898 1 98.81 56 PHE B N 1
ATOM 3110 C CA . PHE B 1 56 ? 11.047 12.031 15.391 1 98.81 56 PHE B CA 1
ATOM 3111 C C . PHE B 1 56 ? 9.945 11.836 14.352 1 98.81 56 PHE B C 1
ATOM 3113 O O . PHE B 1 56 ? 10.18 11.234 13.305 1 98.81 56 PHE B O 1
ATOM 3120 N N . ILE B 1 57 ? 8.773 12.367 14.633 1 98.88 57 ILE B N 1
ATOM 3121 C CA . ILE B 1 57 ? 7.668 12.289 13.688 1 98.88 57 ILE B CA 1
ATOM 3122 C C . ILE B 1 57 ? 8.047 13.016 12.391 1 98.88 57 ILE B C 1
ATOM 3124 O O . ILE B 1 57 ? 7.742 12.531 11.297 1 98.88 57 ILE B O 1
ATOM 3128 N N . SER B 1 58 ? 8.695 14.141 12.5 1 98.81 58 SER B N 1
ATOM 3129 C CA . SER B 1 58 ? 9.07 14.922 11.328 1 98.81 58 SER B CA 1
ATOM 3130 C C . SER B 1 58 ? 10.078 14.164 10.461 1 98.81 58 SER B C 1
ATOM 3132 O O . SER B 1 58 ? 10.148 14.391 9.25 1 98.81 58 SER B O 1
ATOM 3134 N N . LYS B 1 59 ? 10.852 13.258 11.062 1 98.62 59 LYS B N 1
ATOM 3135 C CA . LYS B 1 59 ? 11.789 12.438 10.312 1 98.62 59 LYS B CA 1
ATOM 3136 C C . LYS B 1 59 ? 11.094 11.211 9.719 1 98.62 59 LYS B C 1
ATOM 3138 O O . LYS B 1 59 ? 11.273 10.906 8.539 1 98.62 59 LYS B O 1
ATOM 3143 N N . ARG B 1 60 ? 10.234 10.578 10.469 1 98.62 60 ARG B N 1
ATOM 3144 C CA . ARG B 1 60 ? 9.633 9.305 10.086 1 98.62 60 ARG B CA 1
ATOM 3145 C C . ARG B 1 60 ? 8.305 9.516 9.367 1 98.62 60 ARG B C 1
ATOM 3147 O O . ARG B 1 60 ? 7.758 8.586 8.781 1 98.62 60 ARG B O 1
ATOM 3154 N N . GLY B 1 61 ? 7.812 10.734 9.453 1 98.69 61 GLY B N 1
ATOM 3155 C CA . GLY B 1 61 ? 6.586 11.102 8.766 1 98.69 61 GLY B CA 1
ATOM 3156 C C . GLY B 1 61 ? 5.34 10.805 9.57 1 98.69 61 GLY B C 1
ATOM 3157 O O . GLY B 1 61 ? 4.441 11.641 9.672 1 98.69 61 GLY B O 1
ATOM 3158 N N . VAL B 1 62 ? 5.242 9.602 10.156 1 98.88 62 VAL B N 1
ATOM 3159 C CA . VAL B 1 62 ? 4.051 9.164 10.875 1 98.88 62 VAL B CA 1
ATOM 3160 C C . VAL B 1 62 ? 4.438 8.156 11.953 1 98.88 62 VAL B C 1
ATOM 3162 O O . VAL B 1 62 ? 5.301 7.301 11.734 1 98.88 62 VAL B O 1
ATOM 3165 N N . VAL B 1 63 ? 3.783 8.25 13.125 1 98.81 63 VAL B N 1
ATOM 3166 C CA . VAL B 1 63 ? 3.971 7.293 14.203 1 98.81 63 VAL B CA 1
ATOM 3167 C C . VAL B 1 63 ? 2.611 6.832 14.727 1 98.81 63 VAL B C 1
ATOM 3169 O O . VAL B 1 63 ? 1.627 7.574 14.648 1 98.81 63 VAL B O 1
ATOM 3172 N N . ALA B 1 64 ? 2.594 5.645 15.211 1 98.81 64 ALA B N 1
ATOM 3173 C CA . ALA B 1 64 ? 1.385 5.09 15.812 1 98.81 64 ALA B CA 1
ATOM 3174 C C . ALA B 1 64 ? 1.659 4.59 17.234 1 98.81 64 ALA B C 1
ATOM 3176 O O . ALA B 1 64 ? 2.752 4.098 17.516 1 98.81 64 ALA B O 1
ATOM 3177 N N . PHE B 1 65 ? 0.748 4.816 18.094 1 98.75 65 PHE B N 1
ATOM 3178 C CA . PHE B 1 65 ? 0.656 4.195 19.406 1 98.75 65 PHE B CA 1
ATOM 3179 C C . PHE B 1 65 ? -0.586 3.318 19.516 1 98.75 65 PHE B C 1
ATOM 3181 O O . PHE B 1 65 ? -1.655 3.689 19.031 1 98.75 65 PHE B O 1
ATOM 3188 N N . ARG B 1 66 ? -0.384 2.188 20.109 1 98.31 66 ARG B N 1
ATOM 3189 C CA . ARG B 1 66 ? -1.501 1.252 20.172 1 98.31 66 ARG B CA 1
ATOM 3190 C C . ARG B 1 66 ? -2.168 1.306 21.547 1 98.31 66 ARG B C 1
ATOM 3192 O O . ARG B 1 66 ? -1.501 1.525 22.562 1 98.31 66 ARG B O 1
ATOM 3199 N N . ALA B 1 67 ? -3.51 1.164 21.578 1 97.75 67 ALA B N 1
ATOM 3200 C CA . ALA B 1 67 ? -4.312 0.915 22.766 1 97.75 67 ALA B CA 1
ATOM 3201 C C . ALA B 1 67 ? -4.082 1.998 23.812 1 97.75 67 ALA B C 1
ATOM 3203 O O . ALA B 1 67 ? -3.834 1.695 24.984 1 97.75 67 ALA B O 1
ATOM 3204 N N . GLN B 1 68 ? -4.035 3.232 23.359 1 98.25 68 GLN B N 1
ATOM 3205 C CA . GLN B 1 68 ? -3.906 4.355 24.281 1 98.25 68 GLN B CA 1
ATOM 3206 C C . GLN B 1 68 ? -5.246 4.684 24.938 1 98.25 68 GLN B C 1
ATOM 3208 O O . GLN B 1 68 ? -5.84 5.73 24.672 1 98.25 68 GLN B O 1
ATOM 3213 N N . THR B 1 69 ? -5.676 3.916 25.812 1 95 69 THR B N 1
ATOM 3214 C CA . THR B 1 69 ? -7.031 3.949 26.359 1 95 69 THR B CA 1
ATOM 3215 C C . THR B 1 69 ? -7.156 5.027 27.438 1 95 69 THR B C 1
ATOM 3217 O O . THR B 1 69 ? -8.266 5.391 27.828 1 95 69 THR B O 1
ATOM 3220 N N . ASP B 1 70 ? -6.043 5.586 27.844 1 95.31 70 ASP B N 1
ATOM 3221 C CA . ASP B 1 70 ? -6.059 6.617 28.875 1 95.31 70 ASP B CA 1
ATOM 3222 C C . ASP B 1 70 ? -6.125 8.008 28.25 1 95.31 70 ASP B C 1
ATOM 3224 O O . ASP B 1 70 ? -6.176 9.016 28.969 1 95.31 70 ASP B O 1
ATOM 3228 N N . LEU B 1 71 ? -6.102 8.117 26.984 1 96.56 71 LEU B N 1
ATOM 3229 C CA . LEU B 1 71 ? -6.18 9.398 26.297 1 96.56 71 LEU B CA 1
ATOM 3230 C C . LEU B 1 71 ? -7.633 9.805 26.078 1 96.56 71 LEU B C 1
ATOM 3232 O O . LEU B 1 71 ? -8.477 8.969 25.734 1 96.56 71 LEU B O 1
ATOM 3236 N N . ASP B 1 72 ? -7.953 10.992 26.391 1 95.69 72 ASP B N 1
ATOM 3237 C CA . ASP B 1 72 ? -9.234 11.586 26.031 1 95.69 72 ASP B CA 1
ATOM 3238 C C . ASP B 1 72 ? -9.039 12.805 25.125 1 95.69 72 ASP B C 1
ATOM 3240 O O . ASP B 1 72 ? -7.922 13.102 24.703 1 95.69 72 ASP B O 1
ATOM 3244 N N . GLU B 1 73 ? -10.109 13.453 24.781 1 96.38 73 GLU B N 1
ATOM 3245 C CA . GLU B 1 73 ? -10.062 14.547 23.828 1 96.38 73 GLU B CA 1
ATOM 3246 C C . GLU B 1 73 ? -9.219 15.703 24.359 1 96.38 73 GLU B C 1
ATOM 3248 O O . GLU B 1 73 ? -8.484 16.344 23.609 1 96.38 73 GLU B O 1
ATOM 3253 N N . GLU B 1 74 ? -9.336 15.984 25.625 1 97.5 74 GLU B N 1
ATOM 3254 C CA . GLU B 1 74 ? -8.594 17.094 26.219 1 97.5 74 GLU B CA 1
ATOM 3255 C C . GLU B 1 74 ? -7.09 16.844 26.156 1 97.5 74 GLU B C 1
ATOM 3257 O O . GLU B 1 74 ? -6.324 17.734 25.781 1 97.5 74 GLU B O 1
ATOM 3262 N N . LEU B 1 75 ? -6.656 15.648 26.547 1 98.25 75 LEU B N 1
ATOM 3263 C CA . LEU B 1 75 ? -5.246 15.289 26.469 1 98.25 75 LEU B CA 1
ATOM 3264 C C . LEU B 1 75 ? -4.777 15.281 25.016 1 98.25 75 LEU B C 1
ATOM 3266 O O . LEU B 1 75 ? -3.637 15.641 24.719 1 98.25 75 LEU B O 1
ATOM 3270 N N . GLN B 1 76 ? -5.613 14.82 24.156 1 98.44 76 GLN B N 1
ATOM 3271 C CA . GLN B 1 76 ? -5.277 14.789 22.734 1 98.44 76 GLN B CA 1
ATOM 3272 C C . GLN B 1 76 ? -5.059 16.188 22.188 1 98.44 76 GLN B C 1
ATOM 3274 O O . GLN B 1 76 ? -4.117 16.438 21.438 1 98.44 76 GLN B O 1
ATOM 3279 N N . LYS B 1 77 ? -5.961 17.125 22.562 1 98.62 77 LYS B N 1
ATOM 3280 C CA . LYS B 1 77 ? -5.797 18.531 22.172 1 98.62 77 LYS B CA 1
ATOM 3281 C C . LYS B 1 77 ? -4.477 19.094 22.688 1 98.62 77 LYS B C 1
ATOM 3283 O O . LYS B 1 77 ? -3.766 19.781 21.953 1 98.62 77 LYS B O 1
ATOM 3288 N N . ASP B 1 78 ? -4.254 18.766 23.891 1 98.69 78 ASP B N 1
ATOM 3289 C CA . ASP B 1 78 ? -3.012 19.234 24.5 1 98.69 78 ASP B CA 1
ATOM 3290 C C . ASP B 1 78 ? -1.797 18.688 23.75 1 98.69 78 ASP B C 1
ATOM 3292 O O . ASP B 1 78 ? -0.85 19.422 23.469 1 98.69 78 ASP B O 1
ATOM 3296 N N . LEU B 1 79 ? -1.811 17.422 23.453 1 98.88 79 LEU B N 1
ATOM 3297 C CA . LEU B 1 79 ? -0.744 16.781 22.688 1 98.88 79 LEU B CA 1
ATOM 3298 C C . LEU B 1 79 ? -0.518 17.484 21.359 1 98.88 79 LEU B C 1
ATOM 3300 O O . LEU B 1 79 ? 0.606 17.875 21.047 1 98.88 79 LEU B O 1
ATOM 3304 N N . ALA B 1 80 ? -1.571 17.641 20.594 1 98.88 80 ALA B N 1
ATOM 3305 C CA . ALA B 1 80 ? -1.47 18.25 19.266 1 98.88 80 ALA B CA 1
ATOM 3306 C C . ALA B 1 80 ? -0.893 19.672 19.359 1 98.88 80 ALA B C 1
ATOM 3308 O O . ALA B 1 80 ? 0.028 20.016 18.609 1 98.88 80 ALA B O 1
ATOM 3309 N N . GLN B 1 81 ? -1.416 20.438 20.266 1 98.69 81 GLN B N 1
ATOM 3310 C CA . GLN B 1 81 ? -0.962 21.812 20.453 1 98.69 81 GLN B CA 1
ATOM 3311 C C . GLN B 1 81 ? 0.511 21.859 20.844 1 98.69 81 GLN B C 1
ATOM 3313 O O . GLN B 1 81 ? 1.284 22.641 20.281 1 98.69 81 GLN B O 1
ATOM 3318 N N . ARG B 1 82 ? 0.927 21.062 21.719 1 98.81 82 ARG B N 1
ATOM 3319 C CA . ARG B 1 82 ? 2.273 21.125 22.266 1 98.81 82 ARG B CA 1
ATOM 3320 C C . ARG B 1 82 ? 3.297 20.562 21.297 1 98.81 82 ARG B C 1
ATOM 3322 O O . ARG B 1 82 ? 4.445 21.016 21.25 1 98.81 82 ARG B O 1
ATOM 3329 N N . LEU B 1 83 ? 2.928 19.562 20.484 1 98.88 83 LEU B N 1
ATOM 3330 C CA . LEU B 1 83 ? 3.836 19.109 19.438 1 98.88 83 LEU B CA 1
ATOM 3331 C C . LEU B 1 83 ? 4.266 20.266 18.547 1 98.88 83 LEU B C 1
ATOM 3333 O O . LEU B 1 83 ? 5.453 20.438 18.281 1 98.88 83 LEU B O 1
ATOM 3337 N N . GLY B 1 84 ? 3.266 21.062 18.125 1 98.81 84 GLY B N 1
ATOM 3338 C CA . GLY B 1 84 ? 3.566 22.219 17.281 1 98.81 84 GLY B CA 1
ATOM 3339 C C . GLY B 1 84 ? 4.375 23.281 18.016 1 98.81 84 GLY B C 1
ATOM 3340 O O . GLY B 1 84 ? 5.402 23.734 17.5 1 98.81 84 GLY B O 1
ATOM 3341 N N . LEU B 1 85 ? 3.967 23.625 19.188 1 98.62 85 LEU B N 1
ATOM 3342 C CA . LEU B 1 85 ? 4.613 24.688 19.938 1 98.62 85 LEU B CA 1
ATOM 3343 C C . LEU B 1 85 ? 6.062 24.344 20.25 1 98.62 85 LEU B C 1
ATOM 3345 O O . LEU B 1 85 ? 6.961 25.156 20.031 1 98.62 85 LEU B O 1
ATOM 3349 N N . LEU B 1 86 ? 6.293 23.125 20.688 1 98.69 86 LEU B N 1
ATOM 3350 C CA . LEU B 1 86 ? 7.613 22.703 21.141 1 98.69 86 LEU B CA 1
ATOM 3351 C C . LEU B 1 86 ? 8.547 22.469 19.953 1 98.69 86 LEU B C 1
ATOM 3353 O O . LEU B 1 86 ? 9.766 22.391 20.125 1 98.69 86 LEU B O 1
ATOM 3357 N N . SER B 1 87 ? 7.949 22.344 18.781 1 98.25 87 SER B N 1
ATOM 3358 C CA . SER B 1 87 ? 8.781 22.141 17.594 1 98.25 87 SER B CA 1
ATOM 3359 C C . SER B 1 87 ? 8.961 23.453 16.828 1 98.25 87 SER B C 1
ATOM 3361 O O . SER B 1 87 ? 9.547 23.453 15.734 1 98.25 87 SER B O 1
ATOM 3363 N N . GLY B 1 88 ? 8.422 24.547 17.312 1 97.88 88 GLY B N 1
ATOM 3364 C CA . GLY B 1 88 ? 8.844 25.844 16.812 1 97.88 88 GLY B CA 1
ATOM 3365 C C . GLY B 1 88 ? 7.789 26.531 15.969 1 97.88 88 GLY B C 1
ATOM 3366 O O . GLY B 1 88 ? 8.086 27.5 15.258 1 97.88 88 GLY B O 1
ATOM 3367 N N . LYS B 1 89 ? 6.539 26.078 15.984 1 98.06 89 LYS B N 1
ATOM 3368 C CA . LYS B 1 89 ? 5.527 26.797 15.219 1 98.06 89 LYS B CA 1
ATOM 3369 C C . LYS B 1 89 ? 5.34 28.219 15.75 1 98.06 89 LYS B C 1
ATOM 3371 O O . LYS B 1 89 ? 5.695 28.516 16.891 1 98.06 89 LYS B O 1
ATOM 3376 N N . PRO B 1 90 ? 4.777 29.141 14.859 1 97.75 90 PRO B N 1
ATOM 3377 C CA . PRO B 1 90 ? 4.5 30.484 15.375 1 97.75 90 PRO B CA 1
ATOM 3378 C C . PRO B 1 90 ? 3.562 30.469 16.578 1 97.75 90 PRO B C 1
ATOM 3380 O O . PRO B 1 90 ? 2.596 29.703 16.609 1 97.75 90 PRO B O 1
ATOM 3383 N N . LYS B 1 91 ? 3.809 31.344 17.5 1 97.12 91 LYS B N 1
ATOM 3384 C CA . LYS B 1 91 ? 3.07 31.359 18.766 1 97.12 91 LYS B CA 1
ATOM 3385 C C . LYS B 1 91 ? 1.601 31.703 18.531 1 97.12 91 LYS B C 1
ATOM 3387 O O . LYS B 1 91 ? 0.736 31.312 19.312 1 97.12 91 LYS B O 1
ATOM 3392 N N . GLU B 1 92 ? 1.335 32.375 17.469 1 97.5 92 GLU B N 1
ATOM 3393 C CA . GLU B 1 92 ? -0.031 32.781 17.172 1 97.5 92 GLU B CA 1
ATOM 3394 C C . GLU B 1 92 ? -0.838 31.672 16.531 1 97.5 92 GLU B C 1
ATOM 3396 O O . GLU B 1 92 ? -2.045 31.812 16.312 1 97.5 92 GLU B O 1
ATOM 3401 N N . CYS B 1 93 ? -0.169 30.594 16.188 1 98.12 93 CYS B N 1
ATOM 3402 C CA . CYS B 1 93 ? -0.835 29.438 15.602 1 98.12 93 CYS B CA 1
ATOM 3403 C C . CYS B 1 93 ? -1.273 28.438 16.672 1 98.12 93 CYS B C 1
ATOM 3405 O O . CYS B 1 93 ? -0.499 28.125 17.578 1 98.12 93 CYS B O 1
ATOM 3407 N N . HIS B 1 94 ? -2.457 27.984 16.594 1 98.19 94 HIS B N 1
ATOM 3408 C CA . HIS B 1 94 ? -3.053 27.062 17.547 1 98.19 94 HIS B CA 1
ATOM 3409 C C . HIS B 1 94 ? -3.625 25.828 16.859 1 98.19 94 HIS B C 1
ATOM 3411 O O . HIS B 1 94 ? -3.021 25.312 15.914 1 98.19 94 HIS B O 1
ATOM 3417 N N . LEU B 1 95 ? -4.711 25.25 17.453 1 98.5 95 LEU B N 1
ATOM 3418 C CA . LEU B 1 95 ? -5.34 24.094 16.812 1 98.5 95 LEU B CA 1
ATOM 3419 C C . LEU B 1 95 ? -6.25 24.516 15.672 1 98.5 95 LEU B C 1
ATOM 3421 O O . LEU B 1 95 ? -6.898 25.562 15.75 1 98.5 95 LEU B O 1
ATOM 3425 N N . TRP B 1 96 ? -6.258 23.75 14.672 1 97.88 96 TRP B N 1
ATOM 3426 C CA . TRP B 1 96 ? -7.109 24.016 13.516 1 97.88 96 TRP B CA 1
ATOM 3427 C C . TRP B 1 96 ? -8.586 23.859 13.883 1 97.88 96 TRP B C 1
ATOM 3429 O O . TRP B 1 96 ? -8.953 22.906 14.586 1 97.88 96 TRP B O 1
ATOM 3439 N N . LYS B 1 97 ? -9.344 24.781 13.391 1 96.88 97 LYS B N 1
ATOM 3440 C CA . LYS B 1 97 ? -10.797 24.688 13.469 1 96.88 97 LYS B CA 1
ATOM 3441 C C . LYS B 1 97 ? -11.406 24.406 12.102 1 96.88 97 LYS B C 1
ATOM 3443 O O . LYS B 1 97 ? -11.367 25.25 11.211 1 96.88 97 LYS B O 1
ATOM 3448 N N . HIS B 1 98 ? -11.922 23.203 11.984 1 93.69 98 HIS B N 1
ATOM 3449 C CA . HIS B 1 98 ? -12.578 22.891 10.719 1 93.69 98 HIS B CA 1
ATOM 3450 C C . HIS B 1 98 ? -13.727 23.844 10.445 1 93.69 98 HIS B C 1
ATOM 3452 O O . HIS B 1 98 ? -14.539 24.125 11.336 1 93.69 98 HIS B O 1
ATOM 3458 N N . PRO B 1 99 ? -13.875 24.25 9.188 1 93.56 99 PRO B N 1
ATOM 3459 C CA . PRO B 1 99 ? -14.914 25.234 8.883 1 93.56 99 PRO B CA 1
ATOM 3460 C C . PRO B 1 99 ? -16.328 24.734 9.18 1 93.56 99 PRO B C 1
ATOM 3462 O O . PRO B 1 99 ? -17.219 25.516 9.477 1 93.56 99 PRO B O 1
ATOM 3465 N N . MET B 1 100 ? -16.531 23.484 9.188 1 91.25 100 MET B N 1
ATOM 3466 C CA . MET B 1 100 ? -17.859 22.906 9.344 1 91.25 100 MET B CA 1
ATOM 3467 C C . MET B 1 100 ? -18.078 22.453 10.781 1 91.25 100 MET B C 1
ATOM 3469 O O . MET B 1 100 ? -19.109 21.859 11.094 1 91.25 100 MET B O 1
ATOM 3473 N N . SER B 1 101 ? -17.125 22.656 11.648 1 92.5 101 SER B N 1
ATOM 3474 C CA . SER B 1 101 ? -17.203 22.109 13 1 92.5 101 SER B CA 1
ATOM 3475 C C . SER B 1 101 ? -18.484 22.562 13.711 1 92.5 101 SER B C 1
ATOM 3477 O O . SER B 1 101 ? -19.172 21.75 14.328 1 92.5 101 SER B O 1
ATOM 3479 N N . LEU B 1 102 ? -18.844 23.797 13.609 1 91 102 LEU B N 1
ATOM 3480 C CA . LEU B 1 102 ? -20.031 24.297 14.289 1 91 102 LEU B CA 1
ATOM 3481 C C . LEU B 1 102 ? -21.312 23.719 13.68 1 91 102 LEU B C 1
ATOM 3483 O O . LEU B 1 102 ? -22.234 23.328 14.398 1 91 102 LEU B O 1
ATOM 3487 N N . ALA B 1 103 ? -21.297 23.688 12.367 1 88.75 103 ALA B N 1
ATOM 3488 C CA . ALA B 1 103 ? -22.453 23.125 11.68 1 88.75 103 ALA B CA 1
ATOM 3489 C C . ALA B 1 103 ? -22.656 21.656 12.062 1 88.75 103 ALA B C 1
ATOM 3491 O O . ALA B 1 103 ? -23.797 21.188 12.148 1 88.75 103 ALA B O 1
ATOM 3492 N N . ARG B 1 104 ? -21.594 20.969 12.336 1 87.5 104 ARG B N 1
ATOM 3493 C CA . ARG B 1 104 ? -21.656 19.547 12.672 1 87.5 104 ARG B CA 1
ATOM 3494 C C . ARG B 1 104 ? -21.859 19.359 14.172 1 87.5 104 ARG B C 1
ATOM 3496 O O . ARG B 1 104 ? -22.109 18.234 14.625 1 87.5 104 ARG B O 1
ATOM 3503 N N . GLY B 1 105 ? -21.734 20.406 14.953 1 89.06 105 GLY B N 1
ATOM 3504 C CA . GLY B 1 105 ? -21.844 20.297 16.406 1 89.06 105 GLY B CA 1
ATOM 3505 C C . GLY B 1 105 ? -20.609 19.688 17.047 1 89.06 105 GLY B C 1
ATOM 3506 O O . GLY B 1 105 ? -20.703 19.078 18.109 1 89.06 105 GLY B O 1
ATOM 3507 N N . ASP B 1 106 ? -19.484 19.781 16.406 1 89.44 106 ASP B N 1
ATOM 3508 C CA . ASP B 1 106 ? -18.219 19.219 16.891 1 89.44 106 ASP B CA 1
ATOM 3509 C C . ASP B 1 106 ? -17.516 20.203 17.828 1 89.44 106 ASP B C 1
ATOM 3511 O O . ASP B 1 106 ? -17.75 21.406 17.781 1 89.44 106 ASP B O 1
ATOM 3515 N N . ASP B 1 107 ? -16.75 19.609 18.75 1 94.12 107 ASP B N 1
ATOM 3516 C CA . ASP B 1 107 ? -15.688 20.422 19.344 1 94.12 107 ASP B CA 1
ATOM 3517 C C . ASP B 1 107 ? -14.758 21 18.281 1 94.12 107 ASP B C 1
ATOM 3519 O O . ASP B 1 107 ? -14.141 20.25 17.516 1 94.12 107 ASP B O 1
ATOM 3523 N N . PRO B 1 108 ? -14.656 22.281 18.172 1 95.44 108 PRO B N 1
ATOM 3524 C CA . PRO B 1 108 ? -13.867 22.875 17.094 1 95.44 108 PRO B CA 1
ATOM 3525 C C . PRO B 1 108 ? -12.391 22.5 17.156 1 95.44 108 PRO B C 1
ATOM 3527 O O . PRO B 1 108 ? -11.672 22.609 16.172 1 95.44 108 PRO B O 1
ATOM 3530 N N . ASP B 1 109 ? -11.906 22.109 18.328 1 97 109 ASP B N 1
ATOM 3531 C CA . ASP B 1 109 ? -10.492 21.797 18.5 1 97 109 ASP B CA 1
ATOM 3532 C C . ASP B 1 109 ? -10.242 20.297 18.344 1 97 109 ASP B C 1
ATOM 3534 O O . ASP B 1 109 ? -9.094 19.844 18.344 1 97 109 ASP B O 1
ATOM 3538 N N . CYS B 1 110 ? -11.227 19.562 18.312 1 96.62 110 CYS B N 1
ATOM 3539 C CA . CYS B 1 110 ? -11.148 18.109 18.219 1 96.62 110 CYS B CA 1
ATOM 3540 C C . CYS B 1 110 ? -12.391 17.531 17.547 1 96.62 110 CYS B C 1
ATOM 3542 O O . CYS B 1 110 ? -13.398 17.266 18.219 1 96.62 110 CYS B O 1
ATOM 3544 N N . SER B 1 111 ? -12.25 17.266 16.281 1 93.62 111 SER B N 1
ATOM 3545 C CA . SER B 1 111 ? -13.422 16.891 15.492 1 93.62 111 SER B CA 1
ATOM 3546 C C . SER B 1 111 ? -13.648 15.383 15.5 1 93.62 111 SER B C 1
ATOM 3548 O O . SER B 1 111 ? -12.688 14.609 15.438 1 93.62 111 SER B O 1
ATOM 3550 N N . LYS B 1 112 ? -14.93 15.078 15.555 1 91.88 112 LYS B N 1
ATOM 3551 C CA . LYS B 1 112 ? -15.32 13.672 15.422 1 91.88 112 LYS B CA 1
ATOM 3552 C C . LYS B 1 112 ? -15.375 13.258 13.953 1 91.88 112 LYS B C 1
ATOM 3554 O O . LYS B 1 112 ? -16.016 13.93 13.141 1 91.88 112 LYS B O 1
ATOM 3559 N N . LEU B 1 113 ? -14.648 12.258 13.633 1 90.81 113 LEU B N 1
ATOM 3560 C CA . LEU B 1 113 ? -14.711 11.656 12.305 1 90.81 113 LEU B CA 1
ATOM 3561 C C . LEU B 1 113 ? -15.562 10.383 12.328 1 90.81 113 LEU B C 1
ATOM 3563 O O . LEU B 1 113 ? -15.125 9.352 12.844 1 90.81 113 LEU B O 1
ATOM 3567 N N . ASP B 1 114 ? -16.656 10.586 11.82 1 86.38 114 ASP B N 1
ATOM 3568 C CA . ASP B 1 114 ? -17.609 9.484 11.664 1 86.38 114 ASP B CA 1
ATOM 3569 C C . ASP B 1 114 ? -17.75 9.086 10.195 1 86.38 114 ASP B C 1
ATOM 3571 O O . ASP B 1 114 ? -18.25 9.859 9.383 1 86.38 114 ASP B O 1
ATOM 3575 N N . ALA B 1 115 ? -17.297 7.887 9.938 1 82.88 115 ALA B N 1
ATOM 3576 C CA . ALA B 1 115 ? -17.25 7.441 8.547 1 82.88 115 ALA B CA 1
ATOM 3577 C C . ALA B 1 115 ? -18.641 7.492 7.918 1 82.88 115 ALA B C 1
ATOM 3579 O O . ALA B 1 115 ? -18.781 7.793 6.73 1 82.88 115 ALA B O 1
ATOM 3580 N N . LYS B 1 116 ? -19.719 7.176 8.602 1 77.94 116 LYS B N 1
ATOM 3581 C CA . LYS B 1 116 ? -21.078 7.227 8.078 1 77.94 116 LYS B CA 1
ATOM 3582 C C . LYS B 1 116 ? -21.438 8.633 7.598 1 77.94 116 LYS B C 1
ATOM 3584 O O . LYS B 1 116 ? -22.047 8.797 6.539 1 77.94 116 LYS B O 1
ATOM 3589 N N . VAL B 1 117 ? -20.969 9.594 8.367 1 71.19 117 VAL B N 1
ATOM 3590 C CA . VAL B 1 117 ? -21.25 10.984 8.039 1 71.19 117 VAL B CA 1
ATOM 3591 C C . VAL B 1 117 ? -20.406 11.398 6.824 1 71.19 117 VAL B C 1
ATOM 3593 O O . VAL B 1 117 ? -20.922 12.055 5.91 1 71.19 117 VAL B O 1
ATOM 3596 N N . GLN B 1 118 ? -19.188 10.953 6.789 1 69.62 118 GLN B N 1
ATOM 3597 C CA . GLN B 1 118 ? -18.281 11.328 5.707 1 69.62 118 GLN B CA 1
ATOM 3598 C C . GLN B 1 118 ? -18.75 10.734 4.379 1 69.62 118 GLN B C 1
ATOM 3600 O O . GLN B 1 118 ? -18.641 11.375 3.332 1 69.62 118 GLN B O 1
ATOM 3605 N N . GLN B 1 119 ? -19.109 9.484 4.387 1 67.12 119 GLN B N 1
ATOM 3606 C CA . GLN B 1 119 ? -19.531 8.781 3.184 1 67.12 119 GLN B CA 1
ATOM 3607 C C . GLN B 1 119 ? -20.797 9.406 2.604 1 67.12 119 GLN B C 1
ATOM 3609 O O . GLN B 1 119 ? -21.016 9.367 1.39 1 67.12 119 GLN B O 1
ATOM 3614 N N . SER B 1 120 ? -21.578 9.992 3.387 1 61.16 120 SER B N 1
ATOM 3615 C CA . SER B 1 120 ? -22.828 10.594 2.93 1 61.16 120 SER B CA 1
ATOM 3616 C C . SER B 1 120 ? -22.562 11.945 2.275 1 61.16 120 SER B C 1
ATOM 3618 O O . SER B 1 120 ? -23.375 12.406 1.456 1 61.16 120 SER B O 1
ATOM 3620 N N . THR B 1 121 ? -21.391 12.547 2.523 1 56.03 121 THR B N 1
ATOM 3621 C CA . THR B 1 121 ? -21.172 13.914 2.076 1 56.03 121 THR B CA 1
ATOM 3622 C C . THR B 1 121 ? -20.172 13.953 0.93 1 56.03 121 THR B C 1
ATOM 3624 O O . THR B 1 121 ? -20.203 14.867 0.098 1 56.03 121 THR B O 1
ATOM 3627 N N . HIS B 1 122 ? -19.266 13.102 0.883 1 53.53 122 HIS B N 1
ATOM 3628 C CA . HIS B 1 122 ? -18.109 13.367 0.038 1 53.53 122 HIS B CA 1
ATOM 3629 C C . HIS B 1 122 ? -18.109 12.477 -1.198 1 53.53 122 HIS B C 1
ATOM 3631 O O . HIS B 1 122 ? -17.531 12.828 -2.227 1 53.53 122 HIS B O 1
ATOM 3637 N N . PHE B 1 123 ? -18.562 11.359 -1.143 1 52.22 123 PHE B N 1
ATOM 3638 C CA . PHE B 1 123 ? -18.281 10.461 -2.256 1 52.22 123 PHE B CA 1
ATOM 3639 C C . PHE B 1 123 ? -19.5 10.305 -3.156 1 52.22 123 PHE B C 1
ATOM 3641 O O . PHE B 1 123 ? -20.547 9.852 -2.711 1 52.22 123 PHE B O 1
ATOM 3648 N N . LYS B 1 124 ? -19.594 11.359 -4.055 1 49.41 124 LYS B N 1
ATOM 3649 C CA . LYS B 1 124 ? -20.594 11.094 -5.086 1 49.41 124 LYS B CA 1
ATOM 3650 C C . LYS B 1 124 ? -20.047 10.141 -6.148 1 49.41 124 LYS B C 1
ATOM 3652 O O . LYS B 1 124 ? -19.078 10.461 -6.832 1 49.41 124 LYS B O 1
ATOM 3657 N N . LEU B 1 125 ? -20.141 8.906 -5.914 1 52.69 125 LEU B N 1
ATOM 3658 C CA . LEU B 1 125 ? -19.875 7.992 -7.023 1 52.69 125 LEU B CA 1
ATOM 3659 C C . LEU B 1 125 ? -20.797 8.305 -8.211 1 52.69 125 LEU B C 1
ATOM 3661 O O . LEU B 1 125 ? -21.906 8.812 -8.023 1 52.69 125 LEU B O 1
ATOM 3665 N N . GLU B 1 126 ? -20.094 8.555 -9.367 1 53.16 126 GLU B N 1
ATOM 3666 C CA . GLU B 1 126 ? -20.953 8.555 -10.547 1 53.16 126 GLU B CA 1
ATOM 3667 C C . GLU B 1 126 ? -22.078 7.52 -10.414 1 53.16 126 GLU B C 1
ATOM 3669 O O . GLU B 1 126 ? -21.844 6.406 -9.938 1 53.16 126 GLU B O 1
ATOM 3674 N N . GLU B 1 127 ? -23.188 7.93 -10.414 1 59.94 127 GLU B N 1
ATOM 3675 C CA . GLU B 1 127 ? -24.359 7.074 -10.25 1 59.94 127 GLU B CA 1
ATOM 3676 C C . GLU B 1 127 ? -24.188 5.746 -10.977 1 59.94 127 GLU B C 1
ATOM 3678 O O . GLU B 1 127 ? -23.844 5.723 -12.164 1 59.94 127 GLU B O 1
ATOM 3683 N N . ASP B 1 128 ? -24.016 4.578 -10.367 1 67.56 128 ASP B N 1
ATOM 3684 C CA . ASP B 1 128 ? -24.156 3.174 -10.734 1 67.56 128 ASP B CA 1
ATOM 3685 C C . ASP B 1 128 ? -22.859 2.633 -11.336 1 67.56 128 ASP B C 1
ATOM 3687 O O . ASP B 1 128 ? -22.859 1.582 -11.977 1 67.56 128 ASP B O 1
ATOM 3691 N N . MET B 1 129 ? -21.766 3.619 -11.391 1 78.31 129 MET B N 1
ATOM 3692 C CA . MET B 1 129 ? -20.531 3.07 -11.945 1 78.31 129 MET B CA 1
ATOM 3693 C C . MET B 1 129 ? -19.5 2.814 -10.836 1 78.31 129 MET B C 1
ATOM 3695 O O . MET B 1 129 ? -19.438 3.566 -9.867 1 78.31 129 MET B O 1
ATOM 3699 N N . PRO B 1 130 ? -18.766 1.817 -10.992 1 82.56 130 PRO B N 1
ATOM 3700 C CA . PRO B 1 130 ? -17.719 1.527 -10.008 1 82.56 130 PRO B CA 1
ATOM 3701 C C . PRO B 1 130 ? -16.594 2.553 -10.023 1 82.56 130 PRO B C 1
ATOM 3703 O O . PRO B 1 130 ? -16.297 3.129 -11.078 1 82.56 130 PRO B O 1
ATOM 3706 N N . ARG B 1 131 ? -16.062 2.816 -8.898 1 84.38 131 ARG B N 1
ATOM 3707 C CA . ARG B 1 131 ? -14.906 3.699 -8.789 1 84.38 131 ARG B CA 1
ATOM 3708 C C . ARG B 1 131 ? -13.695 3.102 -9.492 1 84.38 131 ARG B C 1
ATOM 3710 O O . ARG B 1 131 ? -13.352 1.94 -9.273 1 84.38 131 ARG B O 1
ATOM 3717 N N . GLN B 1 132 ? -13.062 3.918 -10.359 1 88.62 132 GLN B N 1
ATOM 3718 C CA . GLN B 1 132 ? -11.953 3.4 -11.156 1 88.62 132 GLN B CA 1
ATOM 3719 C C . GLN B 1 132 ? -10.609 3.85 -10.594 1 88.62 132 GLN B C 1
ATOM 3721 O O . GLN B 1 132 ? -9.57 3.266 -10.906 1 88.62 132 GLN B O 1
ATOM 3726 N N . SER B 1 133 ? -10.672 4.902 -9.859 1 92.62 133 SER B N 1
ATOM 3727 C CA . SER B 1 133 ? -9.414 5.434 -9.336 1 92.62 133 SER B CA 1
ATOM 3728 C C . SER B 1 133 ? -9.617 6.105 -7.98 1 92.62 133 SER B C 1
ATOM 3730 O O . SER B 1 133 ? -10.617 6.793 -7.766 1 92.62 133 SER B O 1
ATOM 3732 N N . ALA B 1 134 ? -8.656 5.871 -7.074 1 92.62 134 ALA B N 1
ATOM 3733 C CA . ALA B 1 134 ? -8.609 6.574 -5.793 1 92.62 134 ALA B CA 1
ATOM 3734 C C . ALA B 1 134 ? -7.383 7.473 -5.699 1 92.62 134 ALA B C 1
ATOM 3736 O O . ALA B 1 134 ? -6.977 7.867 -4.602 1 92.62 134 ALA B O 1
ATOM 3737 N N . ALA B 1 135 ? -6.762 7.758 -6.836 1 93.56 135 ALA B N 1
ATOM 3738 C CA . ALA B 1 135 ? -5.512 8.516 -6.883 1 93.56 135 ALA B CA 1
ATOM 3739 C C . ALA B 1 135 ? -5.707 9.93 -6.34 1 93.56 135 ALA B C 1
ATOM 3741 O O . ALA B 1 135 ? -4.781 10.516 -5.777 1 93.56 135 ALA B O 1
ATOM 3742 N N . ASP B 1 136 ? -6.887 10.398 -6.441 1 90.06 136 ASP B N 1
ATOM 3743 C CA . ASP B 1 136 ? -7.145 11.789 -6.086 1 90.06 136 ASP B CA 1
ATOM 3744 C C . ASP B 1 136 ? -7.371 11.945 -4.586 1 90.06 136 ASP B C 1
ATOM 3746 O O . ASP B 1 136 ? -7.578 13.055 -4.094 1 90.06 136 ASP B O 1
ATOM 3750 N N . GLU B 1 137 ? -7.273 10.867 -3.875 1 91.88 137 GLU B N 1
ATOM 3751 C CA . GLU B 1 137 ? -7.508 10.93 -2.436 1 91.88 137 GLU B CA 1
ATOM 3752 C C . GLU B 1 137 ? -6.281 11.453 -1.696 1 91.88 137 GLU B C 1
ATOM 3754 O O . GLU B 1 137 ? -6.379 11.875 -0.542 1 91.88 137 GLU B O 1
ATOM 3759 N N . TRP B 1 138 ? -5.141 11.414 -2.291 1 96.81 138 TRP B N 1
ATOM 3760 C CA . TRP B 1 138 ? -3.891 11.797 -1.643 1 96.81 138 TRP B CA 1
ATOM 3761 C C . TRP B 1 138 ? -3.844 13.297 -1.395 1 96.81 138 TRP B C 1
ATOM 3763 O O . TRP B 1 138 ? -4.004 14.094 -2.324 1 96.81 138 TRP B O 1
ATOM 3773 N N . HIS B 1 139 ? -3.6 13.688 -0.109 1 96.5 139 HIS B N 1
ATOM 3774 C CA . HIS B 1 139 ? -3.641 15.117 0.198 1 96.5 139 HIS B CA 1
ATOM 3775 C C . HIS B 1 139 ? -2.824 15.438 1.445 1 96.5 139 HIS B C 1
ATOM 3777 O O . HIS B 1 139 ? -2.324 14.523 2.113 1 96.5 139 HIS B O 1
ATOM 3783 N N . VAL B 1 140 ? -2.602 16.672 1.622 1 95.88 140 VAL B N 1
ATOM 3784 C CA . VAL B 1 140 ? -2.17 17.281 2.879 1 95.88 140 VAL B CA 1
ATOM 3785 C C . VAL B 1 140 ? -3.332 18.047 3.512 1 95.88 140 VAL B C 1
ATOM 3787 O O . VAL B 1 140 ? -4.082 18.734 2.818 1 95.88 140 VAL B O 1
ATOM 3790 N N . ASP B 1 141 ? -3.432 17.891 4.754 1 95.38 141 ASP B N 1
ATOM 3791 C CA . ASP B 1 141 ? -4.57 18.484 5.441 1 95.38 141 ASP B CA 1
ATOM 3792 C C . ASP B 1 141 ? -4.578 20 5.266 1 95.38 141 ASP B C 1
ATOM 3794 O O . ASP B 1 141 ? -3.537 20.656 5.398 1 95.38 141 ASP B O 1
ATOM 3798 N N . ALA B 1 142 ? -5.719 20.578 4.871 1 95.56 142 ALA B N 1
ATOM 3799 C CA . ALA B 1 142 ? -6.02 22 4.891 1 95.56 142 ALA B CA 1
ATOM 3800 C C . ALA B 1 142 ? -4.949 22.797 4.141 1 95.56 142 ALA B C 1
ATOM 3802 O O . ALA B 1 142 ? -4.559 23.875 4.57 1 95.56 142 ALA B O 1
ATOM 3803 N N . CYS B 1 143 ? -4.473 22.188 3.082 1 95.44 143 CYS B N 1
ATOM 3804 C CA . CYS B 1 143 ? -3.445 22.828 2.27 1 95.44 143 CYS B CA 1
ATOM 3805 C C . CYS B 1 143 ? -3.965 24.125 1.652 1 95.44 143 CYS B C 1
ATOM 3807 O O . CYS B 1 143 ? -3.186 24.922 1.143 1 95.44 143 CYS B O 1
ATOM 3809 N N . PHE B 1 144 ? -5.277 24.406 1.749 1 95.81 144 PHE B N 1
ATOM 3810 C CA . PHE B 1 144 ? -5.902 25.594 1.186 1 95.81 144 PHE B CA 1
ATOM 3811 C C . PHE B 1 144 ? -5.883 26.75 2.189 1 95.81 144 PHE B C 1
ATOM 3813 O O . PHE B 1 144 ? -6.336 27.859 1.885 1 95.81 144 PHE B O 1
ATOM 3820 N N . GLU B 1 145 ? -5.453 26.547 3.404 1 97.12 145 GLU B N 1
ATOM 3821 C CA . GLU B 1 145 ? -5.27 27.609 4.395 1 97.12 145 GLU B CA 1
ATOM 3822 C C . GLU B 1 145 ? -3.918 28.281 4.227 1 97.12 145 GLU B C 1
ATOM 3824 O O . GLU B 1 145 ? -2.959 27.672 3.75 1 97.12 145 GLU B O 1
ATOM 3829 N N . THR B 1 146 ? -3.85 29.562 4.691 1 97.75 146 THR B N 1
ATOM 3830 C CA . THR B 1 146 ? -2.586 30.297 4.66 1 97.75 146 THR B CA 1
ATOM 3831 C C . THR B 1 146 ? -1.542 29.609 5.535 1 97.75 146 THR B C 1
ATOM 3833 O O . THR B 1 146 ? -0.393 29.438 5.121 1 97.75 146 THR B O 1
ATOM 3836 N N . HIS B 1 147 ? -1.941 29.312 6.754 1 98.12 147 HIS B N 1
ATOM 3837 C CA . HIS B 1 147 ? -1.168 28.453 7.645 1 98.12 147 HIS B CA 1
ATOM 3838 C C . HIS B 1 147 ? -1.783 27.062 7.742 1 98.12 147 HIS B C 1
ATOM 3840 O O . HIS B 1 147 ? -2.77 26.859 8.453 1 98.12 147 HIS B O 1
ATOM 3846 N N . PRO B 1 148 ? -1.192 26.094 7.023 1 97.94 148 PRO B N 1
ATOM 3847 C CA . PRO B 1 148 ? -1.716 24.734 7.09 1 97.94 148 PRO B CA 1
ATOM 3848 C C . PRO B 1 148 ? -1.202 23.953 8.305 1 97.94 148 PRO B C 1
ATOM 3850 O O . PRO B 1 148 ? -0.311 24.438 9.008 1 97.94 148 PRO B O 1
ATOM 3853 N N . PRO B 1 149 ? -1.743 22.828 8.531 1 98.38 149 PRO B N 1
ATOM 3854 C CA . PRO B 1 149 ? -1.351 22.016 9.688 1 98.38 149 PRO B CA 1
ATOM 3855 C C . PRO B 1 149 ? 0.102 21.547 9.617 1 98.38 149 PRO B C 1
ATOM 3857 O O . PRO B 1 149 ? 0.6 21.234 8.531 1 98.38 149 PRO B O 1
ATOM 3860 N N . ASP B 1 150 ? 0.744 21.547 10.812 1 98.62 150 ASP B N 1
ATOM 3861 C CA . ASP B 1 150 ? 2.004 20.828 10.953 1 98.62 150 ASP B CA 1
ATOM 3862 C C . ASP B 1 150 ? 1.76 19.391 11.406 1 98.62 150 ASP B C 1
ATOM 3864 O O . ASP B 1 150 ? 1.867 18.453 10.609 1 98.62 150 ASP B O 1
ATOM 3868 N N . TYR B 1 151 ? 1.239 19.125 12.633 1 98.94 151 TYR B N 1
ATOM 3869 C CA . TYR B 1 151 ? 0.98 17.781 13.125 1 98.94 151 TYR B CA 1
ATOM 3870 C C . TYR B 1 151 ? -0.517 17.531 13.258 1 98.94 151 TYR B C 1
ATOM 3872 O O . TYR B 1 151 ? -1.25 18.359 13.805 1 98.94 151 TYR B O 1
ATOM 3880 N N . THR B 1 152 ? -0.951 16.422 12.766 1 98.81 152 THR B N 1
ATOM 3881 C CA . THR B 1 152 ? -2.314 15.938 12.953 1 98.81 152 THR B CA 1
ATOM 3882 C C . THR B 1 152 ? -2.324 14.664 13.797 1 98.81 152 THR B C 1
ATOM 3884 O O . THR B 1 152 ? -1.468 13.797 13.625 1 98.81 152 THR B O 1
ATOM 3887 N N . THR B 1 153 ? -3.248 14.602 14.75 1 98.88 153 THR B N 1
ATOM 3888 C CA . THR B 1 153 ? -3.469 13.414 15.562 1 98.88 153 THR B CA 1
ATOM 3889 C C . THR B 1 153 ? -4.859 12.836 15.305 1 98.88 153 THR B C 1
ATOM 3891 O O . THR B 1 153 ? -5.84 13.578 15.219 1 98.88 153 THR B O 1
ATOM 3894 N N . LEU B 1 154 ? -4.934 11.586 15.078 1 98.62 154 LEU B N 1
ATOM 3895 C CA . LEU B 1 154 ? -6.191 10.859 14.938 1 98.62 154 LEU B CA 1
ATOM 3896 C C . LEU B 1 154 ? -6.246 9.664 15.883 1 98.62 154 LEU B C 1
ATOM 3898 O O . LEU B 1 154 ? -5.406 8.766 15.805 1 98.62 154 LEU B O 1
ATOM 3902 N N . ARG B 1 155 ? -7.152 9.719 16.781 1 98.56 155 ARG B N 1
ATOM 3903 C CA . ARG B 1 155 ? -7.367 8.664 17.766 1 98.56 155 ARG B CA 1
ATOM 3904 C C . ARG B 1 155 ? -8.688 7.941 17.516 1 98.56 155 ARG B C 1
ATOM 3906 O O . ARG B 1 155 ? -9.742 8.57 17.469 1 98.56 155 ARG B O 1
ATOM 3913 N N . MET B 1 156 ? -8.609 6.648 17.453 1 97.81 156 MET B N 1
ATOM 3914 C CA . MET B 1 156 ? -9.805 5.875 17.125 1 97.81 156 MET B CA 1
ATOM 3915 C C . MET B 1 156 ? -10.523 5.43 18.391 1 97.81 156 MET B C 1
ATOM 3917 O O . MET B 1 156 ? -9.883 5.059 19.375 1 97.81 156 MET B O 1
ATOM 3921 N N . THR B 1 157 ? -11.844 5.477 18.359 1 96.88 157 THR B N 1
A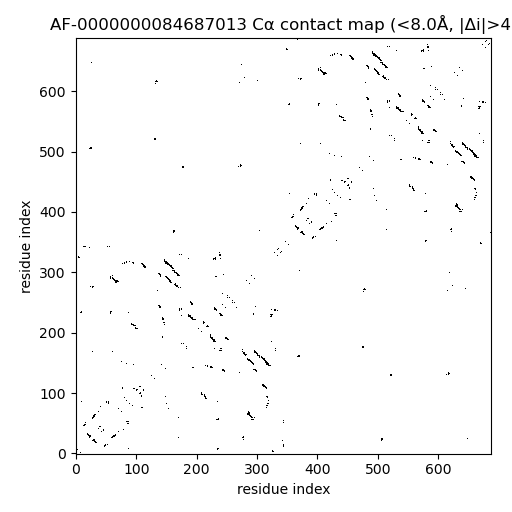TOM 3922 C CA . THR B 1 157 ? -12.656 4.93 19.438 1 96.88 157 THR B CA 1
ATOM 3923 C C . THR B 1 157 ? -13.43 3.703 18.969 1 96.88 157 THR B C 1
ATOM 3925 O O . THR B 1 157 ? -13.773 2.83 19.766 1 96.88 157 THR B O 1
ATOM 3928 N N . HIS B 1 158 ? -13.828 3.625 17.734 1 96.5 158 HIS B N 1
ATOM 3929 C CA . HIS B 1 158 ? -14.438 2.467 17.094 1 96.5 158 HIS B CA 1
ATOM 3930 C C . HIS B 1 158 ? -13.711 2.115 15.797 1 96.5 158 HIS B C 1
ATOM 3932 O O . HIS B 1 158 ? -13.398 3 14.992 1 96.5 158 HIS B O 1
ATOM 3938 N N . VAL B 1 159 ? -13.383 0.913 15.641 1 95.94 159 VAL B N 1
ATOM 3939 C CA . VAL B 1 159 ? -12.688 0.428 14.453 1 95.94 159 VAL B CA 1
ATOM 3940 C C . VAL B 1 159 ? -13.391 -0.815 13.914 1 95.94 159 VAL B C 1
ATOM 3942 O O . VAL B 1 159 ? -13.789 -1.691 14.68 1 95.94 159 VAL B O 1
ATOM 3945 N N . PRO B 1 160 ? -13.656 -0.876 12.602 1 95.31 160 PRO B N 1
ATOM 3946 C CA . PRO B 1 160 ? -14.172 -2.127 12.047 1 95.31 160 PRO B CA 1
ATOM 3947 C C . PRO B 1 160 ? -13.188 -3.283 12.164 1 95.31 160 PRO B C 1
ATOM 3949 O O . PRO B 1 160 ? -11.992 -3.059 12.391 1 95.31 160 PRO B O 1
ATOM 3952 N N . PRO B 1 161 ? -13.727 -4.539 12.055 1 94.31 161 PRO B N 1
ATOM 3953 C CA . PRO B 1 161 ? -12.828 -5.688 12.164 1 94.31 161 PRO B CA 1
ATOM 3954 C C . PRO B 1 161 ? -11.734 -5.68 11.102 1 94.31 161 PRO B C 1
ATOM 3956 O O . PRO B 1 161 ? -10.656 -6.238 11.312 1 94.31 161 PRO B O 1
ATOM 3959 N N . THR B 1 162 ? -11.969 -5.18 9.945 1 95.81 162 THR B N 1
ATOM 3960 C CA . THR B 1 162 ? -11.016 -5.004 8.859 1 95.81 162 THR B CA 1
ATOM 3961 C C . THR B 1 162 ? -11.406 -3.826 7.977 1 95.81 162 THR B C 1
ATOM 3963 O O . THR B 1 162 ? -12.578 -3.469 7.891 1 95.81 162 THR B O 1
ATOM 3966 N N . GLY B 1 163 ? -10.305 -3.217 7.359 1 95.75 163 GLY B N 1
ATOM 3967 C CA . GLY B 1 163 ? -10.562 -2.076 6.496 1 95.75 163 GLY B CA 1
ATOM 3968 C C . GLY B 1 163 ? -10.469 -0.746 7.219 1 95.75 163 GLY B C 1
ATOM 3969 O O . GLY B 1 163 ? -10.258 -0.707 8.43 1 95.75 163 GLY B O 1
ATOM 3970 N N . GLY B 1 164 ? -10.547 0.361 6.438 1 95.94 164 GLY B N 1
ATOM 3971 C CA . GLY B 1 164 ? -10.547 1.712 6.977 1 95.94 164 GLY B CA 1
ATOM 3972 C C . GLY B 1 164 ? -9.156 2.211 7.32 1 95.94 164 GLY B C 1
ATOM 3973 O O . GLY B 1 164 ? -9 3.17 8.078 1 95.94 164 GLY B O 1
ATOM 3974 N N . ASP B 1 165 ? -8.156 1.631 6.773 1 97.06 165 ASP B N 1
ATOM 3975 C CA . ASP B 1 165 ? -6.766 1.992 7.043 1 97.06 165 ASP B CA 1
ATOM 3976 C C . ASP B 1 165 ? -6.426 3.357 6.449 1 97.06 165 ASP B C 1
ATOM 3978 O O . ASP B 1 165 ? -7.215 3.918 5.684 1 97.06 165 ASP B O 1
ATOM 3982 N N . THR B 1 166 ? -5.359 3.902 6.848 1 97.69 166 THR B N 1
ATOM 3983 C CA . THR B 1 166 ? -4.855 5.152 6.289 1 97.69 166 THR B CA 1
ATOM 3984 C C . THR B 1 166 ? -3.516 4.93 5.59 1 97.69 166 THR B C 1
ATOM 3986 O O . THR B 1 166 ? -2.633 4.258 6.129 1 97.69 166 THR B O 1
ATOM 3989 N N . MET B 1 167 ? -3.443 5.395 4.418 1 98.19 167 MET B N 1
ATOM 3990 C CA . MET B 1 167 ? -2.197 5.355 3.656 1 98.19 167 MET B CA 1
ATOM 3991 C C . MET B 1 167 ? -1.404 6.645 3.848 1 98.19 167 MET B C 1
ATOM 3993 O O . MET B 1 167 ? -1.982 7.73 3.912 1 98.19 167 MET B O 1
ATOM 3997 N N . PHE B 1 168 ? -0.081 6.5 3.887 1 98.69 168 PHE B N 1
ATOM 3998 C CA . PHE B 1 168 ? 0.822 7.645 3.887 1 98.69 168 PHE B CA 1
ATOM 3999 C C . PHE B 1 168 ? 1.903 7.48 2.824 1 98.69 168 PHE B C 1
ATOM 4001 O O . PHE B 1 168 ? 2.322 6.359 2.525 1 98.69 168 PHE B O 1
ATOM 4008 N N . ALA B 1 169 ? 2.336 8.547 2.238 1 98.56 169 ALA B N 1
ATOM 4009 C CA . ALA B 1 169 ? 3.436 8.594 1.279 1 98.56 169 ALA B CA 1
ATOM 4010 C C . ALA B 1 169 ? 4.465 9.648 1.673 1 98.56 169 ALA B C 1
ATOM 4012 O O . ALA B 1 169 ? 4.102 10.742 2.113 1 98.56 169 ALA B O 1
ATOM 4013 N N . SER B 1 170 ? 5.695 9.414 1.438 1 98.5 170 SER B N 1
ATOM 4014 C CA . SER B 1 170 ? 6.777 10.289 1.866 1 98.5 170 SER B CA 1
ATOM 4015 C C . SER B 1 170 ? 6.984 11.438 0.882 1 98.5 170 SER B C 1
ATOM 4017 O O . SER B 1 170 ? 7.414 11.219 -0.253 1 98.5 170 SER B O 1
ATOM 4019 N N . SER B 1 171 ? 6.805 12.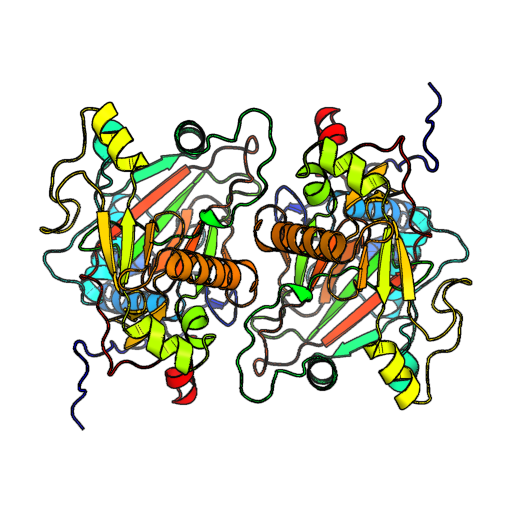633 1.382 1 98.44 171 SER B N 1
ATOM 4020 C CA . SER B 1 171 ? 7.074 13.82 0.571 1 98.44 171 SER B CA 1
ATOM 4021 C C . SER B 1 171 ? 8.57 14.008 0.347 1 98.44 171 SER B C 1
ATOM 4023 O O . SER B 1 171 ? 8.992 14.547 -0.681 1 98.44 171 SER B O 1
ATOM 4025 N N . TYR B 1 172 ? 9.375 13.539 1.335 1 98.62 172 TYR B N 1
ATOM 4026 C CA . TYR B 1 172 ? 10.82 13.602 1.189 1 98.62 172 TYR B CA 1
ATOM 4027 C C . TYR B 1 172 ? 11.297 12.711 0.041 1 98.62 172 TYR B C 1
ATOM 4029 O O . TYR B 1 172 ? 12.094 13.141 -0.792 1 98.62 172 TYR B O 1
ATOM 4037 N N . GLU B 1 173 ? 10.773 11.492 0.026 1 97.69 173 GLU B N 1
ATOM 4038 C CA . GLU B 1 173 ? 11.18 10.547 -1.013 1 97.69 173 GLU B CA 1
ATOM 4039 C C . GLU B 1 173 ? 10.703 11.008 -2.389 1 97.69 173 GLU B C 1
ATOM 4041 O O . GLU B 1 173 ? 11.414 10.828 -3.385 1 97.69 173 GLU B O 1
ATOM 4046 N N . LEU B 1 174 ? 9.508 11.531 -2.439 1 98.06 174 LEU B N 1
ATOM 4047 C CA . LEU B 1 174 ? 9.016 12.062 -3.707 1 98.06 174 LEU B CA 1
ATOM 4048 C C . LEU B 1 174 ? 9.977 13.094 -4.281 1 98.06 174 LEU B C 1
ATOM 4050 O O . LEU B 1 174 ? 10.289 13.055 -5.473 1 98.06 174 LEU B O 1
ATOM 4054 N N . TYR B 1 175 ? 10.406 14 -3.467 1 98.25 175 TYR B N 1
ATOM 4055 C CA . TYR B 1 175 ? 11.359 15 -3.922 1 98.25 175 TYR B CA 1
ATOM 4056 C C . TYR B 1 175 ? 12.648 14.344 -4.41 1 98.25 175 TYR B C 1
ATOM 4058 O O . TYR B 1 175 ? 13.148 14.672 -5.492 1 98.25 175 TYR B O 1
ATOM 4066 N N . ASP B 1 176 ? 13.148 13.406 -3.637 1 97.06 176 ASP B N 1
ATOM 4067 C CA . ASP B 1 176 ? 14.438 12.781 -3.914 1 97.06 176 ASP B CA 1
ATOM 4068 C C . ASP B 1 176 ? 14.375 11.945 -5.191 1 97.06 176 ASP B C 1
ATOM 4070 O O . ASP B 1 176 ? 15.406 11.672 -5.809 1 97.06 176 ASP B O 1
ATOM 4074 N N . ARG B 1 177 ? 13.242 11.586 -5.605 1 95.75 177 ARG B N 1
ATOM 4075 C CA . ARG B 1 177 ? 13.102 10.758 -6.797 1 95.75 177 ARG B CA 1
ATOM 4076 C C . ARG B 1 177 ? 13.07 11.609 -8.062 1 95.75 177 ARG B C 1
ATOM 4078 O O . ARG B 1 177 ? 13.172 11.094 -9.172 1 95.75 177 ARG B O 1
ATOM 4085 N N . LEU B 1 178 ? 12.875 12.859 -7.93 1 96.31 178 LEU B N 1
ATOM 4086 C CA . LEU B 1 178 ? 12.969 13.75 -9.078 1 96.31 178 LEU B CA 1
ATOM 4087 C C . LEU B 1 178 ? 14.414 13.891 -9.547 1 96.31 178 LEU B C 1
ATOM 4089 O O . LEU B 1 178 ? 15.336 13.953 -8.727 1 96.31 178 LEU B O 1
ATOM 4093 N N . SER B 1 179 ? 14.633 13.914 -10.82 1 94.88 179 SER B N 1
ATOM 4094 C CA . SER B 1 179 ? 15.961 14.258 -11.336 1 94.88 179 SER B CA 1
ATOM 4095 C C . SER B 1 179 ? 16.344 15.68 -10.969 1 94.88 179 SER B C 1
ATOM 4097 O O . SER B 1 179 ? 15.477 16.516 -10.703 1 94.88 179 SER B O 1
ATOM 4099 N N . PRO B 1 180 ? 17.594 15.953 -10.969 1 94.31 180 PRO B N 1
ATOM 4100 C CA . PRO B 1 180 ? 18.031 17.281 -10.531 1 94.31 180 PRO B CA 1
ATOM 4101 C C . PRO B 1 180 ? 17.391 18.406 -11.336 1 94.31 180 PRO B C 1
ATOM 4103 O O . PRO B 1 180 ? 16.922 19.391 -10.766 1 94.31 180 PRO B O 1
ATOM 4106 N N . PRO B 1 181 ? 17.25 18.344 -12.695 1 96 181 PRO B N 1
ATOM 4107 C CA . PRO B 1 181 ? 16.562 19.422 -13.422 1 96 181 PRO B CA 1
ATOM 4108 C C . PRO B 1 181 ? 15.109 19.578 -12.992 1 96 181 PRO B C 1
ATOM 4110 O O . PRO B 1 181 ? 14.609 20.703 -12.898 1 96 181 PRO B O 1
ATOM 4113 N N . PHE B 1 182 ? 14.383 18.469 -12.742 1 96.62 182 PHE B N 1
ATOM 4114 C CA . PHE B 1 182 ? 13 18.562 -12.297 1 96.62 182 PHE B CA 1
ATOM 4115 C C . PHE B 1 182 ? 12.914 19.109 -10.875 1 96.62 182 PHE B C 1
ATOM 4117 O O . PHE B 1 182 ? 11.961 19.812 -10.531 1 96.62 182 PHE B O 1
ATOM 4124 N N . GLN B 1 183 ? 13.922 18.781 -10.016 1 97.06 183 GLN B N 1
ATOM 4125 C CA . GLN B 1 183 ? 13.984 19.406 -8.695 1 97.06 183 GLN B CA 1
ATOM 4126 C C . GLN B 1 183 ? 14.07 20.922 -8.812 1 97.06 183 GLN B C 1
ATOM 4128 O O . GLN B 1 183 ? 13.273 21.641 -8.211 1 97.06 183 GLN B O 1
ATOM 4133 N N . ARG B 1 184 ? 14.938 21.406 -9.633 1 97.31 184 ARG B N 1
ATOM 4134 C CA . ARG B 1 184 ? 15.125 22.828 -9.812 1 97.31 184 ARG B CA 1
ATOM 4135 C C . ARG B 1 184 ? 13.852 23.484 -10.367 1 97.31 184 ARG B C 1
ATOM 4137 O O . ARG B 1 184 ? 13.461 24.562 -9.93 1 97.31 184 ARG B O 1
ATOM 4144 N N . LEU B 1 185 ? 13.273 22.828 -11.312 1 97.56 185 LEU B N 1
ATOM 4145 C CA . LEU B 1 185 ? 12.031 23.328 -11.891 1 97.56 185 LEU B CA 1
ATOM 4146 C C . LEU B 1 185 ? 10.961 23.516 -10.812 1 97.56 185 LEU B C 1
ATOM 4148 O O . LEU B 1 185 ? 10.375 24.594 -10.695 1 97.56 185 LEU B O 1
ATOM 4152 N N . LEU B 1 186 ? 10.734 22.5 -10.008 1 97.88 186 LEU B N 1
ATOM 4153 C CA . LEU B 1 186 ? 9.625 22.5 -9.062 1 97.88 186 LEU B CA 1
ATOM 4154 C C . LEU B 1 186 ? 9.93 23.391 -7.871 1 97.88 186 LEU B C 1
ATOM 4156 O O . LEU B 1 186 ? 9.008 23.906 -7.227 1 97.88 186 LEU B O 1
ATOM 4160 N N . GLU B 1 187 ? 11.18 23.594 -7.48 1 97.69 187 GLU B N 1
ATOM 4161 C CA . GLU B 1 187 ? 11.578 24.484 -6.406 1 97.69 187 GLU B CA 1
ATOM 4162 C C . GLU B 1 187 ? 11.133 25.922 -6.688 1 97.69 187 GLU B C 1
ATOM 4164 O O . GLU B 1 187 ? 10.906 26.703 -5.762 1 97.69 187 GLU B O 1
ATOM 4169 N N . GLY B 1 188 ? 10.852 26.281 -7.875 1 95.12 188 GLY B N 1
ATOM 4170 C CA . GLY B 1 188 ? 10.477 27.641 -8.242 1 95.12 188 GLY B CA 1
ATOM 4171 C C . GLY B 1 188 ? 8.984 27.812 -8.461 1 95.12 188 GLY B C 1
ATOM 4172 O O . GLY B 1 188 ? 8.523 28.922 -8.766 1 95.12 188 GLY B O 1
ATOM 4173 N N . LEU B 1 189 ? 8.242 26.781 -8.227 1 97.81 189 LEU B N 1
ATOM 4174 C CA . LEU B 1 189 ? 6.832 26.828 -8.602 1 97.81 189 LEU B CA 1
ATOM 4175 C C . LEU B 1 189 ? 5.938 26.766 -7.367 1 97.81 189 LEU B C 1
ATOM 4177 O O . LEU B 1 189 ? 6.398 26.422 -6.277 1 97.81 189 LEU B O 1
ATOM 4181 N N . LYS B 1 190 ? 4.742 27.188 -7.598 1 98 190 LYS B N 1
ATOM 4182 C CA . LYS B 1 190 ? 3.695 27.109 -6.586 1 98 190 LYS B CA 1
ATOM 4183 C C . LYS B 1 190 ? 2.5 26.297 -7.09 1 98 190 LYS B C 1
ATOM 4185 O O . LYS B 1 190 ? 2.256 26.234 -8.297 1 98 190 LYS B O 1
ATOM 4190 N N . ILE B 1 191 ? 1.863 25.734 -6.215 1 97.94 191 ILE B N 1
ATOM 4191 C CA . ILE B 1 191 ? 0.625 25.016 -6.5 1 97.94 191 ILE B CA 1
ATOM 4192 C C . ILE B 1 191 ? -0.557 25.766 -5.887 1 97.94 191 ILE B C 1
ATOM 4194 O O . ILE B 1 191 ? -0.5 26.172 -4.723 1 97.94 191 ILE B O 1
ATOM 4198 N N . HIS B 1 192 ? -1.567 25.984 -6.707 1 97.56 192 HIS B N 1
ATOM 4199 C CA . HIS B 1 192 ? -2.793 26.625 -6.258 1 97.56 192 HIS B CA 1
ATOM 4200 C C . HIS B 1 192 ? -3.83 25.609 -5.812 1 97.56 192 HIS B C 1
ATOM 4202 O O . HIS B 1 192 ? -4.258 24.766 -6.605 1 97.56 192 HIS B O 1
ATOM 4208 N N . TYR B 1 193 ? -4.191 25.688 -4.543 1 96.88 193 TYR B N 1
ATOM 4209 C CA . TYR B 1 193 ? -5.199 24.797 -3.977 1 96.88 193 TYR B CA 1
ATOM 4210 C C . TYR B 1 193 ? -6.543 25.5 -3.848 1 96.88 193 TYR B C 1
ATOM 4212 O O . TYR B 1 193 ? -6.594 26.719 -3.588 1 96.88 193 TYR B O 1
ATOM 4220 N N . HIS B 1 194 ? -7.562 24.734 -4.059 1 95.69 194 HIS B N 1
ATOM 4221 C CA . HIS B 1 194 ? -8.922 25.234 -3.885 1 95.69 194 HIS B CA 1
ATOM 4222 C C . HIS B 1 194 ? -9.875 24.125 -3.48 1 95.69 194 HIS B C 1
ATOM 4224 O O . HIS B 1 194 ? -9.938 23.078 -4.141 1 95.69 194 HIS B O 1
ATOM 4230 N N . SER B 1 195 ? -10.523 24.297 -2.357 1 93.56 195 SER B N 1
ATOM 4231 C CA . SER B 1 195 ? -11.609 23.391 -1.993 1 93.56 195 SER B CA 1
ATOM 4232 C C . SER B 1 195 ? -12.977 24.031 -2.26 1 93.56 195 SER B C 1
ATOM 4234 O O . SER B 1 195 ? -13.625 24.531 -1.339 1 93.56 195 SER B O 1
ATOM 4236 N N . ALA B 1 196 ? -13.383 23.875 -3.482 1 90.5 196 ALA B N 1
ATOM 4237 C CA . ALA B 1 196 ? -14.672 24.422 -3.883 1 90.5 196 ALA B CA 1
ATOM 4238 C C . ALA B 1 196 ? -15.812 23.734 -3.145 1 90.5 196 ALA B C 1
ATOM 4240 O O . ALA B 1 196 ? -16.812 24.375 -2.811 1 90.5 196 ALA B O 1
ATOM 4241 N N . SER B 1 197 ? -15.656 22.5 -2.92 1 87.19 197 SER B N 1
ATOM 4242 C CA . SER B 1 197 ? -16.688 21.734 -2.23 1 87.19 197 SER B CA 1
ATOM 4243 C C . SER B 1 197 ? -16.875 22.219 -0.796 1 87.19 197 SER B C 1
ATOM 4245 O O . SER B 1 197 ? -18 22.297 -0.301 1 87.19 197 SER B O 1
ATOM 4247 N N . LEU B 1 198 ? -15.82 22.5 -0.188 1 90.06 198 LEU B N 1
ATOM 4248 C CA . LEU B 1 198 ? -15.898 23.031 1.173 1 90.06 198 LEU B CA 1
ATOM 4249 C C . LEU B 1 198 ? -16.578 24.391 1.193 1 90.06 198 LEU B C 1
ATOM 4251 O O . LEU B 1 198 ? -17.375 24.688 2.084 1 90.06 198 LEU B O 1
ATOM 4255 N N . SER B 1 199 ? -16.219 25.203 0.265 1 92.19 199 SER B N 1
ATOM 4256 C CA . SER B 1 199 ? -16.859 26.516 0.147 1 92.19 199 SER B CA 1
ATOM 4257 C C . SER B 1 199 ? -18.375 26.375 -0.004 1 92.19 199 SER B C 1
ATOM 4259 O O . SER B 1 199 ? -19.141 27.078 0.644 1 92.19 199 SER B O 1
ATOM 4261 N N . ARG B 1 200 ? -18.75 25.469 -0.832 1 91.38 200 ARG B N 1
ATOM 4262 C CA . ARG B 1 200 ? -20.172 25.234 -1.059 1 91.38 200 ARG B CA 1
ATOM 4263 C C . ARG B 1 200 ? -20.844 24.719 0.207 1 91.38 200 ARG B C 1
ATOM 4265 O O . ARG B 1 200 ? -21.953 25.125 0.537 1 91.38 200 ARG B O 1
ATOM 4272 N N . ALA B 1 201 ? -20.188 23.828 0.87 1 89.38 201 ALA B N 1
ATOM 4273 C CA . ALA B 1 201 ? -20.734 23.25 2.09 1 89.38 201 ALA B CA 1
ATOM 4274 C C . ALA B 1 201 ? -20.938 24.328 3.162 1 89.38 201 ALA B C 1
ATOM 4276 O O . ALA B 1 201 ? -21.969 24.328 3.852 1 89.38 201 ALA B O 1
ATOM 4277 N N . VAL B 1 202 ? -20 25.156 3.32 1 92.06 202 VAL B N 1
ATOM 4278 C CA . VAL B 1 202 ? -20.031 26.234 4.297 1 92.06 202 VAL B CA 1
ATOM 4279 C C . VAL B 1 202 ? -21.188 27.188 3.969 1 92.06 202 VAL B C 1
ATOM 4281 O O . VAL B 1 202 ? -21.953 27.562 4.855 1 92.06 202 VAL B O 1
ATOM 4284 N N . LYS B 1 203 ? -21.297 27.531 2.783 1 91.69 203 LYS B N 1
ATOM 4285 C CA . LYS B 1 203 ? -22.375 28.406 2.348 1 91.69 203 LYS B CA 1
ATOM 4286 C C . LYS B 1 203 ? -23.734 27.781 2.602 1 91.69 203 LYS B C 1
ATOM 4288 O O . LYS B 1 203 ? -24.656 28.453 3.07 1 91.69 203 LYS B O 1
ATOM 4293 N N . ALA B 1 204 ? -23.812 26.578 2.309 1 92.12 204 ALA B N 1
ATOM 4294 C CA . ALA B 1 204 ? -25.078 25.859 2.445 1 92.12 204 ALA B CA 1
ATOM 4295 C C . ALA B 1 204 ? -25.469 25.688 3.914 1 92.12 204 ALA B C 1
ATOM 4297 O O . ALA B 1 204 ? -26.656 25.719 4.258 1 92.12 204 ALA B O 1
ATOM 4298 N N . SER B 1 205 ? -24.516 25.453 4.699 1 90.5 205 SER B N 1
ATOM 4299 C CA . SER B 1 205 ? -24.766 25.219 6.117 1 90.5 205 SER B CA 1
ATOM 4300 C C . SER B 1 205 ? -25.25 26.484 6.812 1 90.5 205 SER B C 1
ATOM 4302 O O . SER B 1 205 ? -26.031 26.422 7.77 1 90.5 205 SER B O 1
ATOM 4304 N N . GLY B 1 206 ? -24.766 27.625 6.461 1 89.75 206 GLY B N 1
ATOM 4305 C CA . GLY B 1 206 ? -25.094 28.906 7.07 1 89.75 206 GLY B CA 1
ATOM 4306 C C . GLY B 1 206 ? -24.5 29.078 8.453 1 89.75 206 GLY B C 1
ATOM 4307 O O . GLY B 1 206 ? -24.781 30.062 9.141 1 89.75 206 GLY B O 1
ATOM 4308 N N . LYS B 1 207 ? -23.766 28.109 8.859 1 91.88 207 LYS B N 1
ATOM 4309 C CA . LYS B 1 207 ? -23.188 28.156 10.203 1 91.88 207 LYS B CA 1
ATOM 4310 C C . LYS B 1 207 ? -21.703 27.781 10.18 1 91.88 207 LYS B C 1
ATOM 4312 O O . LYS B 1 207 ? -21.281 26.859 10.875 1 91.88 207 LYS B O 1
ATOM 4317 N N . PRO B 1 208 ? -20.938 28.5 9.414 1 91.12 208 PRO B N 1
ATOM 4318 C CA . PRO B 1 208 ? -19.5 28.219 9.391 1 91.12 208 PRO B CA 1
ATOM 4319 C C . PRO B 1 208 ? -18.797 28.625 10.688 1 91.12 208 PRO B C 1
ATOM 4321 O O . PRO B 1 208 ? -19.266 29.516 11.391 1 91.12 208 PRO B O 1
ATOM 4324 N N . TYR B 1 209 ? -17.734 27.891 11.016 1 93.38 209 TYR B N 1
ATOM 4325 C CA . TYR B 1 209 ? -16.875 28.391 12.086 1 93.38 209 TYR B CA 1
ATOM 4326 C C . TYR B 1 209 ? -16.359 29.781 11.766 1 93.38 209 TYR B C 1
ATOM 4328 O O . TYR B 1 209 ? -15.898 30.047 10.648 1 93.38 209 TYR B O 1
ATOM 4336 N N . PRO B 1 210 ? -16.391 30.578 12.766 1 91.94 210 PRO B N 1
ATOM 4337 C CA . PRO B 1 210 ? -15.914 31.938 12.492 1 91.94 210 PRO B CA 1
ATOM 4338 C C . PRO B 1 210 ? -14.391 32.031 12.414 1 91.94 210 PRO B C 1
ATOM 4340 O O . PRO B 1 210 ? -13.695 31.094 12.859 1 91.94 210 PRO B O 1
ATOM 4343 N N . ASP B 1 211 ? -13.906 32.969 11.836 1 90.75 211 ASP B N 1
ATOM 4344 C CA . ASP B 1 211 ? -12.469 33.25 11.766 1 90.75 211 ASP B CA 1
ATOM 4345 C C . ASP B 1 211 ? -11.938 33.719 13.117 1 90.75 211 ASP B C 1
ATOM 4347 O O . ASP B 1 211 ? -12.688 34.25 13.945 1 90.75 211 ASP B O 1
ATOM 4351 N N . PRO B 1 212 ? -10.594 33.5 13.406 1 96.06 212 PRO B N 1
ATOM 4352 C CA . PRO B 1 212 ? -9.641 32.75 12.578 1 96.06 212 PRO B CA 1
ATOM 4353 C C . PRO B 1 212 ? -9.695 31.234 12.844 1 96.06 212 PRO B C 1
ATOM 4355 O O . PRO B 1 212 ? -10.234 30.812 13.867 1 96.06 212 PRO B O 1
ATOM 4358 N N . ARG B 1 213 ? -9.352 30.438 12.023 1 97.06 213 ARG B N 1
ATOM 4359 C CA . ARG B 1 213 ? -9.336 28.984 12.141 1 97.06 213 ARG B CA 1
ATOM 4360 C C . ARG B 1 213 ? -7.949 28.484 12.531 1 97.06 213 ARG B C 1
ATOM 4362 O O . ARG B 1 213 ? -7.277 27.812 11.742 1 97.06 213 ARG B O 1
ATOM 4369 N N . GLY B 1 214 ? -7.512 28.797 13.797 1 97.38 214 GLY B N 1
ATOM 4370 C CA . GLY B 1 214 ? -6.273 28.281 14.352 1 97.38 214 GLY B CA 1
ATOM 4371 C C . GLY B 1 214 ? -5.09 29.203 14.141 1 97.38 214 GLY B C 1
ATOM 4372 O O . GLY B 1 214 ? -4.074 29.094 14.828 1 97.38 214 GLY B O 1
ATOM 4373 N N . ALA B 1 215 ? -5.117 30.141 13.141 1 98.06 215 ALA B N 1
ATOM 4374 C CA . ALA B 1 215 ? -4.113 31.172 12.883 1 98.06 215 ALA B CA 1
ATOM 4375 C C . ALA B 1 215 ? -4.766 32.469 12.391 1 98.06 215 ALA B C 1
ATOM 4377 O O . ALA B 1 215 ? -5.738 32.406 11.633 1 98.06 215 ALA B O 1
ATOM 4378 N N . PRO B 1 216 ? -4.16 33.625 12.711 1 97.81 216 PRO B N 1
ATOM 4379 C CA . PRO B 1 216 ? -4.77 34.906 12.336 1 97.81 216 PRO B CA 1
ATOM 4380 C C . PRO B 1 216 ? -5.004 35.031 10.836 1 97.81 216 PRO B C 1
ATOM 4382 O O . PRO B 1 216 ? -5.973 35.656 10.406 1 97.81 216 PRO B O 1
ATOM 4385 N N . ALA B 1 217 ? -4.227 34.406 10.094 1 97.56 217 ALA B N 1
ATOM 4386 C CA . ALA B 1 217 ? -4.293 34.562 8.648 1 97.56 217 ALA B CA 1
ATOM 4387 C C . ALA B 1 217 ? -5.281 33.594 8.031 1 97.56 217 ALA B C 1
ATOM 4389 O O . ALA B 1 217 ? -5.633 33.688 6.855 1 97.56 217 ALA B O 1
ATOM 4390 N N . ASN B 1 218 ? -5.719 32.594 8.758 1 97.94 218 ASN B N 1
ATOM 4391 C CA . ASN B 1 218 ? -6.695 31.609 8.266 1 97.94 218 ASN B CA 1
ATOM 4392 C C . ASN B 1 218 ? -8.117 32.156 8.391 1 97.94 218 ASN B C 1
ATOM 4394 O O . ASN B 1 218 ? -8.844 31.781 9.32 1 97.94 218 ASN B O 1
ATOM 4398 N N . VAL B 1 219 ? -8.445 32.969 7.418 1 96.75 219 VAL B N 1
ATOM 4399 C CA . VAL B 1 219 ? -9.734 33.656 7.445 1 96.75 219 VAL B CA 1
ATOM 4400 C C . VAL B 1 219 ? -10.406 33.531 6.082 1 96.75 219 VAL B C 1
ATOM 4402 O O . VAL B 1 219 ? -9.781 33.125 5.102 1 96.75 219 VAL B O 1
ATOM 4405 N N . GLY B 1 220 ? -11.672 33.844 6.051 1 95.06 220 GLY B N 1
ATOM 4406 C CA . GLY B 1 220 ? -12.43 33.812 4.812 1 95.06 220 GLY B CA 1
ATOM 4407 C C . GLY B 1 220 ? -12.961 32.438 4.48 1 95.06 220 GLY B C 1
ATOM 4408 O O . GLY B 1 220 ? -12.555 31.438 5.098 1 95.06 220 GLY B O 1
ATOM 4409 N N . TYR B 1 221 ? -13.797 32.375 3.518 1 94.94 221 TYR B N 1
ATOM 4410 C CA . TYR B 1 221 ? -14.477 31.109 3.234 1 94.94 221 TYR B CA 1
ATOM 4411 C C . TYR B 1 221 ? -14.258 30.688 1.787 1 94.94 221 TYR B C 1
ATOM 4413 O O . TYR B 1 221 ? -15.008 29.875 1.256 1 94.94 221 TYR B O 1
ATOM 4421 N N . GLU B 1 222 ? -13.297 31.188 1.126 1 94.31 222 GLU B N 1
ATOM 4422 C CA . GLU B 1 222 ? -13.008 30.797 -0.252 1 94.31 222 GLU B CA 1
ATOM 4423 C C . GLU B 1 222 ? -12.195 29.516 -0.308 1 94.31 222 GLU B C 1
ATOM 4425 O O . GLU B 1 222 ? -12.305 28.75 -1.267 1 94.31 222 GLU B O 1
ATOM 4430 N N . PHE B 1 223 ? -11.359 29.297 0.729 1 95.38 223 PHE B N 1
ATOM 4431 C CA . PHE B 1 223 ? -10.531 28.094 0.888 1 95.38 223 PHE B CA 1
ATOM 4432 C C . PHE B 1 223 ? -9.648 27.891 -0.336 1 95.38 223 PHE B C 1
ATOM 4434 O O . PHE B 1 223 ? -9.648 26.797 -0.926 1 95.38 223 PHE B O 1
ATOM 4441 N N . LYS B 1 224 ? -9.039 28.906 -0.778 1 96.5 224 LYS B N 1
ATOM 4442 C CA . LYS B 1 224 ? -8.055 28.922 -1.855 1 96.5 224 LYS B CA 1
ATOM 4443 C C . LYS B 1 224 ? -6.738 29.547 -1.396 1 96.5 224 LYS B C 1
ATOM 4445 O O . LYS B 1 224 ? -6.738 30.547 -0.673 1 96.5 224 LYS B O 1
ATOM 4450 N N . ASN B 1 225 ? -5.691 28.953 -1.719 1 96.56 225 ASN B N 1
ATOM 4451 C CA . ASN B 1 225 ? -4.363 29.453 -1.378 1 96.56 225 ASN B CA 1
ATOM 4452 C C . ASN B 1 225 ? -3.293 28.859 -2.291 1 96.56 225 ASN B C 1
ATOM 4454 O O . ASN B 1 225 ? -3.508 27.812 -2.916 1 96.56 225 ASN B O 1
ATOM 4458 N N . SER B 1 226 ? -2.215 29.547 -2.443 1 97.31 226 SER B N 1
ATOM 4459 C CA . SER B 1 226 ? -1.051 29.062 -3.182 1 97.31 226 SER B CA 1
ATOM 4460 C C . SER B 1 226 ? 0.089 28.688 -2.238 1 97.31 226 SER B C 1
ATOM 4462 O O . SER B 1 226 ? 0.411 29.453 -1.318 1 97.31 226 SER B O 1
ATOM 4464 N N . GLN B 1 227 ? 0.611 27.547 -2.4 1 97.75 227 GLN B N 1
ATOM 4465 C CA . GLN B 1 227 ? 1.719 27.047 -1.584 1 97.75 227 GLN B CA 1
ATOM 4466 C C . GLN B 1 227 ? 2.92 26.688 -2.451 1 97.75 227 GLN B C 1
ATOM 4468 O O . GLN B 1 227 ? 2.764 26.328 -3.619 1 97.75 227 GLN B O 1
ATOM 4473 N N . PRO B 1 228 ? 4.117 26.828 -1.87 1 98 228 PRO B N 1
ATOM 4474 C CA . PRO B 1 228 ? 5.258 26.328 -2.641 1 98 228 PRO B CA 1
ATOM 4475 C C . PRO B 1 228 ? 5.141 24.844 -2.961 1 98 228 PRO B C 1
ATOM 4477 O O . PRO B 1 228 ? 4.742 24.047 -2.102 1 98 228 PRO B O 1
ATOM 4480 N N . LEU B 1 229 ? 5.461 24.469 -4.152 1 97.81 229 LEU B N 1
ATOM 4481 C CA . LEU B 1 229 ? 5.418 23.078 -4.57 1 97.81 229 LEU B CA 1
ATOM 4482 C C . LEU B 1 229 ? 6.484 22.25 -3.844 1 97.81 229 LEU B C 1
ATOM 4484 O O . LEU B 1 229 ? 6.293 21.062 -3.596 1 97.81 229 LEU B O 1
ATOM 4488 N N . VAL B 1 230 ? 7.637 22.828 -3.609 1 98.44 230 VAL B N 1
ATOM 4489 C CA . VAL B 1 230 ? 8.664 22.281 -2.736 1 98.44 230 VAL B CA 1
ATOM 4490 C C . VAL B 1 230 ? 8.805 23.141 -1.488 1 98.44 230 VAL B C 1
ATOM 4492 O O . VAL B 1 230 ? 9 24.359 -1.589 1 98.44 230 VAL B O 1
ATOM 4495 N N . ARG B 1 231 ? 8.664 22.516 -0.387 1 98.19 231 ARG B N 1
ATOM 4496 C CA . ARG B 1 231 ? 8.789 23.281 0.85 1 98.19 231 ARG B CA 1
ATOM 4497 C C . ARG B 1 231 ? 9.922 22.734 1.717 1 98.19 231 ARG B C 1
ATOM 4499 O O . ARG B 1 231 ? 10.398 21.625 1.494 1 98.19 231 ARG B O 1
ATOM 4506 N N . THR B 1 232 ? 10.383 23.547 2.66 1 98.62 232 THR B N 1
ATOM 4507 C CA . THR B 1 232 ? 11.352 23.156 3.68 1 98.62 232 THR B CA 1
ATOM 4508 C C . THR B 1 232 ? 10.648 22.875 5.004 1 98.62 232 THR B C 1
ATOM 4510 O O . THR B 1 232 ? 9.844 23.672 5.473 1 98.62 232 THR B O 1
ATOM 4513 N N . ASN B 1 233 ? 10.797 21.688 5.523 1 98.69 233 ASN B N 1
ATOM 4514 C CA . ASN B 1 233 ? 10.344 21.406 6.879 1 98.69 233 ASN B CA 1
ATOM 4515 C C . ASN B 1 233 ? 11.219 22.094 7.922 1 98.69 233 ASN B C 1
ATOM 4517 O O . ASN B 1 233 ? 12.414 21.797 8.023 1 98.69 233 ASN B O 1
ATOM 4521 N N . PRO B 1 234 ? 10.688 22.984 8.664 1 98.44 234 PRO B N 1
ATOM 4522 C CA . PRO B 1 234 ? 11.531 23.766 9.586 1 98.44 234 PRO B CA 1
ATOM 4523 C C . PRO B 1 234 ? 12.133 22.906 10.695 1 98.44 234 PRO B C 1
ATOM 4525 O O . PRO B 1 234 ? 13.102 23.312 11.336 1 98.44 234 PRO B O 1
ATOM 4528 N N . VAL B 1 235 ? 11.562 21.766 10.922 1 98.69 235 VAL B N 1
ATOM 4529 C CA . VAL B 1 235 ? 12.008 20.906 12.023 1 98.69 235 VAL B CA 1
ATOM 4530 C C . VAL B 1 235 ? 13.234 20.109 11.586 1 98.69 235 VAL B C 1
ATOM 4532 O O . VAL B 1 235 ? 14.195 19.953 12.344 1 98.69 235 VAL B O 1
ATOM 4535 N N . THR B 1 236 ? 13.25 19.578 10.328 1 98.19 236 THR B N 1
ATOM 4536 C CA . THR B 1 236 ? 14.32 18.719 9.844 1 98.19 236 THR B CA 1
ATOM 4537 C C . THR B 1 236 ? 15.281 19.5 8.945 1 98.19 236 THR B C 1
ATOM 4539 O O . THR B 1 236 ? 16.422 19.078 8.75 1 98.19 236 THR B O 1
ATOM 4542 N N . GLY B 1 237 ? 14.789 20.547 8.344 1 98.12 237 GLY B N 1
ATOM 4543 C CA . GLY B 1 237 ? 15.562 21.266 7.336 1 98.12 237 GLY B CA 1
ATOM 4544 C C . GLY B 1 237 ? 15.531 20.594 5.98 1 98.12 237 GLY B C 1
ATOM 4545 O O . GLY B 1 237 ? 16.328 20.922 5.094 1 98.12 237 GLY B O 1
ATOM 4546 N N . TRP B 1 238 ? 14.688 19.594 5.801 1 98.69 238 TRP B N 1
ATOM 4547 C CA . TRP B 1 238 ? 14.688 18.797 4.582 1 98.69 238 TRP B CA 1
ATOM 4548 C C . TRP B 1 238 ? 13.68 19.328 3.572 1 98.69 238 TRP B C 1
ATOM 4550 O O . TRP B 1 238 ? 12.641 19.875 3.953 1 98.69 238 TRP B O 1
ATOM 4560 N N . LYS B 1 239 ? 13.984 19.156 2.293 1 98.69 239 LYS B N 1
ATOM 4561 C CA . LYS B 1 239 ? 13.078 19.484 1.197 1 98.69 239 LYS B CA 1
ATOM 4562 C C . LYS B 1 239 ? 12.023 18.391 1.008 1 98.69 239 LYS B C 1
ATOM 4564 O O . LYS B 1 239 ? 12.336 17.203 1.099 1 98.69 239 LYS B O 1
ATOM 4569 N N . ALA B 1 240 ? 10.812 18.797 0.829 1 98.44 240 ALA B N 1
ATOM 4570 C CA . ALA B 1 240 ? 9.68 17.891 0.617 1 98.44 240 ALA B CA 1
ATOM 4571 C C . ALA B 1 240 ? 8.812 18.375 -0.542 1 98.44 240 ALA B C 1
ATOM 4573 O O . ALA B 1 240 ? 8.609 19.578 -0.723 1 98.44 240 ALA B O 1
ATOM 4574 N N . LEU B 1 241 ? 8.359 17.438 -1.342 1 97.62 241 LEU B N 1
ATOM 4575 C CA . LEU B 1 241 ? 7.344 17.766 -2.336 1 97.62 241 LEU B CA 1
ATOM 4576 C C . LEU B 1 241 ? 5.973 17.906 -1.685 1 97.62 241 LEU B C 1
ATOM 4578 O O . LEU B 1 241 ? 5.391 16.922 -1.219 1 97.62 241 LEU B O 1
ATOM 4582 N N . TYR B 1 242 ? 5.5 19.078 -1.627 1 93.44 242 TYR B N 1
ATOM 4583 C CA . TYR B 1 242 ? 4.242 19.438 -0.977 1 93.44 242 TYR B CA 1
ATOM 4584 C C . TYR B 1 242 ? 3.102 19.484 -1.984 1 93.44 242 TYR B C 1
ATOM 4586 O O . TYR B 1 242 ? 2.535 20.547 -2.242 1 93.44 242 TYR B O 1
ATOM 4594 N N . ALA B 1 243 ? 2.676 18.297 -2.557 1 86.94 243 ALA B N 1
ATOM 4595 C CA . ALA B 1 243 ? 1.91 18.281 -3.801 1 86.94 243 ALA B CA 1
ATOM 4596 C C . ALA B 1 243 ? 0.739 17.312 -3.707 1 86.94 243 ALA B C 1
ATOM 4598 O O . ALA B 1 243 ? 0.498 16.531 -4.633 1 86.94 243 ALA B O 1
ATOM 4599 N N . GLY B 1 244 ? -0.029 17.406 -2.68 1 84.38 244 GLY B N 1
ATOM 4600 C CA . GLY B 1 244 ? -1.268 16.656 -2.668 1 84.38 244 GLY B CA 1
ATOM 4601 C C . GLY B 1 244 ? -2.223 17.047 -3.777 1 84.38 244 GLY B C 1
ATOM 4602 O O . GLY B 1 244 ? -2.35 18.234 -4.102 1 84.38 244 GLY B O 1
ATOM 4603 N N . VAL B 1 245 ? -2.979 16.094 -4.367 1 85.25 245 VAL B N 1
ATOM 4604 C CA . VAL B 1 245 ? -3.689 16.391 -5.609 1 85.25 245 VAL B CA 1
ATOM 4605 C C . VAL B 1 245 ? -5.168 16.641 -5.312 1 85.25 245 VAL B C 1
ATOM 4607 O O . VAL B 1 245 ? -5.879 17.234 -6.125 1 85.25 245 VAL B O 1
ATOM 4610 N N . LEU B 1 246 ? -5.754 16.156 -4.297 1 87.94 246 LEU B N 1
ATOM 4611 C CA . LEU B 1 246 ? -7.184 16.234 -4.012 1 87.94 246 LEU B CA 1
ATOM 4612 C C . LEU B 1 246 ? -7.676 17.672 -4.113 1 87.94 246 LEU B C 1
ATOM 4614 O O . LEU B 1 246 ? -8.727 17.922 -4.707 1 87.94 246 LEU B O 1
ATOM 4618 N N . PHE B 1 247 ? -6.914 18.719 -3.686 1 91.88 247 PHE B N 1
ATOM 4619 C CA . PHE B 1 247 ? -7.359 20.109 -3.688 1 91.88 247 PHE B CA 1
ATOM 4620 C C . PHE B 1 247 ? -6.559 20.922 -4.691 1 91.88 247 PHE B C 1
ATOM 4622 O O . PHE B 1 247 ? -6.664 22.156 -4.723 1 91.88 247 PHE B O 1
ATOM 4629 N N . ALA B 1 248 ? -5.785 20.266 -5.484 1 94.5 248 ALA B N 1
ATOM 4630 C CA . ALA B 1 248 ? -4.926 21 -6.418 1 94.5 248 ALA B CA 1
ATOM 4631 C C . ALA B 1 248 ? -5.723 21.5 -7.617 1 94.5 248 ALA B C 1
ATOM 4633 O O . ALA B 1 248 ? -6.449 20.734 -8.258 1 94.5 248 ALA B O 1
ATOM 4634 N N . GLN B 1 249 ? -5.605 22.688 -7.902 1 94.56 249 GLN B N 1
ATOM 4635 C CA . GLN B 1 249 ? -6.258 23.266 -9.078 1 94.56 249 GLN B CA 1
ATOM 4636 C C . GLN B 1 249 ? -5.285 23.391 -10.242 1 94.56 249 GLN B C 1
ATOM 4638 O O . GLN B 1 249 ? -5.605 22.984 -11.367 1 94.56 249 GLN B O 1
ATOM 4643 N N . ARG B 1 250 ? -4.129 23.969 -9.914 1 96.06 250 ARG B N 1
ATOM 4644 C CA . ARG B 1 250 ? -3.127 24.141 -10.961 1 96.06 250 ARG B CA 1
ATOM 4645 C C . ARG B 1 250 ? -1.765 24.484 -10.367 1 96.06 250 ARG B C 1
ATOM 4647 O O . ARG B 1 250 ? -1.675 24.906 -9.211 1 96.06 250 ARG B O 1
ATOM 4654 N N . ILE B 1 251 ? -0.783 24.25 -11.195 1 97.56 251 ILE B N 1
ATOM 4655 C CA . ILE B 1 251 ? 0.55 24.766 -10.891 1 97.56 251 ILE B CA 1
ATOM 4656 C C . ILE B 1 251 ? 0.731 26.141 -11.516 1 97.56 251 ILE B C 1
ATOM 4658 O O . ILE B 1 251 ? 0.452 26.328 -12.703 1 97.56 251 ILE B O 1
ATOM 4662 N N . GLU B 1 252 ? 1.119 27.078 -10.758 1 97.12 252 GLU B N 1
ATOM 4663 C CA . GLU B 1 252 ? 1.254 28.469 -11.211 1 97.12 252 GLU B CA 1
ATOM 4664 C C . GLU B 1 252 ? 2.525 28.656 -12.031 1 97.12 252 GLU B C 1
ATOM 4666 O O . GLU B 1 252 ? 3.5 27.922 -11.859 1 97.12 252 GLU B O 1
ATOM 4671 N N . GLY B 1 253 ? 2.471 29.625 -12.977 1 96 253 GLY B N 1
ATOM 4672 C CA . GLY B 1 253 ? 3.662 30.016 -13.719 1 96 253 GLY B CA 1
ATOM 4673 C C . GLY B 1 253 ? 3.902 29.172 -14.953 1 96 253 GLY B C 1
ATOM 4674 O O . GLY B 1 253 ? 4.891 29.375 -15.664 1 96 253 GLY B O 1
ATOM 4675 N N . VAL B 1 254 ? 3.037 28.203 -15.203 1 97.75 254 VAL B N 1
ATOM 4676 C CA . VAL B 1 254 ? 3.154 27.359 -16.391 1 97.75 254 VAL B CA 1
ATOM 4677 C C . VAL B 1 254 ? 1.819 27.312 -17.125 1 97.75 254 VAL B C 1
ATOM 4679 O O . VAL B 1 254 ? 0.804 27.797 -16.609 1 97.75 254 VAL B O 1
ATOM 4682 N N . THR B 1 255 ? 1.868 26.812 -18.344 1 97.81 255 THR B N 1
ATOM 4683 C CA . THR B 1 255 ? 0.638 26.703 -19.125 1 97.81 255 THR B CA 1
ATOM 4684 C C . THR B 1 255 ? -0.292 25.656 -18.516 1 97.81 255 THR B C 1
ATOM 4686 O O . THR B 1 255 ? 0.136 24.844 -17.688 1 97.81 255 THR B O 1
ATOM 4689 N N . GLU B 1 256 ? -1.465 25.734 -19 1 97.31 256 GLU B N 1
ATOM 4690 C CA . GLU B 1 256 ? -2.451 24.781 -18.516 1 97.31 256 GLU B CA 1
ATOM 4691 C C . GLU B 1 256 ? -2.029 23.344 -18.828 1 97.31 256 GLU B C 1
ATOM 4693 O O . GLU B 1 256 ? -2.172 22.453 -18 1 97.31 256 GLU B O 1
ATOM 4698 N N . SER B 1 257 ? -1.547 23.203 -19.984 1 97.56 257 SER B N 1
ATOM 4699 C CA . SER B 1 257 ? -1.114 21.875 -20.406 1 97.56 257 SER B CA 1
ATOM 4700 C C . SER B 1 257 ? 0.065 21.391 -19.578 1 97.56 257 SER B C 1
ATOM 4702 O O . SER B 1 257 ? 0.115 20.219 -19.188 1 97.56 257 SER B O 1
ATOM 4704 N N . GLU B 1 258 ? 0.974 22.266 -19.297 1 97.75 258 GLU B N 1
ATOM 4705 C CA . GLU B 1 258 ? 2.127 21.922 -18.469 1 97.75 258 GLU B CA 1
ATOM 4706 C C . GLU B 1 258 ? 1.712 21.625 -17.031 1 97.75 258 GLU B C 1
ATOM 4708 O O . GLU B 1 258 ? 2.252 20.719 -16.391 1 97.75 258 GLU B O 1
ATOM 4713 N N . SER B 1 259 ? 0.774 22.406 -16.562 1 97.69 259 SER B N 1
ATOM 4714 C CA . SER B 1 259 ? 0.238 22.172 -15.227 1 97.69 259 SER B CA 1
ATOM 4715 C C . SER B 1 259 ? -0.382 20.781 -15.109 1 97.69 259 SER B C 1
ATOM 4717 O O . SER B 1 259 ? -0.07 20.031 -14.18 1 97.69 259 SER B O 1
ATOM 4719 N N . LYS B 1 260 ? -1.16 20.484 -16.047 1 97 260 LYS B N 1
ATOM 4720 C CA . LYS B 1 260 ? -1.812 19.172 -16.047 1 97 260 LYS B CA 1
ATOM 4721 C C . LYS B 1 260 ? -0.784 18.047 -16.109 1 97 260 LYS B C 1
ATOM 4723 O O . LYS B 1 260 ? -0.908 17.047 -15.398 1 97 260 LYS B O 1
ATOM 4728 N N . MET B 1 261 ? 0.163 18.188 -16.938 1 96.88 261 MET B N 1
ATOM 4729 C CA . MET B 1 261 ? 1.22 17.188 -17.078 1 96.88 261 MET B CA 1
ATOM 4730 C C . MET B 1 261 ? 1.967 16.984 -15.766 1 96.88 261 MET B C 1
ATOM 4732 O O . MET B 1 261 ? 2.211 15.852 -15.344 1 96.88 261 MET B O 1
ATOM 4736 N N . LEU B 1 262 ? 2.32 18.031 -15.109 1 97.19 262 LEU B N 1
ATOM 4737 C CA . LEU B 1 262 ? 3.078 17.953 -13.867 1 97.19 262 LEU B CA 1
ATOM 4738 C C . LEU B 1 262 ? 2.244 17.328 -12.758 1 97.19 262 LEU B C 1
ATOM 4740 O O . LEU B 1 262 ? 2.742 16.5 -11.992 1 97.19 262 LEU B O 1
ATOM 4744 N N . LEU B 1 263 ? 0.999 17.75 -12.695 1 97 263 LEU B N 1
ATOM 4745 C CA . LEU B 1 263 ? 0.121 17.203 -11.672 1 97 263 LEU B CA 1
ATOM 4746 C C . LEU B 1 263 ? -0.075 15.695 -11.891 1 97 263 LEU B C 1
ATOM 4748 O O . LEU B 1 263 ? -0.065 14.922 -10.93 1 97 263 LEU B O 1
ATOM 4752 N N . ASP B 1 264 ? -0.221 15.289 -13.109 1 95.75 264 ASP B N 1
ATOM 4753 C CA . ASP B 1 264 ? -0.34 13.875 -13.438 1 95.75 264 ASP B CA 1
ATOM 4754 C C . ASP B 1 264 ? 0.927 13.117 -13.055 1 95.75 264 ASP B C 1
ATOM 4756 O O . ASP B 1 264 ? 0.854 12.016 -12.5 1 95.75 264 ASP B O 1
ATOM 4760 N N . LYS B 1 265 ? 2.021 13.648 -13.383 1 96 265 LYS B N 1
ATOM 4761 C CA . LYS B 1 265 ? 3.295 13.016 -13.047 1 96 265 LYS B CA 1
ATOM 4762 C C . LYS B 1 265 ? 3.424 12.812 -11.539 1 96 265 LYS B C 1
ATOM 4764 O O . LYS B 1 265 ? 3.816 11.734 -11.086 1 96 265 LYS B O 1
ATOM 4769 N N . ILE B 1 266 ? 3.109 13.812 -10.781 1 96.31 266 ILE B N 1
ATOM 4770 C CA . ILE B 1 266 ? 3.227 13.758 -9.328 1 96.31 266 ILE B CA 1
ATOM 4771 C C . ILE B 1 266 ? 2.283 12.688 -8.773 1 96.31 266 ILE B C 1
ATOM 4773 O O . ILE B 1 266 ? 2.676 11.883 -7.93 1 96.31 266 ILE B O 1
ATOM 4777 N N . GLN B 1 267 ? 1.08 12.758 -9.273 1 96.38 267 GLN B N 1
ATOM 4778 C CA . GLN B 1 267 ? 0.107 11.766 -8.828 1 96.38 267 GLN B CA 1
ATOM 4779 C C . GLN B 1 267 ? 0.596 10.352 -9.117 1 96.38 267 GLN B C 1
ATOM 4781 O O . GLN B 1 267 ? 0.455 9.461 -8.281 1 96.38 267 GLN B O 1
ATOM 4786 N N . ARG B 1 268 ? 1.165 10.133 -10.258 1 96.56 268 ARG B N 1
ATOM 4787 C CA . ARG B 1 268 ? 1.685 8.828 -10.633 1 96.56 268 ARG B CA 1
ATOM 4788 C C . ARG B 1 268 ? 2.879 8.438 -9.766 1 96.56 268 ARG B C 1
ATOM 4790 O O . ARG B 1 268 ? 3.023 7.273 -9.383 1 96.56 268 ARG B O 1
ATOM 4797 N N . MET B 1 269 ? 3.732 9.367 -9.461 1 97.12 269 MET B N 1
ATOM 4798 C CA . MET B 1 269 ? 4.863 9.078 -8.586 1 97.12 269 MET B CA 1
ATOM 4799 C C . MET B 1 269 ? 4.387 8.578 -7.227 1 97.12 269 MET B C 1
ATOM 4801 O O . MET B 1 269 ? 5.016 7.699 -6.629 1 97.12 269 MET B O 1
ATOM 4805 N N . ILE B 1 270 ? 3.303 9.133 -6.793 1 97.75 270 ILE B N 1
ATOM 4806 C CA . ILE B 1 270 ? 2.768 8.711 -5.504 1 97.75 270 ILE B CA 1
ATOM 4807 C C . ILE B 1 270 ? 2.186 7.305 -5.617 1 97.75 270 ILE B C 1
ATOM 4809 O O . ILE B 1 270 ? 2.57 6.402 -4.867 1 97.75 270 ILE B O 1
ATOM 4813 N N . THR B 1 271 ? 1.343 7.047 -6.582 1 97.69 271 THR B N 1
ATOM 4814 C CA . THR B 1 271 ? 0.53 5.836 -6.625 1 97.69 271 THR B CA 1
ATOM 4815 C C . THR B 1 271 ? 1.351 4.652 -7.133 1 97.69 271 THR B C 1
ATOM 4817 O O . THR B 1 271 ? 1.102 3.508 -6.75 1 97.69 271 THR B O 1
ATOM 4820 N N . GLU B 1 272 ? 2.361 4.906 -7.941 1 97.25 272 GLU B N 1
ATOM 4821 C CA . GLU B 1 272 ? 3.08 3.824 -8.609 1 97.25 272 GLU B CA 1
ATOM 4822 C C . GLU B 1 272 ? 4.211 3.289 -7.734 1 97.25 272 GLU B C 1
ATOM 4824 O O . GLU B 1 272 ? 4.828 2.275 -8.062 1 97.25 272 GLU B O 1
ATOM 4829 N N . ASN B 1 273 ? 4.477 3.963 -6.625 1 97.06 273 ASN B N 1
ATOM 4830 C CA . ASN B 1 273 ? 5.652 3.604 -5.84 1 97.06 273 ASN B CA 1
ATOM 4831 C C . ASN B 1 273 ? 5.277 3.209 -4.414 1 97.06 273 ASN B C 1
ATOM 4833 O O . ASN B 1 273 ? 5.352 4.031 -3.496 1 97.06 273 ASN B O 1
ATOM 4837 N N . HIS B 1 274 ? 5.023 1.904 -4.273 1 97.12 274 HIS B N 1
ATOM 4838 C CA . HIS B 1 274 ? 4.578 1.41 -2.977 1 97.12 274 HIS B CA 1
ATOM 4839 C C . HIS B 1 274 ? 5.719 1.418 -1.962 1 97.12 274 HIS B C 1
ATOM 4841 O O . HIS B 1 274 ? 5.484 1.298 -0.757 1 97.12 274 HIS B O 1
ATOM 4847 N N . ASP B 1 275 ? 6.98 1.552 -2.416 1 96.69 275 ASP B N 1
ATOM 4848 C CA . ASP B 1 275 ? 8.125 1.562 -1.511 1 96.69 275 ASP B CA 1
ATOM 4849 C C . ASP B 1 275 ? 8.25 2.908 -0.799 1 96.69 275 ASP B C 1
ATOM 4851 O O . ASP B 1 275 ? 8.992 3.033 0.176 1 96.69 275 ASP B O 1
ATOM 4855 N N . LEU B 1 276 ? 7.574 3.918 -1.224 1 97.62 276 LEU B N 1
ATOM 4856 C CA . LEU B 1 276 ? 7.613 5.18 -0.493 1 97.62 276 LEU B CA 1
ATOM 4857 C C . LEU B 1 276 ? 6.297 5.418 0.244 1 97.62 276 LEU B C 1
ATOM 4859 O O . LEU B 1 276 ? 5.988 6.551 0.614 1 97.62 276 LEU B O 1
ATOM 4863 N N . GLN B 1 277 ? 5.5 4.371 0.343 1 98.19 277 GLN B N 1
ATOM 4864 C CA . GLN B 1 277 ? 4.219 4.418 1.04 1 98.19 277 GLN B CA 1
ATOM 4865 C C . GLN B 1 277 ? 4.238 3.537 2.285 1 98.19 277 GLN B C 1
ATOM 4867 O O . GLN B 1 277 ? 5.098 2.668 2.426 1 98.19 277 GLN B O 1
ATOM 4872 N N . VAL B 1 278 ? 3.354 3.789 3.16 1 98.25 278 VAL B N 1
ATOM 4873 C CA . VAL B 1 278 ? 3.059 2.893 4.273 1 98.25 278 VAL B CA 1
ATOM 4874 C C . VAL B 1 278 ? 1.553 2.867 4.531 1 98.25 278 VAL B C 1
ATOM 4876 O O . VAL B 1 278 ? 0.869 3.877 4.348 1 98.25 278 VAL B O 1
ATOM 4879 N N . ARG B 1 279 ? 1.065 1.72 4.758 1 97.62 279 ARG B N 1
ATOM 4880 C CA . ARG B 1 279 ? -0.314 1.533 5.195 1 97.62 279 ARG B CA 1
ATOM 4881 C C . ARG B 1 279 ? -0.387 1.345 6.707 1 97.62 279 ARG B C 1
ATOM 4883 O O . ARG B 1 279 ? 0.159 0.379 7.246 1 97.62 279 ARG B O 1
ATOM 4890 N N . VAL B 1 280 ? -1.041 2.201 7.414 1 97.88 280 VAL B N 1
ATOM 4891 C CA . VAL B 1 280 ? -1.214 2.078 8.859 1 97.88 280 VAL B CA 1
ATOM 4892 C C . VAL B 1 280 ? -2.611 1.544 9.164 1 97.88 280 VAL B C 1
ATOM 4894 O O . VAL B 1 280 ? -3.607 2.246 8.977 1 97.88 280 VAL B O 1
ATOM 4897 N N . GLY B 1 281 ? -2.695 0.337 9.578 1 96 281 GLY B N 1
ATOM 4898 C CA . GLY B 1 281 ? -3.947 -0.265 10.008 1 96 281 GLY B CA 1
ATOM 4899 C C . GLY B 1 281 ? -4.34 0.117 11.422 1 96 281 GLY B C 1
ATOM 4900 O O . GLY B 1 281 ? -3.479 0.355 12.266 1 96 281 GLY B O 1
ATOM 4901 N N . TRP B 1 282 ? -5.621 0.161 11.656 1 96.62 282 TRP B N 1
ATOM 4902 C CA . TRP B 1 282 ? -6.16 0.388 12.992 1 96.62 282 TRP B CA 1
ATOM 4903 C C . TRP B 1 282 ? -6.441 -0.934 13.695 1 96.62 282 TRP B C 1
ATOM 4905 O O . TRP B 1 282 ? -7.191 -1.771 13.188 1 96.62 282 TRP B O 1
ATOM 4915 N N . GLU B 1 283 ? -5.859 -1.146 14.789 1 94.75 283 GLU B N 1
ATOM 4916 C CA . GLU B 1 283 ? -5.914 -2.449 15.445 1 94.75 283 GLU B CA 1
ATOM 4917 C C . GLU B 1 283 ? -7.055 -2.508 16.453 1 94.75 283 GLU B C 1
ATOM 4919 O O . GLU B 1 283 ? -7.574 -3.584 16.75 1 94.75 283 GLU B O 1
ATOM 4924 N N . GLY B 1 284 ? -7.398 -1.395 17.016 1 95.88 284 GLY B N 1
ATOM 4925 C CA . GLY B 1 284 ? -8.469 -1.363 18 1 95.88 284 GLY B CA 1
ATOM 4926 C C . GLY B 1 284 ? -8.688 0.012 18.609 1 95.88 284 GLY B C 1
ATOM 4927 O O . GLY B 1 284 ? -7.98 0.963 18.266 1 95.88 284 GLY B O 1
ATOM 4928 N N . PRO B 1 285 ? -9.688 0.122 19.469 1 96.19 285 PRO B N 1
ATOM 4929 C CA . PRO B 1 285 ? -9.906 1.393 20.156 1 96.19 285 PRO B CA 1
ATOM 4930 C C . PRO B 1 285 ? -8.68 1.861 20.938 1 96.19 285 PRO B C 1
ATOM 4932 O O . PRO B 1 285 ? -7.977 1.045 21.547 1 96.19 285 PRO B O 1
ATOM 4935 N N . GLY B 1 286 ? -8.461 3.133 20.891 1 97.31 286 GLY B N 1
ATOM 4936 C CA . GLY B 1 286 ? -7.332 3.707 21.594 1 97.31 286 GLY B CA 1
ATOM 4937 C C . GLY B 1 286 ? -6.113 3.914 20.719 1 97.31 286 GLY B C 1
ATOM 4938 O O . GLY B 1 286 ? -5.191 4.641 21.094 1 97.31 286 GLY B O 1
ATOM 4939 N N . ASP B 1 287 ? -6.105 3.279 19.594 1 98.38 287 ASP B N 1
ATOM 4940 C CA . ASP B 1 287 ? -5.008 3.561 18.672 1 98.38 287 ASP B CA 1
ATOM 4941 C C . ASP B 1 287 ? -4.961 5.043 18.312 1 98.38 287 ASP B C 1
ATOM 4943 O O . ASP B 1 287 ? -5.996 5.656 18.047 1 98.38 287 ASP B O 1
ATOM 4947 N N . ILE B 1 288 ? -3.793 5.613 18.312 1 98.81 288 ILE B N 1
ATOM 4948 C CA . ILE B 1 288 ? -3.613 6.988 17.859 1 98.81 288 ILE B CA 1
ATOM 4949 C C . ILE B 1 288 ? -2.457 7.062 16.875 1 98.81 288 ILE B C 1
ATOM 4951 O O . ILE B 1 288 ? -1.407 6.449 17.078 1 98.81 288 ILE B O 1
ATOM 4955 N N . VAL B 1 289 ? -2.719 7.688 15.773 1 98.88 289 VAL B N 1
ATOM 4956 C CA . VAL B 1 289 ? -1.714 7.957 14.75 1 98.88 289 VAL B CA 1
ATOM 4957 C C . VAL B 1 289 ? -1.446 9.461 14.672 1 98.88 289 VAL B C 1
ATOM 4959 O O . VAL B 1 289 ? -2.377 10.266 14.727 1 98.88 289 VAL B O 1
ATOM 4962 N N . ILE B 1 290 ? -0.194 9.836 14.609 1 98.94 290 ILE B N 1
ATOM 4963 C CA . ILE B 1 290 ? 0.269 11.211 14.523 1 98.94 290 ILE B CA 1
ATOM 4964 C C . ILE B 1 290 ? 1.173 11.383 13.305 1 98.94 290 ILE B C 1
ATOM 4966 O O . ILE B 1 290 ? 2.113 10.609 13.109 1 98.94 290 ILE B O 1
ATOM 4970 N N . TRP B 1 291 ? 0.855 12.336 12.5 1 98.94 291 TRP B N 1
ATOM 4971 C CA . TRP B 1 291 ? 1.721 12.508 11.336 1 98.94 291 TRP B CA 1
ATOM 4972 C C . TRP B 1 291 ? 2.051 13.984 11.125 1 98.94 291 TRP B C 1
ATOM 4974 O O . TRP B 1 291 ? 1.349 14.867 11.625 1 98.94 291 TRP B O 1
ATOM 4984 N N . ASP B 1 292 ? 3.172 14.297 10.516 1 98.88 292 ASP B N 1
ATOM 4985 C CA . ASP B 1 292 ? 3.619 15.617 10.094 1 98.88 292 ASP B CA 1
ATOM 4986 C C . ASP B 1 292 ? 3.213 15.898 8.648 1 98.88 292 ASP B C 1
ATOM 4988 O O . ASP B 1 292 ? 3.799 15.344 7.711 1 98.88 292 ASP B O 1
ATOM 4992 N N . ASN B 1 293 ? 2.26 16.797 8.461 1 98.56 293 ASN B N 1
ATOM 4993 C CA . ASN B 1 293 ? 1.723 17.125 7.141 1 98.56 293 ASN B CA 1
ATOM 4994 C C . ASN B 1 293 ? 2.797 17.719 6.227 1 98.56 293 ASN B C 1
ATOM 4996 O O . ASN B 1 293 ? 2.625 17.75 5.008 1 98.56 293 ASN B O 1
ATOM 5000 N N . ARG B 1 294 ? 3.877 18.141 6.777 1 98.38 294 ARG B N 1
ATOM 5001 C CA . ARG B 1 294 ? 4.961 18.719 5.992 1 98.38 294 ARG B CA 1
ATOM 5002 C C . ARG B 1 294 ? 5.844 17.641 5.383 1 98.38 294 ARG B C 1
ATOM 5004 O O . ARG B 1 294 ? 6.633 17.906 4.473 1 98.38 294 ARG B O 1
ATOM 5011 N N . ALA B 1 295 ? 5.66 16.391 5.922 1 98.19 295 ALA B N 1
ATOM 5012 C CA . ALA B 1 295 ? 6.57 15.305 5.551 1 98.19 295 ALA B CA 1
ATOM 5013 C C . ALA B 1 295 ? 5.84 14.219 4.77 1 98.19 295 ALA B C 1
ATOM 5015 O O . ALA B 1 295 ? 6.473 13.391 4.109 1 98.19 295 ALA B O 1
ATOM 5016 N N . VAL B 1 296 ? 4.496 14.234 4.832 1 98.62 296 VAL B N 1
ATOM 5017 C CA . VAL B 1 296 ? 3.783 13.133 4.195 1 98.62 296 VAL B CA 1
ATOM 5018 C C . VAL B 1 296 ? 2.506 13.656 3.541 1 98.62 296 VAL B C 1
ATOM 5020 O O . VAL B 1 296 ? 1.981 14.703 3.936 1 98.62 296 VAL B O 1
ATOM 5023 N N . LEU B 1 297 ? 2.07 12.945 2.525 1 98.25 297 LEU B N 1
ATOM 5024 C CA . LEU B 1 297 ? 0.687 12.93 2.064 1 98.25 297 LEU B CA 1
ATOM 5025 C C . LEU B 1 297 ? -0.068 11.742 2.646 1 98.25 297 LEU B C 1
ATOM 5027 O O . LEU B 1 297 ? 0.546 10.773 3.104 1 98.25 297 LEU B O 1
ATOM 5031 N N . HIS B 1 298 ? -1.338 11.852 2.686 1 98.31 298 HIS B N 1
ATOM 5032 C CA . HIS B 1 298 ? -2.078 10.695 3.18 1 98.31 298 HIS B CA 1
ATOM 5033 C C . HIS B 1 298 ? -3.402 10.531 2.443 1 98.31 298 HIS B C 1
ATO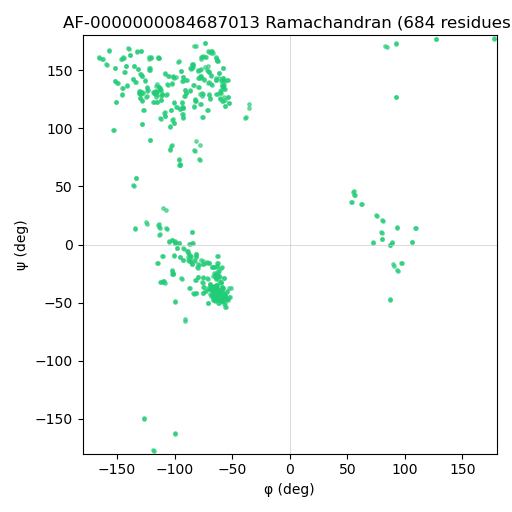M 5035 O O . HIS B 1 298 ? -3.85 11.453 1.752 1 98.31 298 HIS B O 1
ATOM 5041 N N . ALA B 1 299 ? -3.953 9.375 2.512 1 96.62 299 ALA B N 1
ATOM 5042 C CA . ALA B 1 299 ? -5.23 8.992 1.916 1 96.62 299 ALA B CA 1
ATOM 5043 C C . ALA B 1 299 ? -5.969 7.984 2.795 1 96.62 299 ALA B C 1
ATOM 5045 O O . ALA B 1 299 ? -5.387 6.984 3.221 1 96.62 299 ALA B O 1
ATOM 5046 N N . ALA B 1 300 ? -7.207 8.305 3.041 1 94.06 300 ALA B N 1
ATOM 5047 C CA . ALA B 1 300 ? -8.047 7.332 3.73 1 94.06 300 ALA B CA 1
ATOM 5048 C C . ALA B 1 300 ? -8.453 6.199 2.793 1 94.06 300 ALA B C 1
ATOM 5050 O O . ALA B 1 300 ? -8.719 6.43 1.61 1 94.06 300 ALA B O 1
ATOM 5051 N N . THR B 1 301 ? -8.5 5.039 3.279 1 94.69 301 THR B N 1
ATOM 5052 C CA . THR B 1 301 ? -8.945 3.893 2.492 1 94.69 301 THR B CA 1
ATOM 5053 C C . THR B 1 301 ? -10.438 3.648 2.689 1 94.69 301 THR B C 1
ATOM 5055 O O . THR B 1 301 ? -10.883 3.326 3.795 1 94.69 301 THR B O 1
ATOM 5058 N N . GLN B 1 302 ? -11.188 3.742 1.676 1 90.06 302 GLN B N 1
ATOM 5059 C CA . GLN B 1 302 ? -12.641 3.615 1.724 1 90.06 302 GLN B CA 1
ATOM 5060 C C . GLN B 1 302 ? -13.078 2.197 1.375 1 90.06 302 GLN B C 1
ATOM 5062 O O . GLN B 1 302 ? -13.719 1.974 0.344 1 90.06 302 GLN B O 1
ATOM 5067 N N . ASP B 1 303 ? -12.859 1.272 2.289 1 93.12 303 ASP B N 1
ATOM 5068 C CA . ASP B 1 303 ? -13.133 -0.122 1.951 1 93.12 303 ASP B CA 1
ATOM 5069 C C . ASP B 1 303 ? -13.891 -0.821 3.074 1 93.12 303 ASP B C 1
ATOM 5071 O O . ASP B 1 303 ? -13.984 -2.051 3.1 1 93.12 303 ASP B O 1
ATOM 5075 N N . HIS B 1 304 ? -14.398 -0.12 3.984 1 92.75 304 HIS B N 1
ATOM 5076 C CA . HIS B 1 304 ? -14.961 -0.771 5.16 1 92.75 304 HIS B CA 1
ATOM 5077 C C . HIS B 1 304 ? -16.484 -0.597 5.211 1 92.75 304 HIS B C 1
ATOM 5079 O O . HIS B 1 304 ? -17.094 -0.722 6.277 1 92.75 304 HIS B O 1
ATOM 5085 N N . HIS B 1 305 ? -17.078 -0.191 4.152 1 86.62 305 HIS B N 1
ATOM 5086 C CA . HIS B 1 305 ? -18.531 -0.024 4.109 1 86.62 305 HIS B CA 1
ATOM 5087 C C . HIS B 1 305 ? -19.234 -1.299 4.547 1 86.62 305 HIS B C 1
ATOM 5089 O O . HIS B 1 305 ? -18.953 -2.383 4.031 1 86.62 305 HIS B O 1
ATOM 5095 N N . GLY B 1 306 ? -20.141 -1.148 5.52 1 87 306 GLY B N 1
ATOM 5096 C CA . GLY B 1 306 ? -20.953 -2.27 5.969 1 87 306 GLY B CA 1
ATOM 5097 C C . GLY B 1 306 ? -20.234 -3.188 6.93 1 87 306 GLY B C 1
ATOM 5098 O O . GLY B 1 306 ? -20.766 -4.211 7.352 1 87 306 GLY B O 1
ATOM 5099 N N . LEU B 1 307 ? -19.078 -2.855 7.301 1 91.69 307 LEU B N 1
ATOM 5100 C CA . LEU B 1 307 ? -18.297 -3.779 8.109 1 91.69 307 LEU B CA 1
ATOM 5101 C C . LEU B 1 307 ? -18.25 -3.33 9.562 1 91.69 307 LEU B C 1
ATOM 5103 O O . LEU B 1 307 ? -17.594 -3.969 10.398 1 91.69 307 LEU B O 1
ATOM 5107 N N . GLY B 1 308 ? -18.953 -2.246 9.828 1 91.25 308 GLY B N 1
ATOM 5108 C CA . GLY B 1 308 ? -18.969 -1.745 11.188 1 91.25 308 GLY B CA 1
ATOM 5109 C C . GLY B 1 308 ? -18.594 -0.278 11.289 1 91.25 308 GLY B C 1
ATOM 5110 O O . GLY B 1 308 ? -18.219 0.342 10.297 1 91.25 308 GLY B O 1
ATOM 5111 N N . ALA B 1 309 ? -18.672 0.225 12.531 1 92.94 309 ALA B N 1
ATOM 5112 C CA . ALA B 1 309 ? -18.438 1.648 12.758 1 92.94 309 ALA B CA 1
ATOM 5113 C C . ALA B 1 309 ? -16.938 1.969 12.719 1 92.94 309 ALA B C 1
ATOM 5115 O O . ALA B 1 309 ? -16.109 1.164 13.156 1 92.94 309 ALA B O 1
ATOM 5116 N N . ARG B 1 310 ? -16.656 3.018 12.234 1 95.25 310 ARG B N 1
ATOM 5117 C CA . ARG B 1 310 ? -15.344 3.645 12.266 1 95.25 310 ARG B CA 1
ATOM 5118 C C . ARG B 1 310 ? -15.438 5.082 12.766 1 95.25 310 ARG B C 1
ATOM 5120 O O . ARG B 1 310 ? -15.836 5.98 12.031 1 95.25 310 ARG B O 1
ATOM 5127 N N . ILE B 1 311 ? -15.062 5.312 13.984 1 95.62 311 ILE B N 1
ATOM 5128 C CA . ILE B 1 311 ? -15.195 6.613 14.641 1 95.62 311 ILE B CA 1
ATOM 5129 C C . ILE B 1 311 ? -13.867 7 15.281 1 95.62 311 ILE B C 1
ATOM 5131 O O . ILE B 1 311 ? -13.258 6.203 16 1 95.62 311 ILE B O 1
ATOM 5135 N N . GLY B 1 312 ? -13.414 8.117 14.945 1 96.19 312 GLY B N 1
ATOM 5136 C CA . GLY B 1 312 ? -12.203 8.656 15.539 1 96.19 312 GLY B CA 1
ATOM 5137 C C . GLY B 1 312 ? -12.297 10.148 15.828 1 96.19 312 GLY B C 1
ATOM 5138 O O . GLY B 1 312 ? -13.273 10.797 15.453 1 96.19 312 GLY B O 1
ATOM 5139 N N . TRP B 1 313 ? -11.328 10.617 16.578 1 96.69 313 TRP B N 1
ATOM 5140 C CA . TRP B 1 313 ? -11.203 12.023 16.953 1 96.69 313 TRP B CA 1
ATOM 5141 C C . TRP B 1 313 ? -9.906 12.617 16.406 1 96.69 313 TRP B C 1
ATOM 5143 O O . TRP B 1 313 ? -8.828 12.039 16.594 1 96.69 313 TRP B O 1
ATOM 5153 N N . ARG B 1 314 ? -10.078 13.711 15.789 1 97.75 314 ARG B N 1
ATOM 5154 C CA . ARG B 1 314 ? -8.938 14.344 15.141 1 97.75 314 ARG B CA 1
ATOM 5155 C C . ARG B 1 314 ? -8.648 15.711 15.75 1 97.75 314 ARG B C 1
ATOM 5157 O O . ARG B 1 314 ? -9.539 16.562 15.836 1 97.75 314 ARG B O 1
ATOM 5164 N N . SER B 1 315 ? -7.508 15.953 16.25 1 98.56 315 SER B N 1
ATOM 5165 C CA . SER B 1 315 ? -6.977 17.25 16.641 1 98.56 315 SER B CA 1
ATOM 5166 C C . SER B 1 315 ? -5.742 17.609 15.812 1 98.56 315 SER B C 1
ATOM 5168 O O . SER B 1 315 ? -4.836 16.797 15.656 1 98.56 315 SER B O 1
ATOM 5170 N N . THR B 1 316 ? -5.738 18.797 15.297 1 98.62 316 THR B N 1
ATOM 5171 C CA . THR B 1 316 ? -4.75 19.188 14.297 1 98.62 316 THR B CA 1
ATOM 5172 C C . THR B 1 316 ? -4.07 20.5 14.703 1 98.62 316 THR B C 1
ATOM 5174 O O . THR B 1 316 ? -4.738 21.5 14.938 1 98.62 316 THR B O 1
ATOM 5177 N N . SER B 1 317 ? -2.785 20.469 14.789 1 98.81 317 SER B N 1
ATOM 5178 C CA . SER B 1 317 ? -1.979 21.656 15.07 1 98.81 317 SER B CA 1
ATOM 5179 C C . SER B 1 317 ? -1.701 22.438 13.797 1 98.81 317 SER B C 1
ATOM 5181 O O . SER B 1 317 ? -1.389 21.859 12.75 1 98.81 317 SER B O 1
ATOM 5183 N N . ILE B 1 318 ? -1.818 23.766 13.867 1 98.75 318 ILE B N 1
ATOM 5184 C CA . ILE B 1 318 ? -1.495 24.641 12.742 1 98.75 318 ILE B CA 1
ATOM 5185 C C . ILE B 1 318 ? -0.022 25.047 12.805 1 98.75 318 ILE B C 1
ATOM 5187 O O . ILE B 1 318 ? 0.497 25.359 13.875 1 98.75 318 ILE B O 1
ATOM 5191 N N . GLY B 1 319 ? 0.637 24.875 11.68 1 98.44 319 GLY B N 1
ATOM 5192 C CA . GLY B 1 319 ? 2.053 25.203 11.602 1 98.44 319 GLY B CA 1
ATOM 5193 C C . GLY B 1 319 ? 2.326 26.547 10.969 1 98.44 319 GLY B C 1
ATOM 5194 O O . GLY B 1 319 ? 1.47 27.438 10.992 1 98.44 319 GLY B O 1
ATOM 5195 N N . GLU B 1 320 ? 3.514 26.781 10.547 1 98.25 320 GLU B N 1
ATOM 5196 C CA . GLU B 1 320 ? 3.975 28 9.891 1 98.25 320 GLU B CA 1
ATOM 5197 C C . GLU B 1 320 ? 3.439 28.094 8.469 1 98.25 320 GLU B C 1
ATOM 5199 O O . GLU B 1 320 ? 2.934 27.125 7.918 1 98.25 320 GLU B O 1
ATOM 5204 N N . LYS B 1 321 ? 3.475 29.344 7.934 1 98.06 321 LYS B N 1
ATOM 5205 C CA . LYS B 1 321 ? 3.26 29.469 6.496 1 98.06 321 LYS B CA 1
ATOM 5206 C C . LYS B 1 321 ? 4.324 28.703 5.715 1 98.06 321 LYS B C 1
ATOM 5208 O O . LYS B 1 321 ? 5.52 28.875 5.945 1 98.06 321 LYS B O 1
ATOM 5213 N N . PRO B 1 322 ? 3.936 27.812 4.82 1 98.12 322 PRO B N 1
ATOM 5214 C CA . PRO B 1 322 ? 4.918 27.031 4.055 1 98.12 322 PRO B CA 1
ATOM 5215 C C . PRO B 1 322 ? 5.926 27.906 3.324 1 98.12 322 PRO B C 1
ATOM 5217 O O . PRO B 1 322 ? 5.562 28.969 2.805 1 98.12 322 PRO B O 1
ATOM 5220 N N . TYR B 1 323 ? 7.152 27.531 3.256 1 97.75 323 TYR B N 1
ATOM 5221 C CA . TYR B 1 323 ? 8.227 28.25 2.584 1 97.75 323 TYR B CA 1
ATOM 5222 C C . TYR B 1 323 ? 9.234 27.281 1.979 1 97.75 323 TYR B C 1
ATOM 5224 O O . TYR B 1 323 ? 9.258 26.109 2.326 1 97.75 323 TYR B O 1
ATOM 5232 N N . PHE B 1 324 ? 9.945 27.812 1.038 1 98.12 324 PHE B N 1
ATOM 5233 C CA . PHE B 1 324 ? 11.086 27.109 0.473 1 98.12 324 PHE B CA 1
ATOM 5234 C C . PHE B 1 324 ? 12.383 27.859 0.762 1 98.12 324 PHE B C 1
ATOM 5236 O O . PHE B 1 324 ? 12.5 29.047 0.454 1 98.12 324 PHE B O 1
ATOM 5243 N N . ASP B 1 325 ? 13.289 27.172 1.41 1 98.12 325 ASP B N 1
ATOM 5244 C CA . ASP B 1 325 ? 14.633 27.688 1.629 1 98.12 325 ASP B CA 1
ATOM 5245 C C . ASP B 1 325 ? 15.633 27.047 0.678 1 98.12 325 ASP B C 1
ATOM 5247 O O . ASP B 1 325 ? 15.93 25.844 0.796 1 98.12 325 ASP B O 1
ATOM 5251 N N . PRO B 1 326 ? 16.234 27.797 -0.2 1 96.31 326 PRO B N 1
ATOM 5252 C CA . PRO B 1 326 ? 17.188 27.219 -1.149 1 96.31 326 PRO B CA 1
ATOM 5253 C C . PRO B 1 326 ? 18.406 26.609 -0.463 1 96.31 326 PRO B C 1
ATOM 5255 O O . PRO B 1 326 ? 19.109 25.797 -1.062 1 96.31 326 PRO B O 1
ATOM 5258 N N . ALA B 1 327 ? 18.641 26.984 0.751 1 97.06 327 ALA B N 1
ATOM 5259 C CA . ALA B 1 327 ? 19.797 26.469 1.478 1 97.06 327 ALA B CA 1
ATOM 5260 C C . ALA B 1 327 ? 19.469 25.141 2.16 1 97.06 327 ALA B C 1
ATOM 5262 O O . ALA B 1 327 ? 20.359 24.469 2.686 1 97.06 327 ALA B O 1
ATOM 5263 N N . SER B 1 328 ? 18.188 24.75 2.178 1 97.69 328 SER B N 1
ATOM 5264 C CA . SER B 1 328 ? 17.828 23.469 2.754 1 97.69 328 SER B CA 1
ATOM 5265 C C . SER B 1 328 ? 18.359 22.312 1.908 1 97.69 328 SER B C 1
ATOM 5267 O O . SER B 1 328 ? 18.797 22.516 0.772 1 97.69 328 SER B O 1
ATOM 5269 N N . ILE B 1 329 ? 18.375 21.047 2.521 1 97.69 329 ILE B N 1
ATOM 5270 C CA . ILE B 1 329 ? 18.938 19.891 1.829 1 97.69 329 ILE B CA 1
ATOM 5271 C C . ILE B 1 329 ? 17.859 18.812 1.715 1 97.69 329 ILE B C 1
ATOM 5273 O O . ILE B 1 329 ? 16.828 18.859 2.389 1 97.69 329 ILE B O 1
ATOM 5277 N N . SER B 1 330 ? 18.078 17.875 0.792 1 98 330 SER B N 1
ATOM 5278 C CA . SER B 1 330 ? 17.172 16.75 0.686 1 98 330 SER B CA 1
ATOM 5279 C C . SER B 1 330 ? 17.422 15.727 1.792 1 98 330 SER B C 1
ATOM 5281 O O . SER B 1 330 ? 18.469 15.75 2.434 1 98 330 SER B O 1
ATOM 5283 N N . ARG B 1 331 ? 16.484 14.891 2.025 1 97.88 331 ARG B N 1
ATOM 5284 C CA . ARG B 1 331 ? 16.688 13.805 2.984 1 97.88 331 ARG B CA 1
ATOM 5285 C C . ARG B 1 331 ? 17.828 12.898 2.545 1 97.88 331 ARG B C 1
ATOM 5287 O O . ARG B 1 331 ? 18.641 12.461 3.371 1 97.88 331 ARG B O 1
ATOM 5294 N N . LYS B 1 332 ? 17.844 12.57 1.269 1 95.81 332 LYS B N 1
ATOM 5295 C CA . LYS B 1 332 ? 18.922 11.742 0.732 1 95.81 332 LYS B CA 1
ATOM 5296 C C . LYS B 1 332 ? 20.281 12.328 1.076 1 95.81 332 LYS B C 1
ATOM 5298 O O . LYS B 1 332 ? 21.188 11.602 1.496 1 95.81 332 LYS B O 1
ATOM 5303 N N . GLN B 1 333 ? 20.438 13.625 0.899 1 97 333 GLN B N 1
ATOM 5304 C CA . GLN B 1 333 ? 21.688 14.305 1.229 1 97 333 GLN B CA 1
ATOM 5305 C C . GLN B 1 333 ? 21.984 14.227 2.725 1 97 333 GLN B C 1
ATOM 5307 O O . GLN B 1 333 ? 23.125 14.016 3.127 1 97 333 GLN B O 1
ATOM 5312 N N . ALA B 1 334 ? 20.953 14.445 3.516 1 97.12 334 ALA B N 1
ATOM 5313 C CA . ALA B 1 334 ? 21.109 14.391 4.969 1 97.12 334 ALA B CA 1
ATOM 5314 C C . ALA B 1 334 ? 21.578 13.008 5.418 1 97.12 334 ALA B C 1
ATOM 5316 O O . ALA B 1 334 ? 22.484 12.883 6.25 1 97.12 334 ALA B O 1
ATOM 5317 N N . LEU B 1 335 ? 20.938 11.977 4.867 1 95 335 LEU B N 1
ATOM 5318 C CA . LEU B 1 335 ? 21.281 10.602 5.211 1 95 335 LEU B CA 1
ATOM 5319 C C . LEU B 1 335 ? 22.703 10.281 4.77 1 95 335 LEU B C 1
ATOM 5321 O O . LEU B 1 335 ? 23.453 9.617 5.492 1 95 335 LEU B O 1
ATOM 5325 N N . ALA B 1 336 ? 23.078 10.719 3.621 1 94.94 336 ALA B N 1
ATOM 5326 C CA . ALA B 1 336 ? 24.438 10.523 3.123 1 94.94 336 ALA B CA 1
ATOM 5327 C C . ALA B 1 336 ? 25.453 11.203 4.039 1 94.94 336 ALA B C 1
ATOM 5329 O O . ALA B 1 336 ? 26.594 10.742 4.16 1 94.94 336 ALA B O 1
ATOM 5330 N N . ALA B 1 337 ? 25.031 12.242 4.723 1 95.31 337 ALA B N 1
ATOM 5331 C CA . ALA B 1 337 ? 25.891 12.992 5.621 1 95.31 337 ALA B CA 1
ATOM 5332 C C . ALA B 1 337 ? 25.906 12.383 7.02 1 95.31 337 ALA B C 1
ATOM 5334 O O . ALA B 1 337 ? 26.516 12.93 7.941 1 95.31 337 ALA B O 1
ATOM 5335 N N . GLY B 1 338 ? 25.156 11.312 7.156 1 92.88 338 GLY B N 1
ATOM 5336 C CA . GLY B 1 338 ? 25.281 10.555 8.398 1 92.88 338 GLY B CA 1
ATOM 5337 C C . GLY B 1 338 ? 24.094 10.742 9.328 1 92.88 338 GLY B C 1
ATOM 5338 O O . GLY B 1 338 ? 24.094 10.227 10.445 1 92.88 338 GLY B O 1
ATOM 5339 N N . GLN B 1 339 ? 23.109 11.508 8.906 1 92.56 339 GLN B N 1
ATOM 5340 C CA . GLN B 1 339 ? 21.922 11.617 9.742 1 92.56 339 GLN B CA 1
ATOM 5341 C C . GLN B 1 339 ? 21.125 10.312 9.742 1 92.56 339 GLN B C 1
ATOM 5343 O O . GLN B 1 339 ? 21.094 9.594 8.742 1 92.56 339 GLN B O 1
ATOM 5348 N N . ASP B 1 340 ? 20.453 10.031 10.891 1 92.19 340 ASP B N 1
ATOM 5349 C CA . ASP B 1 340 ? 19.688 8.812 11.094 1 92.19 340 ASP B CA 1
ATOM 5350 C C . ASP B 1 340 ? 18.203 9.125 11.297 1 92.19 340 ASP B C 1
ATOM 5352 O O . ASP B 1 340 ? 17.859 10.023 12.07 1 92.19 340 ASP B O 1
ATOM 5356 N N . ILE B 1 341 ? 17.391 8.414 10.594 1 93.81 341 ILE B N 1
ATOM 5357 C CA . ILE B 1 341 ? 15.977 8.719 10.727 1 93.81 341 ILE B CA 1
ATOM 5358 C C . ILE B 1 341 ? 15.336 7.742 11.711 1 93.81 341 ILE B C 1
ATOM 5360 O O . ILE B 1 341 ? 14.156 7.875 12.047 1 93.81 341 ILE B O 1
ATOM 5364 N N . PHE B 1 342 ? 16.062 6.785 12.234 1 92.62 342 PHE B N 1
ATOM 5365 C CA . PHE B 1 342 ? 15.484 5.742 13.078 1 92.62 342 PHE B CA 1
ATOM 5366 C C . PHE B 1 342 ? 15.727 6.043 14.555 1 92.62 342 PHE B C 1
ATOM 5368 O O . PHE B 1 342 ? 15.203 5.348 15.422 1 92.62 342 PHE B O 1
ATOM 5375 N N . SER B 1 343 ? 16.562 7.035 14.789 1 85.38 343 SER B N 1
ATOM 5376 C CA . SER B 1 343 ? 16.875 7.348 16.172 1 85.38 343 SER B CA 1
ATOM 5377 C C . SER B 1 343 ? 16.109 8.578 16.656 1 85.38 343 SER B C 1
ATOM 5379 O O . SER B 1 343 ? 15.836 9.492 15.867 1 85.38 343 SER B O 1
ATOM 5381 N N . GLY B 1 344 ? 15.602 8.531 17.859 1 71.62 344 GLY B N 1
ATOM 5382 C CA . GLY B 1 344 ? 14.914 9.633 18.5 1 71.62 344 GLY B CA 1
ATOM 5383 C C . GLY B 1 344 ? 15.719 10.266 19.625 1 71.62 344 GLY B C 1
ATOM 5384 O O . GLY B 1 344 ? 16.703 9.688 20.094 1 71.62 344 GLY B O 1
#

pLDDT: mean 94.17, std 8.7, range [40.03, 98.94]

Secondary structure (DSSP, 8-state):
-----SSPPP---STTTT--EEESSSSS-EEE-S--HHHHHHSTTHHHHHHHHHHHHHHHSEEEE---TT--HHHHHHHHHHHHHHTT--TT--B---TTHHHHT-BTTBEEEEHHHHHHHH----TT------GGG-B-TTTTSSS-EEEEEEEEEE--SS---EEEEEHHHHHHHS-HHHHHHHHT-EEEEE-HHHHHHHHHHS-PPPSPSSSTT--SSS-EEEEESEEE-TTT-BEEE---STTEEEETTS-HHHHHHHHHHHHHHHHT-GGGEEEE---STT-EEEEETTTEEEEE----TTS---EEEEEEEE-PPP---TT-B-HHHHHHTT--SS--/-----SSPPP---STTTT--EEESSSSS-EEE-S--HHHHHHSTTHHHHHHHHHHHHHHHSEEEE---TT--HHHHHHHHHHHHHHTT--TT--B---TTHHHHT-BTTBEEEEHHHHHHHH----TT------GGG-B-TTTTSSS-EEEEEEEEEE--SS---EEEEEHHHHHHHS-HHHHHHHHT-EEEEE-HHHHHHHHHHS-PPPSPSSSTT--SSS-EEEEESEEE-TTT-BEEE---STTEEEETTS-HHHHHHHHHHHHHHHHT-GGGEEEE---STT-EEEEETTTEEEEE----TTS---EEEEEEEE-PPP---TT-B-HHHHHHTT--SS--

Solvent-accessible surface area (backbone atoms only — not comparable to full-atom values): 34943 Å² total; per-residue (Å²): 130,80,78,80,50,92,53,74,47,66,75,67,86,41,78,49,57,88,62,48,70,46,50,70,30,70,67,33,32,32,36,48,46,98,65,61,63,60,53,43,69,70,37,95,58,15,70,60,42,39,25,29,48,36,51,34,24,54,56,23,21,28,36,34,38,67,60,40,69,83,59,48,70,68,56,44,38,49,48,24,41,46,30,31,53,60,53,64,30,51,86,73,33,34,45,35,36,52,53,52,21,56,63,70,68,37,52,46,52,44,35,73,44,42,49,72,61,48,56,75,71,66,64,76,60,63,86,95,50,62,76,66,66,51,58,55,51,31,26,41,66,56,58,23,37,59,46,22,44,32,35,40,34,41,35,30,66,36,56,28,86,33,37,58,30,37,37,36,35,41,12,33,55,56,40,64,34,43,52,71,70,56,43,58,56,40,58,76,28,32,32,34,23,41,38,63,66,55,32,51,49,36,63,71,62,73,37,50,46,66,72,51,35,22,26,84,71,27,54,83,68,66,41,53,29,72,39,42,29,28,25,41,32,56,46,73,28,28,35,13,40,56,71,41,51,54,37,50,72,42,39,53,98,52,52,70,68,56,22,52,53,51,52,51,51,52,51,44,43,56,39,25,27,69,62,46,39,42,77,49,72,74,87,43,48,22,21,32,41,37,32,22,42,66,26,25,33,34,26,76,36,90,51,28,84,92,51,56,58,42,32,30,38,35,17,32,7,19,25,52,62,76,40,64,52,89,71,48,41,43,48,68,58,43,43,74,71,67,53,67,68,85,61,54,130,80,79,80,50,93,52,74,48,65,75,68,86,40,77,48,57,87,60,50,69,47,52,70,30,70,68,34,33,32,37,50,46,96,63,61,62,60,54,44,66,70,38,97,58,15,69,59,43,38,24,30,46,36,52,35,25,54,56,22,22,28,35,34,38,67,60,40,70,82,58,48,70,70,57,44,37,50,50,26,41,45,30,31,52,60,53,64,31,51,86,72,33,35,46,34,37,54,53,52,20,56,63,70,69,37,52,45,51,44,34,70,44,43,50,74,61,48,56,74,72,65,65,76,63,60,85,96,49,62,75,66,66,51,59,54,52,31,26,42,66,57,57,23,37,59,44,22,45,32,37,40,34,41,34,30,67,37,56,27,84,34,37,58,30,38,36,36,34,40,13,34,56,56,38,65,35,42,51,70,71,56,41,58,56,40,59,74,28,33,32,32,22,42,36,62,66,55,32,51,49,36,63,71,63,71,37,50,46,67,72,51,36,24,27,82,71,25,55,83,67,65,41,54,28,73,39,42,30,27,24,42,33,56,44,73,28,27,36,14,40,57,70,41,51,56,39,50,73,43,39,55,96,54,52,70,69,55,21,52,52,52,52,50,50,51,51,46,43,57,40,25,28,68,60,46,38,43,76,50,73,72,86,44,50,22,23,32,39,37,33,22,41,66,26,24,33,34,28,78,34,90,49,27,84,91,51,54,59,41,31,31,39,36,19,32,6,21,26,50,62,75,41,65,52,89,70,47,43,44,49,69,57,42,43,74,71,66,53,66,67,87,62,55

Radius of gyration: 25.81 Å; Cα contacts (8 Å, |Δi|>4): 1587; chains: 2; bounding box: 60×72×67 Å

Foldseek 3Di:
DDQPWPFDADDQPQPCPPFDWDQQAPQAEIEGPDDQVLCLCPPPCNLNSLQNVLLLQLLRFKYKYAPNVVDDPVSVLSSQFSNQVSLPFDPQFGWFFQFCCVLVVHDRQKGKDWPVVVVVQPDDDPPPDDDDDPLQQWAFALPLFQFGFFKKKKFWADDFPDAFWKKKFWQLVLLVPDDPVVNVVQQPKKWKFWDPSQLVVSVVSVDTDADDGRHNRNHDRRSIDIARQWFADSHHLAIGGNQRRNGTDFMPPDDPVVGVVVNVVSSCSGPVDCSRMGIGDHDHGGMMMMGTSNTIIMGTTDDCPPRDIIMIMMGTTTGYRTHHDPSGYRPVVVVVVPDDSPGD/DDQPWPFDADDQPQPCPPFDWDQQAPQAEIEGPDDQVLCLCPPPCNLNSLQNVLLLQLLRFKYKYAPNVVDDPVSVLSSQFSNQVSLPFDPQFGWFFQFCCVLVVHDRQKGKDWPVVVVVQPDPDPPPDDDDDPLQQWAFALPLFQFGFFKKKKFWADDFPDAFWKKKFWQLVLLVPDDPVVNVVQQPKKWKFWDPSQLVVSVVSVDTDADDGRHNRNHDRRSIDIARQWFADSNHLAIGGNQRRNGTDFMPPDDPVVGVVVNVVSSCSGPVDCSRMGIGDHDHGGMMMMGTSNTIIMGTTDDCPPRDIIMIMMGTTTGYRTHHDPSGYGPVVVVVVPDDSPGD

Sequence (688 aa):
MHSTLVVEPLKSSGSLDGVKMKHLTPCLGTVIQDVNLKDWITGPDSDTKLRDLAIFISKRGVVAFRAQTDLDEELQKDLAQRLGLLSGKPKECHLWKHPMSLARGDDPDCSKLDAKVQQSTHFKLEEDMPRQSAADEWHVDACFETHPPDYTTLRMTHVPPTGGDTMFASSYELYDRLSPPFQRLLEGLKIHYHSASLSRAVKASGKPYPDPRGAPANVGYEFKNSQPLVRTNPVTGWKALYAGVLFAQRIEGVTESESKMLLDKIQRMITENHDLQVRVGWEGPGDIVIWDNRAVLHAATQDHHGLGARIGWRSTSIGEKPYFDPASISRKQALAAGQDIFSGMHSTLVVEPLKSSGSLDGVKMKHLTPCLGTVIQDVNLKDWITGPDSDTKLRDLAIFISKRGVVAFRAQTDLDEELQKDLAQRLGLLSGKPKECHLWKHPMSLARGDDPDCSKLDAKVQQSTHFKLEEDMPRQSAADEWHVDACFETHPPDYTTLRMTHVPPTGGDTMFASSYELYDRLSPPFQRLLEGLKIHYHSASLSRAVKASGKPYPDPRGAPANVGYEFKNSQPLVRTNPVTGWKALYAGVLFAQRIEGVTESESKMLLDKIQRMITENHDLQVRVGWEGPGDIVIWDNRAVLHAATQDHHGLGARIGWRSTSIGEKPYFDPASISRKQALAAGQDIFSG

InterPro domains:
  IPR003819 TauD/TfdA-like domain [PF02668] (22-306)
  IPR042098 Glutarate 2-hydroxylase superfamily [G3DSA:3.60.130.10] (11-335)
  IPR051323 Alpha-ketoglutarate-dependent sulfate ester dioxygenase-like [PTHR30468] (9-336)

Nearest PDB structures (foldseek):
  5hsx-assembly1_A  TM=8.844E-01  e=1.022E-21  Paraburkholderia xenovorans LB400
  5bkd-assembly1_A  TM=7.887E-01  e=9.124E-24  Delftia acidovorans
  6d3h-assembly2_M  TM=8.061E-01  e=4.898E-22  Sphingobium herbicidovorans
  6d3i-assembly1_J-2  TM=7.978E-01  e=4.607E-22  Sphingobium herbicidovorans
  5vn6-assembly1_A  TM=8.059E-01  e=2.167E-18  Burkholderia ambifaria MC40-6